Protein 9C49 (pdb70)

Foldseek 3Di:
DADPPPNDGFQKDCPDVQEIEGADQDDDPPCPPHHHLLRVLVVCCVVPPPQEAEEEADLPDDDDCVSNVNRYHYQNAYVVGAGFLVSLLVLLVVVVVSCVVDPRRHYYYYYHDDCAHVVLSVVLNVLLVVHDALQSVVVSVVSNCCCVPVNSDDFDWAFKFWFKKKKFQQCQPAPGQPQFKWKFKDDPNDGPDIDGRVVQDQWYWDADVVGRIGMIGRPPGDRDITKMKIFIAGDRPAPQDPPRGNFMHIDGPSPDPPQKDKDFLCNGTPSVDPVNCPRADRRTIMMIGIHHD/DADPPPNDGFQKDCPDLFEIEGADQDDDVPVPPHHPLLRVLVVCCVVPPPAEAEEEADLPDDDDCPSNPNRYHYFNAYPVGAGFLVSLLVLLVVVVVSCVVDVNHHYYYYYHDDCAHSVLSVVLNVLLVVHDALQSVVVSVVSNCCCPPVNSDDFPWAWWFWFKKKWAQQCQPAPRQPQFKKKFKADPNDRPDIDGRVVQDQWDWDQDVVGRIGIIGRPPGDRDTTKMKMFIAGDRPAPQDPPRGNFMHIDGPSPDDPQKDKAFLCRTTPSVDVVRCPRQDRGTIMMTGIDGD

Organism: Danio rerio (NCBI:txid7955)

Radius of gyration: 26.96 Å; Cα contacts (8 Å, |Δi|>4): 1285; chains: 2; bounding box: 56×49×93 Å

Nearest PDB structures (foldseek):
  9c49-assembly1_B  TM=1.002E+00  e=1.342E-65  Danio rerio
  3v0f-assembly2_B  TM=9.837E-01  e=1.812E-42  Ciona intestinalis
  3v0g-assembly2_B  TM=9.724E-01  e=2.139E-41  Ciona intestinalis
  3awf-assembly3_C  TM=9.595E-01  e=2.374E-40  Ciona intestinalis
  3v0i-assembly1_A  TM=8.852E-01  e=1.871E-34  Ciona intestinalis

InterPro domains:
  IPR000387 Tyrosine-specific protein phosphatases domain [PS50056] (277-337)
  IPR003595 Protein-tyrosine phosphatase, catalytic [SM00404] (259-365)
  IPR005821 Ion transport domain [PF00520] (58-181)
  IPR014020 Tensin phosphatase, C2 domain [PF10409] (373-510)
  IPR014020 Tensin phosphatase, C2 domain [PS51182] (375-511)
  IPR014020 Tensin phosphatase, C2 domain [SM01326] (373-510)
  IPR016130 Protein-tyrosine phosphatase, active site [PS00383] (300-310)
  IPR027359 Voltage-dependent channel domain superfamily [G3DSA:1.20.120.350] (47-178)
  IPR029021 Protein-tyrosine phosphatase-like [G3DSA:3.90.190.10] (179-371)
  IPR029021 Protein-tyrosine phosphatase-like [SSF52799] (198-364)
  IPR029023 Tensin-type phosphatase domain [PS51181] (192-368)
  IPR035892 C2 domain superfamily [SSF49562] (374-510)
  IPR045102 TPTE, protein tyrosine phosphatase-like catalytic domain [cd14510] (188-364)
  IPR051281 Dual-specificity lipid and protein phosphatase [PTHR12305] (172-510)

Structure (mmCIF, N/CA/C/O backbone):
data_9C49
#
_entry.id   9C49
#
_cell.length_a   1.00
_cell.length_b   1.00
_cell.length_c   1.00
_cell.angle_alpha   90.00
_cell.angle_beta   90.00
_cell.angle_gamma   90.00
#
_symmetry.space_group_name_H-M   'P 1'
#
loop_
_atom_site.group_PDB
_atom_site.id
_atom_site.type_symbol
_atom_site.label_atom_id
_atom_site.label_alt_id
_atom_site.label_comp_id
_atom_site.label_asym_id
_atom_site.label_entity_id
_atom_site.label_seq_id
_atom_site.pdbx_PDB_ins_code
_atom_site.Cartn_x
_atom_site.Cartn_y
_atom_site.Cartn_z
_atom_site.occupancy
_atom_site.B_iso_or_equiv
_atom_site.auth_seq_id
_atom_site.auth_comp_id
_atom_site.auth_asym_id
_atom_site.auth_atom_id
_atom_site.pdbx_PDB_model_num
ATOM 1 N N . ARG A 1 192 ? 162.60903 138.62384 135.61401 1.000 61.32111 192 ARG A N 1
ATOM 2 C CA . ARG A 1 192 ? 163.56148 138.27232 136.66145 1.000 62.52421 192 ARG A CA 1
ATOM 3 C C . ARG A 1 192 ? 162.85910 138.03732 137.99313 1.000 62.80678 192 ARG A C 1
ATOM 4 O O . ARG A 1 192 ? 162.70999 138.95962 138.79235 1.000 62.00022 192 ARG A O 1
ATOM 12 N N . ARG A 1 193 ? 162.43659 136.79769 138.22741 1.000 56.86159 193 ARG A N 1
ATOM 13 C CA . ARG A 1 193 ? 161.73073 136.46375 139.45526 1.000 56.82888 193 ARG A CA 1
ATOM 14 C C . ARG A 1 193 ? 162.65089 136.58790 140.66348 1.000 56.54843 193 ARG A C 1
ATOM 15 O O . ARG A 1 193 ? 163.85883 136.35249 140.58287 1.000 59.64777 193 ARG A O 1
ATOM 23 N N . TYR A 1 194 ? 162.06344 136.97054 141.79345 1.000 54.51203 194 TYR A N 1
ATOM 24 C CA . TYR A 1 194 ? 162.80062 137.09930 143.04758 1.000 52.29199 194 TYR A CA 1
ATOM 25 C C . TYR A 1 194 ? 162.83559 135.73339 143.71749 1.000 62.05603 194 TYR A C 1
ATOM 26 O O . TYR A 1 194 ? 161.88468 135.33321 144.39239 1.000 63.66967 194 TYR A O 1
ATOM 35 N N . GLN A 1 195 ? 163.93621 135.01010 143.52943 1.000 67.66638 195 GLN A N 1
ATOM 36 C CA . GLN A 1 195 ? 164.07749 133.65769 144.04659 1.000 61.33515 195 GLN A CA 1
ATOM 37 C C . GLN A 1 195 ? 164.85269 133.59681 145.35502 1.000 60.83471 195 GLN A C 1
ATOM 38 O O . GLN A 1 195 ? 165.11275 132.49824 145.85420 1.000 62.60060 195 GLN A O 1
ATOM 44 N N . LYS A 1 196 ? 165.22024 134.74043 145.92179 1.000 60.56127 196 LYS A N 1
ATOM 45 C CA . LYS A 1 196 ? 166.03557 134.76692 147.12542 1.000 59.65142 196 LYS A CA 1
ATOM 46 C C . LYS A 1 196 ? 165.20324 134.44983 148.36380 1.000 64.78380 196 LYS A C 1
ATOM 47 O O . LYS A 1 196 ? 164.00378 134.73417 148.42388 1.000 65.04065 196 LYS A O 1
ATOM 53 N N . ASP A 1 197 ? 165.86468 133.85335 149.35910 1.000 67.04069 197 ASP A N 1
ATOM 54 C CA . ASP A 1 197 ? 165.27662 133.59482 150.67691 1.000 66.90591 197 ASP A CA 1
ATOM 55 C C . ASP A 1 197 ? 163.98322 132.78752 150.58189 1.000 63.77304 197 ASP A C 1
ATOM 56 O O . ASP A 1 197 ? 163.00314 133.06692 151.27488 1.000 60.99975 197 ASP A O 1
ATOM 61 N N . GLY A 1 198 ? 163.98019 131.77398 149.72024 1.000 64.46485 198 GLY A N 1
ATOM 62 C CA . GLY A 1 198 ? 162.84661 130.87407 149.64460 1.000 65.87078 198 GLY A CA 1
ATOM 63 C C . GLY A 1 198 ? 161.58855 131.47027 149.06108 1.000 65.85575 198 GLY A C 1
ATOM 64 O O . GLY A 1 198 ? 160.49008 131.01059 149.38174 1.000 61.91603 198 GLY A O 1
ATOM 65 N N . PHE A 1 199 ? 161.71238 132.48199 148.21373 1.000 62.55292 199 PHE A N 1
ATOM 66 C CA . PHE A 1 199 ? 160.56277 133.12387 147.59967 1.000 60.13961 199 PHE A CA 1
ATOM 67 C C . PHE A 1 199 ? 160.49398 132.77266 146.11964 1.000 60.42048 199 PHE A C 1
ATOM 68 O O . PHE A 1 199 ? 161.51226 132.58310 145.45322 1.000 59.89706 199 PHE A O 1
ATOM 76 N N . ASP A 1 200 ? 159.26637 132.67482 145.61144 1.000 60.28219 200 ASP A N 1
ATOM 77 C CA . ASP A 1 200 ? 159.05253 132.39248 144.19816 1.000 62.43865 200 ASP A CA 1
ATOM 78 C C . ASP A 1 200 ? 158.05044 133.36579 143.59546 1.000 62.23942 200 ASP A C 1
ATOM 79 O O . ASP A 1 200 ? 157.22520 132.97973 142.76022 1.000 61.90845 200 ASP A O 1
ATOM 84 N N . LEU A 1 201 ? 158.10219 134.62404 144.01706 1.000 59.80879 201 LEU A N 1
ATOM 85 C CA . LEU A 1 201 ? 157.20382 135.64260 143.50616 1.000 55.95453 201 LEU A CA 1
ATOM 86 C C . LEU A 1 201 ? 157.74491 136.22403 142.20439 1.000 56.72451 201 LEU A C 1
ATOM 87 O O . LEU A 1 201 ? 158.93307 136.12054 141.89141 1.000 56.18774 201 LEU A O 1
ATOM 92 N N . ASP A 1 202 ? 156.85003 136.84658 141.44194 1.000 55.89308 202 ASP A N 1
ATOM 93 C CA . ASP A 1 202 ? 157.22189 137.49815 140.18612 1.000 51.85387 202 ASP A CA 1
ATOM 94 C C . ASP A 1 202 ? 157.56528 138.97141 140.44934 1.000 51.87671 202 ASP A C 1
ATOM 95 O O . ASP A 1 202 ? 157.03945 139.90956 139.85995 1.000 53.50473 202 ASP A O 1
ATOM 100 N N . LEU A 1 203 ? 158.46942 139.18415 141.38129 1.000 43.63118 203 LEU A N 1
ATOM 101 C CA . LEU A 1 203 ? 158.89840 140.52581 141.74260 1.000 33.18454 203 LEU A CA 1
ATOM 102 C C . LEU A 1 203 ? 159.96581 141.02590 140.77924 1.000 39.95755 203 LEU A C 1
ATOM 103 O O . LEU A 1 203 ? 160.57208 140.25931 140.02941 1.000 51.41142 203 LEU A O 1
ATOM 108 N N . THR A 1 204 ? 160.18551 142.33943 140.80635 1.000 40.75445 204 THR A N 1
ATOM 109 C CA . THR A 1 204 ? 161.24450 142.98815 140.02859 1.000 42.89617 204 THR A CA 1
ATOM 110 C C . THR A 1 204 ? 161.72864 144.16712 140.86876 1.000 41.20055 204 THR A C 1
ATOM 111 O O . THR A 1 204 ? 161.13767 145.24832 140.84291 1.000 50.07985 204 THR A O 1
ATOM 115 N N . TYR A 1 205 ? 162.80963 143.95112 141.61386 1.000 29.63314 205 TYR A N 1
ATOM 116 C CA . TYR A 1 205 ? 163.35723 144.97499 142.50039 1.000 29.48842 205 TYR A CA 1
ATOM 117 C C . TYR A 1 205 ? 164.08024 146.01903 141.64681 1.000 30.64577 205 TYR A C 1
ATOM 118 O O . TYR A 1 205 ? 165.30717 146.04872 141.53622 1.000 33.12933 205 TYR A O 1
ATOM 127 N N . VAL A 1 206 ? 163.27500 146.88821 141.02700 1.000 37.64290 206 VAL A N 1
ATOM 128 C CA . VAL A 1 206 ? 163.79079 147.83981 140.04105 1.000 39.81451 206 VAL A CA 1
ATOM 129 C C . VAL A 1 206 ? 164.85835 148.73329 140.65971 1.000 40.51722 206 VAL A C 1
ATOM 130 O O . VAL A 1 206 ? 165.95381 148.89843 140.11089 1.000 39.73061 206 VAL A O 1
ATOM 134 N N . THR A 1 207 ? 164.55406 149.32091 141.80780 1.000 32.54114 207 THR A N 1
ATOM 135 C CA . THR A 1 207 ? 165.47579 150.17323 142.53500 1.000 27.49114 207 THR A CA 1
ATOM 136 C C . THR A 1 207 ? 165.42759 149.77442 144.00179 1.000 30.88366 207 THR A C 1
ATOM 137 O O . THR A 1 207 ? 164.45524 149.17584 144.46188 1.000 41.18647 207 THR A O 1
ATOM 141 N N . GLU A 1 208 ? 166.48366 150.11629 144.74266 1.000 43.26389 208 GLU A N 1
ATOM 142 C CA . GLU A 1 208 ? 166.56291 149.71674 146.14297 1.000 44.31489 208 GLU A CA 1
ATOM 143 C C . GLU A 1 208 ? 165.38147 150.22945 146.95360 1.000 42.90358 208 GLU A C 1
ATOM 144 O O . GLU A 1 208 ? 165.06951 149.66244 148.00549 1.000 45.28000 208 GLU A O 1
ATOM 150 N N . ARG A 1 209 ? 164.70846 151.27276 146.47735 1.000 38.74526 209 ARG A N 1
ATOM 151 C CA . ARG A 1 209 ? 163.56309 151.83691 147.16431 1.000 36.36733 209 ARG A CA 1
ATOM 152 C C . ARG A 1 209 ? 162.28404 151.76656 146.33762 1.000 42.82759 209 ARG A C 1
ATOM 153 O O . ARG A 1 209 ? 161.25643 152.29650 146.77176 1.000 44.27320 209 ARG A O 1
ATOM 161 N N . VAL A 1 210 ? 162.31934 151.14088 145.16178 1.000 38.60907 210 VAL A N 1
ATOM 162 C CA . VAL A 1 210 ? 161.15456 150.97308 144.30019 1.000 29.87475 210 VAL A CA 1
ATOM 163 C C . VAL A 1 210 ? 161.08900 149.51976 143.85879 1.000 29.78614 210 VAL A C 1
ATOM 164 O O . VAL A 1 210 ? 162.03486 149.01073 143.24961 1.000 35.25995 210 VAL A O 1
ATOM 168 N N . ILE A 1 211 ? 159.96619 148.86436 144.13300 1.000 29.74796 211 ILE A N 1
ATOM 169 C CA . ILE A 1 211 ? 159.77174 147.45578 143.81340 1.000 29.64518 211 ILE A CA 1
ATOM 170 C C . ILE A 1 211 ? 158.66644 147.34631 142.77439 1.000 34.16155 211 ILE A C 1
ATOM 171 O O . ILE A 1 211 ? 157.66037 148.05906 142.85220 1.000 41.60215 211 ILE A O 1
ATOM 176 N N . ALA A 1 212 ? 158.86611 146.47555 141.79420 1.000 34.51201 212 ALA A N 1
ATOM 177 C CA . ALA A 1 212 ? 157.85047 146.14728 140.81071 1.000 28.76914 212 ALA A CA 1
ATOM 178 C C . ALA A 1 212 ? 157.49921 144.67431 140.94052 1.000 33.29978 212 ALA A C 1
ATOM 179 O O . ALA A 1 212 ? 158.34901 143.84840 141.28191 1.000 43.44229 212 ALA A O 1
ATOM 181 N N . MET A 1 213 ? 156.24051 144.34856 140.67493 1.000 26.85622 213 MET A N 1
ATOM 182 C CA . MET A 1 213 ? 155.78636 142.96718 140.74631 1.000 31.98823 213 MET A CA 1
ATOM 183 C C . MET A 1 213 ? 154.51965 142.83811 139.91275 1.000 20.66212 213 MET A C 1
ATOM 184 O O . MET A 1 213 ? 154.10724 143.77530 139.22554 1.000 17.32901 213 MET A O 1
ATOM 189 N N . SER A 1 214 ? 153.92072 141.65480 139.95422 1.000 30.46365 214 SER A N 1
ATOM 190 C CA . SER A 1 214 ? 152.67255 141.39320 139.26274 1.000 31.69699 214 SER A CA 1
ATOM 191 C C . SER A 1 214 ? 151.51911 141.44370 140.25869 1.000 30.91733 214 SER A C 1
ATOM 192 O O . SER A 1 214 ? 151.70073 141.69433 141.45183 1.000 33.14044 214 SER A O 1
ATOM 195 N N . PHE A 1 215 ? 150.31948 141.20205 139.76097 1.000 29.53175 215 PHE A N 1
ATOM 196 C CA . PHE A 1 215 ? 149.14362 141.29772 140.60917 1.000 35.65629 215 PHE A CA 1
ATOM 197 C C . PHE A 1 215 ? 149.14813 140.17205 141.63477 1.000 40.34845 215 PHE A C 1
ATOM 198 O O . PHE A 1 215 ? 149.24858 138.99863 141.25906 1.000 47.49192 215 PHE A O 1
ATOM 206 N N . PRO A 1 216 ? 149.04331 140.47852 142.92432 1.000 40.07754 216 PRO A N 1
ATOM 207 C CA . PRO A 1 216 ? 148.93932 139.42555 143.94038 1.000 43.48314 216 PRO A CA 1
ATOM 208 C C . PRO A 1 216 ? 147.50923 138.91112 144.01725 1.000 50.12434 216 PRO A C 1
ATOM 209 O O . PRO A 1 216 ? 146.61083 139.59999 144.50462 1.000 49.10566 216 PRO A O 1
ATOM 213 N N . SER A 1 217 ? 147.30226 137.69208 143.53529 1.000 58.19434 217 SER A N 1
ATOM 214 C CA . SER A 1 217 ? 145.96640 137.13471 143.39931 1.000 57.64092 217 SER A CA 1
ATOM 215 C C . SER A 1 217 ? 145.63030 136.23422 144.58169 1.000 59.56513 217 SER A C 1
ATOM 216 O O . SER A 1 217 ? 146.49597 135.82413 145.35742 1.000 58.88510 217 SER A O 1
ATOM 219 N N . SER A 1 218 ? 144.34139 135.93153 144.70876 1.000 74.10338 218 SER A N 1
ATOM 220 C CA . SER A 1 218 ? 143.83122 135.07829 145.76872 1.000 76.00418 218 SER A CA 1
ATOM 221 C C . SER A 1 218 ? 142.88081 134.04836 145.17552 1.000 77.76664 218 SER A C 1
ATOM 222 O O . SER A 1 218 ? 142.31956 134.23863 144.09337 1.000 75.77391 218 SER A O 1
ATOM 225 N N . GLY A 1 219 ? 142.70651 132.94785 145.90240 1.000 92.47106 219 GLY A N 1
ATOM 226 C CA . GLY A 1 219 ? 141.83783 131.87704 145.45553 1.000 92.96903 219 GLY A CA 1
ATOM 227 C C . GLY A 1 219 ? 142.55138 130.86873 144.58076 1.000 92.17745 219 GLY A C 1
ATOM 228 O O . GLY A 1 219 ? 143.74251 130.60722 144.77313 1.000 90.40002 219 GLY A O 1
ATOM 229 N N . LYS A 1 220 ? 141.83979 130.29890 143.61251 1.000 95.13870 220 LYS A N 1
ATOM 230 C CA . LYS A 1 220 ? 142.42575 129.31426 142.70270 1.000 95.74872 220 LYS A CA 1
ATOM 231 C C . LYS A 1 220 ? 143.18659 129.99016 141.56625 1.000 95.77445 220 LYS A C 1
ATOM 232 O O . LYS A 1 220 ? 142.98122 129.70036 140.38839 1.000 94.19554 220 LYS A O 1
ATOM 238 N N . GLN A 1 221 ? 144.08279 130.90865 141.92769 1.000 90.56198 221 GLN A N 1
ATOM 239 C CA . GLN A 1 221 ? 144.90729 131.60205 140.95041 1.000 87.16474 221 GLN A CA 1
ATOM 240 C C . GLN A 1 221 ? 146.34316 131.80214 141.40970 1.000 87.25544 221 GLN A C 1
ATOM 241 O O . GLN A 1 221 ? 147.09464 132.50236 140.72641 1.000 85.58517 221 GLN A O 1
ATOM 247 N N . ALA A 1 222 ? 146.74703 131.22610 142.54026 1.000 93.58565 222 ALA A N 1
ATOM 248 C CA . ALA A 1 222 ? 148.12411 131.33877 142.99891 1.000 91.70964 222 ALA A CA 1
ATOM 249 C C . ALA A 1 222 ? 149.04120 130.29605 142.37570 1.000 91.85171 222 ALA A C 1
ATOM 250 O O . ALA A 1 222 ? 150.24203 130.29879 142.66794 1.000 92.28250 222 ALA A O 1
ATOM 252 N N . LEU A 1 223 ? 148.50751 129.40749 141.53393 1.000 93.14375 223 LEU A N 1
ATOM 253 C CA . LEU A 1 223 ? 149.33150 128.35742 140.94460 1.000 95.20201 223 LEU A CA 1
ATOM 254 C C . LEU A 1 223 ? 150.39430 128.93721 140.01964 1.000 94.23676 223 LEU A C 1
ATOM 255 O O . LEU A 1 223 ? 151.58067 128.61221 140.14517 1.000 93.38341 223 LEU A O 1
ATOM 260 N N . TYR A 1 224 ? 149.99206 129.80241 139.08795 1.000 93.98853 224 TYR A N 1
ATOM 261 C CA . TYR A 1 224 ? 150.92083 130.39993 138.14145 1.000 94.52226 224 TYR A CA 1
ATOM 262 C C . TYR A 1 224 ? 151.12526 131.89187 138.34880 1.000 93.21879 224 TYR A C 1
ATOM 263 O O . TYR A 1 224 ? 151.99652 132.47450 137.69312 1.000 93.26244 224 TYR A O 1
ATOM 272 N N . ARG A 1 225 ? 150.36019 132.52283 139.22856 1.000 83.77635 225 ARG A N 1
ATOM 273 C CA . ARG A 1 225 ? 150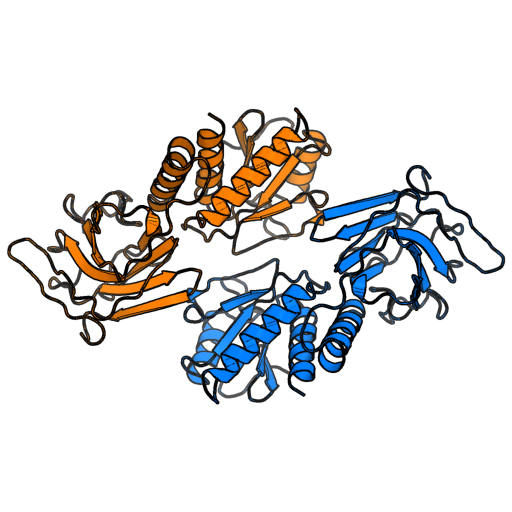.49955 133.93542 139.53861 1.000 82.44158 225 ARG A CA 1
ATOM 274 C C . ARG A 1 225 ? 150.88905 134.09795 141.00441 1.000 80.93182 225 ARG A C 1
ATOM 275 O O . ARG A 1 225 ? 150.95817 133.13067 141.76774 1.000 82.03397 225 ARG A O 1
ATOM 283 N N . ASN A 1 226 ? 151.15143 135.33786 141.39032 1.000 60.07332 226 ASN A N 1
ATOM 284 C CA . ASN A 1 226 ? 151.57220 135.62306 142.75566 1.000 57.11170 226 ASN A CA 1
ATOM 285 C C . ASN A 1 226 ? 150.43937 135.32490 143.73159 1.000 64.30918 226 ASN A C 1
ATOM 286 O O . ASN A 1 226 ? 149.28858 135.69485 143.47006 1.000 63.35980 226 ASN A O 1
ATOM 291 N N . PRO A 1 227 ? 150.71294 134.65447 144.84843 1.000 69.88251 227 PRO A N 1
ATOM 292 C CA . PRO A 1 227 ? 149.72424 134.59182 145.92858 1.000 64.91401 227 PRO A CA 1
ATOM 293 C C . PRO A 1 227 ? 149.76050 135.86682 146.75413 1.000 60.79325 227 PRO A C 1
ATOM 294 O O . PRO A 1 227 ? 150.82924 136.39907 147.06396 1.000 60.38664 227 PRO A O 1
ATOM 298 N N . ILE A 1 228 ? 148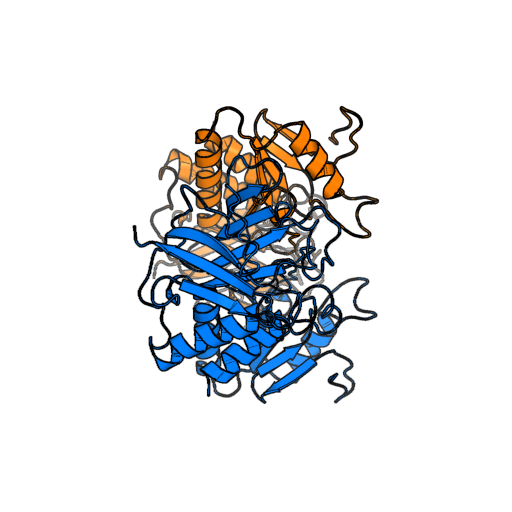.57175 136.36186 147.10340 1.000 51.64739 228 ILE A N 1
ATOM 299 C CA . ILE A 1 228 ? 148.48072 137.63011 147.82260 1.000 53.51571 228 ILE A CA 1
ATOM 300 C C . ILE A 1 228 ? 149.15436 137.52074 149.18620 1.000 56.28255 228 ILE A C 1
ATOM 301 O O . ILE A 1 228 ? 149.94819 138.38521 149.57492 1.000 55.70240 228 ILE A O 1
ATOM 306 N N . ARG A 1 229 ? 148.86815 136.44544 149.92447 1.000 57.17214 229 ARG A N 1
ATOM 307 C CA . ARG A 1 229 ? 149.44047 136.29484 151.25706 1.000 55.73276 229 ARG A CA 1
ATOM 308 C C . ARG A 1 229 ? 150.94872 136.09601 151.22187 1.000 53.26942 229 ARG A C 1
ATOM 309 O O . ARG A 1 229 ? 151.65190 136.63547 152.08305 1.000 53.34162 229 ARG A O 1
ATOM 317 N N . GLU A 1 230 ? 151.46251 135.34750 150.24743 1.000 53.11817 230 GLU A N 1
ATOM 318 C CA . GLU A 1 230 ? 152.89781 135.11177 150.15855 1.000 55.67839 230 GLU A CA 1
ATOM 319 C C . GLU A 1 230 ? 153.67252 136.39367 149.87748 1.000 52.39617 230 GLU A C 1
ATOM 320 O O . GLU A 1 230 ? 154.68617 136.66383 150.52822 1.000 50.78671 230 GLU A O 1
ATOM 326 N N . VAL A 1 231 ? 153.20502 137.20098 148.92346 1.000 54.67492 231 VAL A N 1
ATOM 327 C CA . VAL A 1 231 ? 153.88626 138.46185 148.65379 1.000 50.85011 231 VAL A CA 1
ATOM 328 C C . VAL A 1 231 ? 153.70893 139.42695 149.81936 1.000 51.57951 231 VAL A C 1
ATOM 329 O O . VAL A 1 231 ? 154.62970 140.19120 150.14099 1.000 50.08242 231 VAL A O 1
ATOM 333 N N . VAL A 1 232 ? 152.54034 139.41177 150.47313 1.000 49.42468 232 VAL A N 1
ATOM 334 C CA . VAL A 1 232 ? 152.34758 140.23239 151.66658 1.000 44.09032 232 VAL A CA 1
ATOM 335 C C . VAL A 1 232 ? 153.40880 139.89691 152.70219 1.000 54.76333 232 VAL A C 1
ATOM 336 O O . VAL A 1 232 ? 154.05290 140.78512 153.27087 1.000 51.59257 232 VAL A O 1
ATOM 340 N N . ARG A 1 233 ? 153.61912 138.60112 152.94447 1.000 57.60562 233 ARG A N 1
ATOM 341 C CA . ARG A 1 233 ? 154.64847 138.17819 153.88723 1.000 50.23283 233 ARG A CA 1
ATOM 342 C C . ARG A 1 233 ? 156.03452 138.59467 153.41488 1.000 50.28543 233 ARG A C 1
ATOM 343 O O . ARG A 1 233 ? 156.87193 139.01457 154.22292 1.000 55.56007 233 ARG A O 1
ATOM 351 N N . PHE A 1 234 ? 156.29303 138.48894 152.10837 1.000 41.72950 234 PHE A N 1
ATOM 352 C CA . PHE A 1 234 ? 157.60196 138.86118 151.57927 1.000 48.02428 234 PHE A CA 1
ATOM 353 C C . PHE A 1 234 ? 157.93188 140.31078 151.89457 1.000 50.74815 234 PHE A C 1
ATOM 354 O O . PHE A 1 234 ? 158.99120 140.61623 152.45340 1.000 52.98464 234 PHE A O 1
ATOM 362 N N . LEU A 1 235 ? 157.03533 141.21953 151.54054 1.000 49.47194 235 LEU A N 1
ATOM 363 C CA . LEU A 1 235 ? 157.28897 142.63573 151.76597 1.000 45.44075 235 LEU A CA 1
ATOM 364 C C . LEU A 1 235 ? 156.95805 143.08459 153.18371 1.000 47.32332 235 LEU A C 1
ATOM 365 O O . LEU A 1 235 ? 157.15826 144.25987 153.50410 1.000 49.63016 235 LEU A O 1
ATOM 370 N N . ASP A 1 236 ? 156.46434 142.18831 154.03914 1.000 50.92633 236 ASP A N 1
ATOM 371 C CA . ASP A 1 236 ? 156.39476 142.49416 155.46133 1.000 51.83384 236 ASP A CA 1
ATOM 372 C C . ASP A 1 236 ? 157.64500 142.07474 156.22043 1.000 51.69281 236 ASP A C 1
ATOM 373 O O . ASP A 1 236 ? 158.00271 142.72669 157.20808 1.000 50.46896 236 ASP A O 1
ATOM 378 N N . THR A 1 237 ? 158.32536 141.00981 155.79358 1.000 49.61636 237 THR A N 1
ATOM 379 C CA . THR A 1 237 ? 159.56156 140.64050 156.47216 1.000 51.70896 237 THR A CA 1
ATOM 380 C C . THR A 1 237 ? 160.76004 141.44832 155.99703 1.000 53.20333 237 THR A C 1
ATOM 381 O O . THR A 1 237 ? 161.81545 141.38969 156.63599 1.000 56.18454 237 THR A O 1
ATOM 385 N N . LYS A 1 238 ? 160.62605 142.19549 154.90238 1.000 57.64749 238 LYS A N 1
ATOM 386 C CA . LYS A 1 238 ? 161.71534 142.99399 154.35376 1.000 58.27821 238 LYS A CA 1
ATOM 387 C C . LYS A 1 238 ? 161.62364 144.45841 154.76197 1.000 54.79897 238 LYS A C 1
ATOM 388 O O . LYS A 1 238 ? 162.62917 145.05976 155.14914 1.000 55.71827 238 LYS A O 1
ATOM 394 N N . HIS A 1 239 ? 160.43028 145.04299 154.68063 1.000 53.27056 239 HIS A N 1
ATOM 395 C CA . HIS A 1 239 ? 160.18547 146.42492 155.08214 1.000 54.06099 239 HIS A CA 1
ATOM 396 C C . HIS A 1 239 ? 158.89490 146.45764 155.88791 1.000 52.74680 239 HIS A C 1
ATOM 397 O O . HIS A 1 239 ? 157.80252 146.34819 155.32232 1.000 49.27801 239 HIS A O 1
ATOM 404 N N . MET A 1 240 ? 159.02087 146.61040 157.20186 1.000 54.01689 240 MET A N 1
ATOM 405 C CA . MET A 1 240 ? 157.89176 146.48414 158.11257 1.000 57.00234 240 MET A CA 1
ATOM 406 C C . MET A 1 240 ? 157.31122 147.86929 158.38191 1.000 57.04330 240 MET A C 1
ATOM 407 O O . MET A 1 240 ? 157.99493 148.73709 158.93543 1.000 55.77328 240 MET A O 1
ATOM 412 N N . ASP A 1 241 ? 156.05135 148.06818 157.98159 1.000 49.14986 241 ASP A N 1
ATOM 413 C CA . ASP A 1 241 ? 155.36718 149.36627 158.02675 1.000 48.12883 241 ASP A CA 1
ATOM 414 C C . ASP A 1 241 ? 156.11220 150.43766 157.23883 1.000 53.54833 241 ASP A C 1
ATOM 415 O O . ASP A 1 241 ? 156.08040 151.61672 157.59795 1.000 54.20730 241 ASP A O 1
ATOM 420 N N . HIS A 1 242 ? 156.80145 150.05003 156.17032 1.000 51.48669 242 HIS A N 1
ATOM 421 C CA . HIS A 1 242 ? 157.51052 151.01664 155.34092 1.000 39.94872 242 HIS A CA 1
ATOM 422 C C . HIS A 1 242 ? 157.36704 150.67386 153.86834 1.000 35.04346 242 HIS A C 1
ATOM 423 O O . HIS A 1 242 ? 158.34020 150.70066 153.10960 1.000 46.67158 242 HIS A O 1
ATOM 430 N N . TYR A 1 243 ? 156.15277 150.33562 153.44396 1.000 27.79440 243 TYR A N 1
ATOM 431 C CA . TYR A 1 243 ? 155.86418 150.13333 152.03408 1.000 21.17366 243 TYR A CA 1
ATOM 432 C C . TYR A 1 243 ? 154.46202 150.62987 151.72458 1.000 29.36074 243 TYR A C 1
ATOM 433 O O . TYR A 1 243 ? 153.58461 150.64401 152.58975 1.000 39.46220 243 TYR A O 1
ATOM 442 N N . LYS A 1 244 ? 154.26633 151.03795 150.47469 1.000 30.49742 244 LYS A N 1
ATOM 443 C CA . LYS A 1 244 ? 152.95068 151.34790 149.93128 1.000 28.24343 244 LYS A CA 1
ATOM 444 C C . LYS A 1 244 ? 152.79441 150.55342 148.65010 1.000 19.79642 244 LYS A C 1
ATOM 445 O O . LYS A 1 244 ? 153.70811 150.53053 147.82129 1.000 41.41461 244 LYS A O 1
ATOM 451 N N . VAL A 1 245 ? 151.65331 149.90403 148.48384 1.000 9.91094 245 VAL A N 1
ATOM 452 C CA . VAL A 1 245 ? 151.41340 149.06024 147.32352 1.000 19.80387 245 VAL A CA 1
ATOM 453 C C . VAL A 1 245 ? 150.52032 149.81498 146.35451 1.000 18.37295 245 VAL A C 1
ATOM 454 O O . VAL A 1 245 ? 149.34436 150.06572 146.64164 1.000 34.06451 245 VAL A O 1
ATOM 458 N N . PHE A 1 246 ? 151.07495 150.16952 145.20414 1.000 6.13713 246 PHE A N 1
ATOM 459 C CA . PHE A 1 246 ? 150.34109 150.87927 144.17055 1.000 12.18665 246 PHE A CA 1
ATOM 460 C C . PHE A 1 246 ? 149.71647 149.85680 143.23589 1.000 11.91157 246 PHE A C 1
ATOM 461 O O . PHE A 1 246 ? 150.43038 149.12069 142.54895 1.000 15.52987 246 PHE A O 1
ATOM 469 N N . ASN A 1 247 ? 148.39089 149.80644 143.22579 1.000 10.14094 247 ASN A N 1
ATOM 470 C CA . ASN A 1 247 ? 147.63529 148.86915 142.40203 1.000 17.03293 247 ASN A CA 1
ATOM 471 C C . ASN A 1 247 ? 147.14313 149.62630 141.17660 1.000 11.86591 247 ASN A C 1
ATOM 472 O O . ASN A 1 247 ? 146.04855 150.19353 141.18279 1.000 15.35368 247 ASN A O 1
ATOM 477 N N . LEU A 1 248 ? 147.95442 149.63397 140.12304 1.000 13.51731 248 LEU A N 1
ATOM 478 C CA . LEU A 1 248 ? 147.62237 150.36372 138.90039 1.000 12.08503 248 LEU A CA 1
ATOM 479 C C . LEU A 1 248 ? 146.68344 149.56287 138.01218 1.000 12.77107 248 LEU A C 1
ATOM 480 O O . LEU A 1 248 ? 146.93444 149.38920 136.82446 1.000 25.43216 248 LEU A O 1
ATOM 485 N N . CYS A 1 249 ? 145.58482 149.07576 138.57447 1.000 13.15968 249 CYS A N 1
ATOM 486 C CA . CYS A 1 249 ? 144.63282 148.26682 137.82862 1.000 17.42289 249 CYS A CA 1
ATOM 487 C C . CYS A 1 249 ? 143.27186 148.93563 137.88124 1.000 23.98130 249 CYS A C 1
ATOM 488 O O . CYS A 1 249 ? 142.73840 149.18231 138.96723 1.000 29.58728 249 CYS A O 1
ATOM 491 N N . SER A 1 250 ? 142.72025 149.23188 136.71277 1.000 24.20716 250 SER A N 1
ATOM 492 C CA . SER A 1 250 ? 141.35751 149.71852 136.59911 1.000 27.22932 250 SER A CA 1
ATOM 493 C C . SER A 1 250 ? 140.34607 148.58667 136.54726 1.000 30.39197 250 SER A C 1
ATOM 494 O O . SER A 1 250 ? 139.14310 148.85109 136.46634 1.000 39.82045 250 SER A O 1
ATOM 497 N N . GLU A 1 251 ? 140.80406 147.33566 136.59275 1.000 37.36402 251 GLU A N 1
ATOM 498 C CA . GLU A 1 251 ? 139.93594 146.18716 136.39931 1.000 37.28636 251 GLU A CA 1
ATOM 499 C C . GLU A 1 251 ? 140.00488 145.15063 137.50837 1.000 34.36691 251 GLU A C 1
ATOM 500 O O . GLU A 1 251 ? 139.17779 144.23348 137.51409 1.000 37.98052 251 GLU A O 1
ATOM 506 N N . LYS A 1 252 ? 140.94935 145.25889 138.43828 1.000 30.14429 252 LYS A N 1
ATOM 507 C CA . LYS A 1 252 ? 141.07111 144.28168 139.50777 1.000 29.76148 252 LYS A CA 1
ATOM 508 C C . LYS A 1 252 ? 141.61148 144.95012 140.76238 1.000 28.14102 252 LYS A C 1
ATOM 509 O O . LYS A 1 252 ? 142.51274 145.78869 140.70212 1.000 30.58367 252 LYS A O 1
ATOM 515 N N . GLY A 1 253 ? 141.03918 144.57288 141.89953 1.000 31.47849 253 GLY A N 1
ATOM 516 C CA . GLY A 1 253 ? 141.52699 145.01920 143.18979 1.000 31.64605 253 GLY A CA 1
ATOM 517 C C . GLY A 1 253 ? 141.17331 143.98843 144.23194 1.000 35.41524 253 GLY A C 1
ATOM 518 O O . GLY A 1 253 ? 140.21373 143.22954 144.06730 1.000 38.32192 253 GLY A O 1
ATOM 519 N N . TYR A 1 254 ? 141.95110 143.95117 145.31313 1.000 32.49435 254 TYR A N 1
ATOM 520 C CA . TYR A 1 254 ? 141.81729 142.86350 146.27151 1.000 37.15815 254 TYR A CA 1
ATOM 521 C C . TYR A 1 254 ? 141.23300 143.30639 147.60686 1.000 41.19745 254 TYR A C 1
ATOM 522 O O . TYR A 1 254 ? 140.10072 142.93806 147.93198 1.000 43.77945 254 TYR A O 1
ATOM 531 N N . ASP A 1 255 ? 141.95971 144.11435 148.37239 1.000 39.97440 255 ASP A N 1
ATOM 532 C CA . ASP A 1 255 ? 141.49257 144.72411 149.60974 1.000 41.24612 255 ASP A CA 1
ATOM 533 C C . ASP A 1 255 ? 142.59454 145.62316 150.15055 1.000 39.26385 255 ASP A C 1
ATOM 534 O O . ASP A 1 255 ? 143.77216 145.25003 150.09634 1.000 51.29939 255 ASP A O 1
ATOM 539 N N . PRO A 1 256 ? 142.26830 146.79654 150.68716 1.000 27.85707 256 PRO A N 1
ATOM 540 C CA . PRO A 1 256 ? 143.30095 147.57571 151.38306 1.000 28.17816 256 PRO A CA 1
ATOM 541 C C . PRO A 1 256 ? 143.88229 146.85915 152.58768 1.000 40.42164 256 PRO A C 1
ATOM 542 O O . PRO A 1 256 ? 145.04527 147.09724 152.93215 1.000 36.03512 256 PRO A O 1
ATOM 546 N N . LYS A 1 257 ? 143.11059 145.97795 153.23287 1.000 44.77867 257 LYS A N 1
ATOM 547 C CA . LYS A 1 257 ? 143.52888 145.40487 154.51050 1.000 37.76118 257 LYS A CA 1
ATOM 548 C C . LYS A 1 257 ? 144.75965 144.52224 154.37629 1.000 44.86713 257 LYS A C 1
ATOM 549 O O . LYS A 1 257 ? 145.56070 144.44330 155.31419 1.000 47.05706 257 LYS A O 1
ATOM 555 N N . PHE A 1 258 ? 144.92029 143.84639 153.23604 1.000 43.52048 258 PHE A N 1
ATOM 556 C CA . PHE A 1 258 ? 146.03077 142.91366 153.07254 1.000 41.03116 258 PHE A CA 1
ATOM 557 C C . PHE A 1 258 ? 147.36474 143.59786 153.33330 1.000 41.44998 258 PHE A C 1
ATOM 558 O O . PHE A 1 258 ? 148.19225 143.10141 154.10543 1.000 34.77905 258 PHE A O 1
ATOM 566 N N . PHE A 1 259 ? 147.58957 144.74005 152.69830 1.000 46.03830 259 PHE A N 1
ATOM 567 C CA . PHE A 1 259 ? 148.83129 145.49279 152.86708 1.000 45.95286 259 PHE A CA 1
ATOM 568 C C . PHE A 1 259 ? 148.68915 146.56650 153.93753 1.000 42.96200 259 PHE A C 1
ATOM 569 O O . PHE A 1 259 ? 149.07160 147.71865 153.74356 1.000 37.57734 259 PHE A O 1
ATOM 577 N N . HIS A 1 260 ? 148.15319 146.16687 155.09239 1.000 45.04332 260 HIS A N 1
ATOM 578 C CA . HIS A 1 260 ? 148.02905 147.02588 156.27341 1.000 44.98282 260 HIS A CA 1
ATOM 579 C C . HIS A 1 260 ? 147.42239 148.38556 155.93218 1.000 44.28565 260 HIS A C 1
ATOM 580 O O . HIS A 1 260 ? 147.81803 149.42038 156.47372 1.000 43.76039 260 HIS A O 1
ATOM 587 N N . TYR A 1 261 ? 146.44107 148.37555 155.03004 1.000 33.46660 261 TYR A N 1
ATOM 588 C CA . TYR A 1 261 ? 145.70636 149.57958 154.63912 1.000 35.43522 261 TYR A CA 1
ATOM 589 C C . TYR A 1 261 ? 146.64020 150.65652 154.09179 1.000 39.96644 261 TYR A C 1
ATOM 590 O O . TYR A 1 261 ? 146.46607 151.84808 154.35415 1.000 38.42538 261 TYR A O 1
ATOM 599 N N . ARG A 1 262 ? 147.64478 150.23117 153.31891 1.000 39.65837 262 ARG A N 1
ATOM 600 C CA . ARG A 1 262 ? 148.52242 151.13778 152.57564 1.000 24.36800 262 ARG A CA 1
ATOM 601 C C . ARG A 1 262 ? 148.49224 150.68071 151.12268 1.000 12.51514 262 ARG A C 1
ATOM 602 O O . ARG A 1 262 ? 149.40009 149.99055 150.65926 1.000 19.64750 262 ARG A O 1
ATOM 610 N N . VAL A 1 263 ? 147.45758 151.10043 150.39865 1.000 11.82344 263 VAL A N 1
ATOM 611 C CA . VAL A 1 263 ? 147.24147 150.69272 149.01520 1.000 10.29540 263 VAL A CA 1
ATOM 612 C C . VAL A 1 263 ? 146.56071 151.83627 148.27749 1.000 23.71089 263 VAL A C 1
ATOM 613 O O . VAL A 1 263 ? 145.48406 152.28943 148.68198 1.000 38.41019 263 VAL A O 1
ATOM 617 N N . GLU A 1 264 ? 147.17079 152.31499 147.19641 1.000 12.44351 264 GLU A N 1
ATOM 618 C CA . GLU A 1 264 ? 146.54791 153.31627 146.34277 1.000 24.68065 264 GLU A CA 1
ATOM 619 C C . GLU A 1 264 ? 146.31829 152.75561 144.95026 1.000 27.69434 264 GLU A C 1
ATOM 620 O O . GLU A 1 264 ? 147.22673 152.18728 144.33809 1.000 35.65136 264 GLU A O 1
ATOM 626 N N . ARG A 1 265 ? 145.10018 152.93557 144.45483 1.000 18.71451 265 ARG A N 1
ATOM 627 C CA . ARG A 1 265 ? 144.67969 152.42911 143.15770 1.000 17.42498 265 ARG A CA 1
ATOM 628 C C . ARG A 1 265 ? 144.74618 153.56132 142.14446 1.000 26.29627 265 ARG A C 1
ATOM 629 O O . ARG A 1 265 ? 144.13595 154.61585 142.34725 1.000 33.59929 265 ARG A O 1
ATOM 637 N N . VAL A 1 266 ? 145.48338 153.34232 141.06269 1.000 24.53642 266 VAL A N 1
ATOM 638 C CA . VAL A 1 266 ? 145.52111 154.26051 139.93308 1.000 13.85434 266 VAL A CA 1
ATOM 639 C C . VAL A 1 266 ? 144.75184 153.61343 138.79106 1.000 20.90861 266 VAL A C 1
ATOM 640 O O . VAL A 1 266 ? 145.09891 152.51569 138.34174 1.000 27.54648 266 VAL A O 1
ATOM 644 N N . MET A 1 267 ? 143.70379 154.28552 138.32264 1.000 26.95324 267 MET A N 1
ATOM 645 C CA . MET A 1 267 ? 142.79924 153.71353 137.32686 1.000 22.78235 267 MET A CA 1
ATOM 646 C C . MET A 1 267 ? 143.48628 153.77083 135.97157 1.000 28.65712 267 MET A C 1
ATOM 647 O O . MET A 1 267 ? 143.30074 154.71031 135.19828 1.000 40.22307 267 MET A O 1
ATOM 652 N N . ILE A 1 268 ? 144.28418 152.75260 135.66943 1.000 19.78708 268 ILE A N 1
ATOM 653 C CA . ILE A 1 268 ? 144.95534 152.64522 134.38110 1.000 15.82669 268 ILE A CA 1
ATOM 654 C C . ILE A 1 268 ? 144.41758 151.41822 133.66344 1.000 24.94341 268 ILE A C 1
ATOM 655 O O . ILE A 1 268 ? 144.48853 150.30314 134.19266 1.000 23.22016 268 ILE A O 1
ATOM 660 N N . ASP A 1 269 ? 143.87608 151.62639 132.46702 1.000 30.07259 269 ASP A N 1
ATOM 661 C CA . ASP A 1 269 ? 143.39638 150.52489 131.64991 1.000 21.94502 269 ASP A CA 1
ATOM 662 C C . ASP A 1 269 ? 144.56926 149.78019 131.02772 1.000 28.29635 269 ASP A C 1
ATOM 663 O O . ASP A 1 269 ? 145.62578 150.35675 130.75719 1.000 26.11134 269 ASP A O 1
ATOM 668 N N . ASP A 1 270 ? 144.37301 148.48373 130.80554 1.000 36.43210 270 ASP A N 1
ATOM 669 C CA . ASP A 1 270 ? 145.43618 147.64926 130.26536 1.000 29.99394 270 ASP A CA 1
ATOM 670 C C . ASP A 1 270 ? 145.82608 148.11822 128.86979 1.000 35.23974 270 ASP A C 1
ATOM 671 O O . ASP A 1 270 ? 144.96827 148.34782 128.01247 1.000 43.50034 270 ASP A O 1
ATOM 676 N N . HIS A 1 271 ? 147.13683 148.25239 128.64870 1.000 29.53649 271 HIS A N 1
ATOM 677 C CA . HIS A 1 271 ? 147.69185 148.73942 127.38362 1.000 26.00528 271 HIS A CA 1
ATOM 678 C C . HIS A 1 271 ? 147.23215 150.16439 127.08898 1.000 35.87195 271 HIS A C 1
ATOM 679 O O . HIS A 1 271 ? 147.18137 150.59419 125.93597 1.000 45.54367 271 HIS A O 1
ATOM 686 N N . ASN A 1 272 ? 146.91270 150.90765 128.14511 1.000 34.10631 272 ASN A N 1
ATOM 687 C CA . ASN A 1 272 ? 146.43015 152.27381 128.02483 1.000 23.77174 272 ASN A CA 1
ATOM 688 C C . ASN A 1 272 ? 147.15753 153.12193 129.05404 1.000 22.99073 272 ASN A C 1
ATOM 689 O O . ASN A 1 272 ? 147.68469 152.61167 130.04428 1.000 29.54416 272 ASN A O 1
ATOM 694 N N . VAL A 1 273 ? 147.17924 154.42722 128.81091 1.000 27.08559 273 VAL A N 1
ATOM 695 C CA . VAL A 1 273 ? 147.95973 155.35591 129.62467 1.000 23.89187 273 VAL A CA 1
ATOM 696 C C . VAL A 1 273 ? 147.10038 155.95792 130.72895 1.000 24.99347 273 VAL A C 1
ATOM 697 O O . VAL A 1 273 ? 145.86604 155.94705 130.63046 1.000 29.91271 273 VAL A O 1
ATOM 701 N N . PRO A 1 274 ? 147.69853 156.48599 131.79060 1.000 23.09950 274 PRO A N 1
ATOM 702 C CA . PRO A 1 274 ? 146.93668 157.27036 132.76040 1.000 28.52971 274 PRO A CA 1
ATOM 703 C C . PRO A 1 274 ? 146.85578 158.73596 132.35884 1.000 29.18424 274 PRO A C 1
ATOM 704 O O . PRO A 1 274 ? 147.65170 159.24424 131.56737 1.000 29.99695 274 PRO A O 1
ATOM 708 N N . SER A 1 275 ? 145.86735 159.41218 132.93181 1.000 42.62813 275 SER A N 1
ATOM 709 C CA . SER A 1 275 ? 145.77163 160.85256 132.77323 1.000 43.32803 275 SER A CA 1
ATOM 710 C C . SER A 1 275 ? 146.96491 161.52680 133.43772 1.000 44.14947 275 SER A C 1
ATOM 711 O O . SER A 1 275 ? 147.52628 161.02276 134.41342 1.000 39.07172 275 SER A O 1
ATOM 714 N N . LEU A 1 276 ? 147.36679 162.67322 132.88544 1.000 43.54168 276 LEU A N 1
ATOM 715 C CA . LEU A 1 276 ? 148.49718 163.39593 133.45764 1.000 45.11544 276 LEU A CA 1
ATOM 716 C C . LEU A 1 276 ? 148.19847 163.86837 134.87151 1.000 49.10923 276 LEU A C 1
ATOM 717 O O . LEU A 1 276 ? 149.11821 164.01484 135.68397 1.000 50.99577 276 LEU A O 1
ATOM 722 N N . ASP A 1 277 ? 146.92501 164.11669 135.18213 1.000 47.36928 277 ASP A N 1
ATOM 723 C CA . ASP A 1 277 ? 146.54137 164.35798 136.56728 1.000 46.69924 277 ASP A CA 1
ATOM 724 C C . ASP A 1 277 ? 146.80253 163.12469 137.42122 1.000 54.78907 277 ASP A C 1
ATOM 725 O O . ASP A 1 277 ? 147.26828 163.23465 138.56173 1.000 55.69931 277 ASP A O 1
ATOM 730 N N . ASP A 1 278 ? 146.50693 161.93840 136.88287 1.000 55.26770 278 ASP A N 1
ATOM 731 C CA . ASP A 1 278 ? 146.80018 160.70271 137.60069 1.000 50.47341 278 ASP A CA 1
ATOM 732 C C . ASP A 1 278 ? 148.29887 160.52103 137.79886 1.000 50.18510 278 ASP A C 1
ATOM 733 O O . ASP A 1 278 ? 148.73781 160.08808 138.86864 1.000 53.12106 278 ASP A O 1
ATOM 738 N N . MET A 1 279 ? 149.09874 160.83339 136.77565 1.000 44.66702 279 MET A N 1
ATOM 739 C CA . MET A 1 279 ? 150.54885 160.73017 136.91147 1.000 43.71882 279 MET A CA 1
ATOM 740 C C . MET A 1 279 ? 151.07928 161.72211 137.93860 1.000 43.99443 279 MET A C 1
ATOM 741 O O . MET A 1 279 ? 151.94646 161.38350 138.75420 1.000 41.34761 279 MET A O 1
ATOM 746 N N . LEU A 1 280 ? 150.57462 162.95692 137.90860 1.000 48.63778 280 LEU A N 1
ATOM 747 C CA . LEU A 1 280 ? 151.03233 163.96493 138.85741 1.000 47.48733 280 LEU A CA 1
ATOM 748 C C . LEU A 1 280 ? 150.64395 163.60152 140.28447 1.000 49.89001 280 LEU A C 1
ATOM 749 O O . LEU A 1 280 ? 151.45832 163.73499 141.20345 1.000 51.26646 280 LEU A O 1
ATOM 754 N N . ARG A 1 281 ? 149.41113 163.12968 140.49048 1.000 45.85597 281 ARG A N 1
ATOM 755 C CA . ARG A 1 281 ? 149.00670 162.68228 141.82071 1.000 45.82872 281 ARG A CA 1
ATOM 756 C C . ARG A 1 281 ? 149.82945 161.48244 142.27006 1.000 48.37475 281 ARG A C 1
ATOM 757 O O . ARG A 1 281 ? 150.19187 161.37017 143.44771 1.000 46.62432 281 ARG A O 1
ATOM 765 N N . TYR A 1 282 ? 150.11492 160.56768 141.34218 1.000 42.24689 282 TYR A N 1
ATOM 766 C CA . TYR A 1 282 ? 150.95079 159.40986 141.63574 1.000 36.57550 282 TYR A CA 1
ATOM 767 C C . TYR A 1 282 ? 152.30827 159.84730 142.16378 1.000 44.03608 282 TYR A C 1
ATOM 768 O O . TYR A 1 282 ? 152.74518 159.41248 143.23770 1.000 41.28651 282 TYR A O 1
ATOM 777 N N . THR A 1 283 ? 152.99356 160.70381 141.41100 1.000 42.30858 283 THR A N 1
ATOM 778 C CA . THR A 1 283 ? 154.32359 161.13072 141.82369 1.000 38.41984 283 THR A CA 1
ATOM 779 C C . THR A 1 283 ? 154.26124 161.96749 143.09226 1.000 38.31099 283 THR A C 1
ATOM 780 O O . THR A 1 283 ? 155.18172 161.92288 143.91265 1.000 39.32273 283 THR A O 1
ATOM 784 N N . ALA A 1 284 ? 153.17381 162.71741 143.28497 1.000 46.06980 284 ALA A N 1
ATOM 785 C CA . ALA A 1 284 ? 153.02326 163.49527 144.50795 1.000 48.24522 284 ALA A CA 1
ATOM 786 C C . ALA A 1 284 ? 152.92671 162.59279 145.72931 1.000 46.91923 284 ALA A C 1
ATOM 787 O O . ALA A 1 284 ? 153.62999 162.80966 146.72468 1.000 47.21419 284 ALA A O 1
ATOM 789 N N . CYS A 1 285 ? 152.06921 161.57016 145.67379 1.000 44.11323 285 CYS A N 1
ATOM 790 C CA . CYS A 1 285 ? 151.93882 160.68607 146.82678 1.000 45.52896 285 CYS A CA 1
ATOM 791 C C . CYS A 1 285 ? 153.20117 159.85892 147.02453 1.000 46.93240 285 CYS A C 1
ATOM 792 O O . CYS A 1 285 ? 153.57021 159.55205 148.16188 1.000 48.56011 285 CYS A O 1
ATOM 795 N N . VAL A 1 286 ? 153.89774 159.51686 145.93742 1.000 49.44398 286 VAL A N 1
ATOM 796 C CA . VAL A 1 286 ? 155.17034 158.81087 146.07441 1.000 48.44985 286 VAL A CA 1
ATOM 797 C C . VAL A 1 286 ? 156.19647 159.68935 146.77513 1.000 47.46644 286 VAL A C 1
ATOM 798 O O . VAL A 1 286 ? 156.91478 159.23758 147.67198 1.000 41.70252 286 VAL A O 1
ATOM 802 N N . ARG A 1 287 ? 156.29224 160.95507 146.36579 1.000 46.83253 287 ARG A N 1
ATOM 803 C CA . ARG A 1 287 ? 157.26754 161.85235 146.97151 1.000 46.18894 287 ARG A CA 1
ATOM 804 C C . ARG A 1 287 ? 156.94414 162.09926 148.43748 1.000 50.66920 287 ARG A C 1
ATOM 805 O O . ARG A 1 287 ? 157.84971 162.17609 149.27596 1.000 54.54819 287 ARG A O 1
ATOM 813 N N . ASP A 1 288 ? 155.65614 162.23017 148.76598 1.000 50.84353 288 ASP A N 1
ATOM 814 C CA . ASP A 1 288 ? 155.26658 162.35734 150.16695 1.000 51.20144 288 ASP A CA 1
ATOM 815 C C . ASP A 1 288 ? 155.60819 161.09498 150.94943 1.000 54.49461 288 ASP A C 1
ATOM 816 O O . ASP A 1 288 ? 156.06535 161.17083 152.09607 1.000 51.36122 288 ASP A O 1
ATOM 821 N N . TRP A 1 289 ? 155.38945 159.92333 150.34600 1.000 46.51691 289 TRP A N 1
ATOM 822 C CA . TRP A 1 289 ? 155.73428 158.66759 151.00173 1.000 41.41529 289 TRP A CA 1
ATOM 823 C C . TRP A 1 289 ? 157.22798 158.57882 151.27300 1.000 48.81854 289 TRP A C 1
ATOM 824 O O . TRP A 1 289 ? 157.64595 158.23037 152.38213 1.000 52.41013 289 TRP A O 1
ATOM 835 N N . MET A 1 290 ? 158.04935 158.90702 150.27668 1.000 52.69339 290 MET A N 1
ATOM 836 C CA . MET A 1 290 ? 159.49141 158.86073 150.46186 1.000 50.80554 290 MET A CA 1
ATOM 837 C C . MET A 1 290 ? 159.98125 159.93757 151.41809 1.000 49.37544 290 MET A C 1
ATOM 838 O O . MET A 1 290 ? 161.09596 159.82611 151.93814 1.000 52.97475 290 MET A O 1
ATOM 843 N N . ALA A 1 291 ? 159.17573 160.96997 151.66452 1.000 48.93126 291 ALA A N 1
ATOM 844 C CA . ALA A 1 291 ? 159.53605 162.00344 152.62363 1.000 54.79278 291 ALA A CA 1
ATOM 845 C C . ALA A 1 291 ? 159.16146 161.64615 154.05602 1.000 56.22853 291 ALA A C 1
ATOM 846 O O . ALA A 1 291 ? 159.57552 162.35779 154.97778 1.000 56.12642 291 ALA A O 1
ATOM 848 N N . ALA A 1 292 ? 158.38757 160.57691 154.26807 1.000 59.42305 292 ALA A N 1
ATOM 849 C CA . ALA A 1 292 ? 158.04105 160.18154 155.63038 1.000 61.12732 292 ALA A CA 1
ATOM 850 C C . ALA A 1 292 ? 159.27676 159.74094 156.40644 1.000 62.47166 292 ALA A C 1
ATOM 851 O O . ALA A 1 292 ? 159.51794 160.21746 157.52181 1.000 64.55104 292 ALA A O 1
ATOM 853 N N . ASP A 1 293 ? 160.06813 158.83523 155.83629 1.000 56.78659 293 ASP A N 1
ATOM 854 C CA . ASP A 1 293 ? 161.40382 158.55623 156.34565 1.000 56.44922 293 ASP A CA 1
ATOM 855 C C . ASP A 1 293 ? 162.22253 157.93745 155.22315 1.000 54.00830 293 ASP A C 1
ATOM 856 O O . ASP A 1 293 ? 161.70818 157.65376 154.13872 1.000 55.71965 293 ASP A O 1
ATOM 861 N N . SER A 1 294 ? 163.50592 157.72617 155.50342 1.000 51.62818 294 SER A N 1
ATOM 862 C CA . SER A 1 294 ? 164.45898 157.33264 154.47513 1.000 52.97302 294 SER A CA 1
ATOM 863 C C . SER A 1 294 ? 164.24344 155.92189 153.94243 1.000 53.06788 294 SER A C 1
ATOM 864 O O . SER A 1 294 ? 164.76015 155.60607 152.86567 1.000 47.80782 294 SER A O 1
ATOM 867 N N . ARG A 1 295 ? 163.50289 155.06918 154.64971 1.000 49.76205 295 ARG A N 1
ATOM 868 C CA . ARG A 1 295 ? 163.42581 153.65412 154.30430 1.000 50.22884 295 ARG A CA 1
ATOM 869 C C . ARG A 1 295 ? 162.03271 153.23862 153.83924 1.000 48.99481 295 ARG A C 1
ATOM 870 O O . ARG A 1 295 ? 161.67098 152.06323 153.91822 1.000 44.18423 295 ARG A O 1
ATOM 878 N N . ASN A 1 296 ? 161.24633 154.18203 153.32895 1.000 45.74494 296 ASN A N 1
ATOM 879 C CA . ASN A 1 296 ? 159.99131 153.83504 152.67498 1.000 41.73227 296 ASN A CA 1
ATOM 880 C C . ASN A 1 296 ? 160.28636 153.28801 151.28660 1.000 34.44498 296 ASN A C 1
ATOM 881 O O . ASN A 1 296 ? 160.95263 153.94779 150.48331 1.000 38.90083 296 ASN A O 1
ATOM 886 N N . VAL A 1 297 ? 159.79031 152.09070 151.00281 1.000 29.89060 297 VAL A N 1
ATOM 887 C CA . VAL A 1 297 ? 159.84670 151.52382 149.66774 1.000 36.74396 297 VAL A CA 1
ATOM 888 C C . VAL A 1 297 ? 158.44685 151.58141 149.06851 1.000 36.66930 297 VAL A C 1
ATOM 889 O O . VAL A 1 297 ? 157.47434 151.93760 149.73232 1.000 40.15623 297 VAL A O 1
ATOM 893 N N . ILE A 1 298 ? 158.35415 151.24827 147.78830 1.000 25.22553 298 ILE A N 1
ATOM 894 C CA . ILE A 1 298 ? 157.08470 151.27710 147.08114 1.000 18.15696 298 ILE A CA 1
ATOM 895 C C . ILE A 1 298 ? 156.98630 150.05306 146.18732 1.000 25.50042 298 ILE A C 1
ATOM 896 O O . ILE A 1 298 ? 157.93788 149.69149 145.48944 1.000 45.08029 298 ILE A O 1
ATOM 901 N N . ALA A 1 299 ? 155.82687 149.40328 146.22641 1.000 15.58388 299 ALA A N 1
ATOM 902 C CA . ALA A 1 299 ? 155.54362 148.23536 145.40660 1.000 12.59150 299 ALA A CA 1
ATOM 903 C C . ALA A 1 299 ? 154.51802 148.61554 144.35293 1.000 19.99862 299 ALA A C 1
ATOM 904 O O . ALA A 1 299 ? 153.46215 149.16434 144.67997 1.000 31.88144 299 ALA A O 1
ATOM 906 N N . ILE A 1 300 ? 154.83261 148.32548 143.09499 1.000 23.16852 300 ILE A N 1
ATOM 907 C CA . ILE A 1 300 ? 154.01260 148.71213 141.95482 1.000 14.87430 300 ILE A CA 1
ATOM 908 C C . ILE A 1 300 ? 153.67619 147.45519 141.17147 1.000 12.42868 300 ILE A C 1
ATOM 909 O O . ILE A 1 300 ? 154.55706 146.62689 140.92052 1.000 30.40775 300 ILE A O 1
ATOM 914 N N . HIS A 1 301 ? 152.41200 147.30639 140.78502 1.000 0.00000 301 HIS A N 1
ATOM 915 C CA . HIS A 1 301 ? 152.03194 146.13141 140.01743 1.000 18.50191 301 HIS A CA 1
ATOM 916 C C . HIS A 1 301 ? 150.84745 146.44066 139.11469 1.000 27.60873 301 HIS A C 1
ATOM 917 O O . HIS A 1 301 ? 150.17765 147.46586 139.25174 1.000 36.12514 301 HIS A O 1
ATOM 924 N N . SER A 1 302 ? 150.62157 145.53657 138.16664 1.000 27.27253 302 SER A N 1
ATOM 925 C CA . SER A 1 302 ? 149.43791 145.54039 137.32522 1.000 15.60563 302 SER A CA 1
ATOM 926 C C . SER A 1 302 ? 149.12319 144.09728 136.96705 1.000 28.40703 302 SER A C 1
ATOM 927 O O . SER A 1 302 ? 149.99019 143.22370 137.04673 1.000 28.90054 302 SER A O 1
ATOM 930 N N . LYS A 1 303 ? 147.87208 143.85243 136.57629 1.000 41.30444 303 LYS A N 1
ATOM 931 C CA . LYS A 1 303 ? 147.43493 142.48090 136.33613 1.000 42.57225 303 LYS A CA 1
ATOM 932 C C . LYS A 1 303 ? 148.17244 141.85167 135.15975 1.000 41.11584 303 LYS A C 1
ATOM 933 O O . LYS A 1 303 ? 148.62997 140.70683 135.24748 1.000 46.77687 303 LYS A O 1
ATOM 939 N N . GLY A 1 304 ? 148.30820 142.58143 134.05719 1.000 36.96373 304 GLY A N 1
ATOM 940 C CA . GLY A 1 304 ? 148.91901 142.02410 132.86508 1.000 40.96838 304 GLY A CA 1
ATOM 941 C C . GLY A 1 304 ? 150.43335 142.06581 132.86825 1.000 45.31112 304 GLY A C 1
ATOM 942 O O . GLY A 1 304 ? 151.06791 141.76170 133.88270 1.000 41.65750 304 GLY A O 1
ATOM 943 N N . GLY A 1 305 ? 151.02402 142.43342 131.73441 1.000 45.61235 305 GLY A N 1
ATOM 944 C CA . GLY A 1 305 ? 152.46042 142.55666 131.62436 1.000 43.27780 305 GLY A CA 1
ATOM 945 C C . GLY A 1 305 ? 152.96579 143.85989 132.21377 1.000 41.33520 305 GLY A C 1
ATOM 946 O O . GLY A 1 305 ? 152.20655 144.70771 132.68566 1.000 34.90204 305 GLY A O 1
ATOM 947 N N . LYS A 1 306 ? 154.28752 144.02428 132.16467 1.000 39.82063 306 LYS A N 1
ATOM 948 C CA . LYS A 1 306 ? 154.93095 145.21435 132.72187 1.000 40.02988 306 LYS A CA 1
ATOM 949 C C . LYS A 1 306 ? 154.78367 146.39767 131.76312 1.000 41.88135 306 LYS A C 1
ATOM 950 O O . LYS A 1 306 ? 155.74476 147.05075 131.35981 1.000 45.44058 306 LYS A O 1
ATOM 956 N N . GLY A 1 307 ? 153.53472 146.66389 131.39652 1.000 31.08509 307 GLY A N 1
ATOM 957 C CA . GLY A 1 307 ? 153.22392 147.84188 130.61867 1.000 26.98398 307 GLY A CA 1
ATOM 958 C C . GLY A 1 307 ? 152.77314 148.98592 131.49524 1.000 30.62903 307 GLY A C 1
ATOM 959 O O . GLY A 1 307 ? 153.33870 150.07705 131.43518 1.000 28.74034 307 GLY A O 1
ATOM 960 N N . ARG A 1 308 ? 151.76438 148.74316 132.33110 1.000 34.97891 308 ARG A N 1
ATOM 961 C CA . ARG A 1 308 ? 151.30758 149.77568 133.25136 1.000 19.17414 308 ARG A CA 1
ATOM 962 C C . ARG A 1 308 ? 152.30541 149.98341 134.38194 1.000 27.41957 308 ARG A C 1
ATOM 963 O O . ARG A 1 308 ? 152.66833 151.12233 134.69921 1.000 41.74989 308 ARG A O 1
ATOM 971 N N . THR A 1 309 ? 152.77360 148.89114 134.99121 1.000 30.79714 309 THR A N 1
ATOM 972 C CA . THR A 1 309 ? 153.79245 149.01890 136.02564 1.000 23.93285 309 THR A CA 1
ATOM 973 C C . THR A 1 309 ? 155.10544 149.50886 135.43651 1.000 25.92269 309 THR A C 1
ATOM 974 O O . THR A 1 309 ? 155.82119 150.28543 136.07186 1.000 28.56428 309 THR A O 1
ATOM 978 N N . GLY A 1 310 ? 155.42936 149.08931 134.21314 1.000 28.66653 310 GLY A N 1
ATOM 979 C CA . GLY A 1 310 ? 156.61015 149.62605 133.55699 1.000 32.27447 310 GLY A CA 1
ATOM 980 C C . GLY A 1 310 ? 156.50266 151.11651 133.30240 1.000 28.76161 310 GLY A C 1
ATOM 981 O O . GLY A 1 310 ? 157.43636 151.87329 133.57696 1.000 31.64494 310 GLY A O 1
ATOM 982 N N . THR A 1 311 ? 155.35338 151.55682 132.79028 1.000 31.98190 311 THR A N 1
ATOM 983 C CA . THR A 1 311 ? 155.12239 152.97353 132.53763 1.000 34.33723 311 THR A CA 1
ATOM 984 C C . THR A 1 311 ? 155.25412 153.78321 133.81583 1.000 25.26607 311 THR A C 1
ATOM 985 O O . THR A 1 311 ? 155.95947 154.79561 133.85578 1.000 26.78262 311 THR A O 1
ATOM 989 N N . MET A 1 312 ? 154.59605 153.33776 134.88018 1.000 19.46958 312 MET A N 1
ATOM 990 C CA . MET A 1 312 ? 154.56079 154.11802 136.10384 1.000 20.26037 312 MET A CA 1
ATOM 991 C C . MET A 1 312 ? 155.75562 153.86131 137.01106 1.000 30.25523 312 MET A C 1
ATOM 992 O O . MET A 1 312 ? 155.87265 154.51322 138.05206 1.000 24.98917 312 MET A O 1
ATOM 997 N N . VAL A 1 313 ? 156.64392 152.93949 136.65077 1.000 38.10639 313 VAL A N 1
ATOM 998 C CA . VAL A 1 313 ? 157.93653 152.87941 137.31558 1.000 32.05412 313 VAL A CA 1
ATOM 999 C C . VAL A 1 313 ? 158.96379 153.72259 136.56909 1.000 31.64475 313 VAL A C 1
ATOM 1000 O O . VAL A 1 313 ? 159.78859 154.38243 137.20253 1.000 31.82159 313 VAL A O 1
ATOM 1004 N N . CYS A 1 314 ? 158.89293 153.76939 135.23401 1.000 38.87034 314 CYS A N 1
ATOM 1005 C CA . CYS A 1 314 ? 159.76973 154.65393 134.47600 1.000 25.33400 314 CYS A CA 1
ATOM 1006 C C . CYS A 1 314 ? 159.41164 156.11401 134.71058 1.000 23.71625 314 CYS A C 1
ATOM 1007 O O . CYS A 1 314 ? 160.29802 156.97249 134.76141 1.000 26.37741 314 CYS A O 1
ATOM 1010 N N . THR A 1 315 ? 158.11822 156.41219 134.86004 1.000 30.39901 315 THR A N 1
ATOM 1011 C CA . THR A 1 315 ? 157.69351 157.77182 135.17335 1.000 29.87146 315 THR A CA 1
ATOM 1012 C C . THR A 1 315 ? 158.29640 158.23773 136.49091 1.000 35.21057 315 THR A C 1
ATOM 1013 O O . THR A 1 315 ? 158.84817 159.33989 136.57928 1.000 42.85194 315 THR A O 1
ATOM 1017 N N . TRP A 1 316 ? 158.22133 157.39751 137.52458 1.000 33.45931 316 TRP A N 1
ATOM 1018 C CA . TRP A 1 316 ? 158.85243 157.74725 138.79046 1.000 26.41906 316 TRP A CA 1
ATOM 1019 C C . TRP A 1 316 ? 160.36470 157.82234 138.64657 1.000 35.64182 316 TRP A C 1
ATOM 1020 O O . TRP A 1 316 ? 161.00929 158.68059 139.25920 1.000 43.65626 316 TRP A O 1
ATOM 1031 N N . LEU A 1 317 ? 160.94799 156.92801 137.84551 1.000 33.09100 317 LEU A N 1
ATOM 1032 C CA . LEU A 1 317 ? 162.39498 156.91524 137.67712 1.000 33.36078 317 LEU A CA 1
ATOM 1033 C C . LEU A 1 317 ? 162.89269 158.23042 137.10017 1.000 39.57301 317 LEU A C 1
ATOM 1034 O O . LEU A 1 317 ? 163.89302 158.78316 137.56913 1.000 44.53890 317 LEU A O 1
ATOM 1039 N N . ILE A 1 318 ? 162.20353 158.75650 136.08865 1.000 39.72029 318 ILE A N 1
ATOM 1040 C CA . ILE A 1 318 ? 162.68804 159.98498 135.47097 1.000 42.18632 318 ILE A CA 1
ATOM 1041 C C . ILE A 1 318 ? 162.23078 161.21145 136.25263 1.000 43.79372 318 ILE A C 1
ATOM 1042 O O . ILE A 1 318 ? 162.91617 162.24208 136.23396 1.000 45.45770 318 ILE A O 1
ATOM 1047 N N . ASP A 1 319 ? 161.11365 161.11936 136.97998 1.000 45.33557 319 ASP A N 1
ATOM 1048 C CA . ASP A 1 319 ? 160.73990 162.19034 137.89529 1.000 40.79816 319 ASP A CA 1
ATOM 1049 C C . ASP A 1 319 ? 161.76469 162.35957 139.00841 1.000 44.17821 319 ASP A C 1
ATOM 1050 O O . ASP A 1 319 ? 162.09128 163.49131 139.38025 1.000 47.83426 319 ASP A O 1
ATOM 1055 N N . SER A 1 320 ? 162.27352 161.25547 139.55679 1.000 38.21769 320 SER A N 1
ATOM 1056 C CA . SER A 1 320 ? 163.25860 161.34144 140.62742 1.000 41.88844 320 SER A CA 1
ATOM 1057 C C . SER A 1 320 ? 164.63578 161.73848 140.11280 1.000 47.15532 320 SER A C 1
ATOM 1058 O O . SER A 1 320 ? 165.36904 162.44831 140.80996 1.000 45.08751 320 SER A O 1
ATOM 1061 N N . ASP A 1 321 ? 165.00545 161.29609 138.91440 1.000 48.92975 321 ASP A N 1
ATOM 1062 C CA . ASP A 1 321 ? 166.30717 161.62964 138.34702 1.000 43.85110 321 ASP A CA 1
ATOM 1063 C C . ASP A 1 321 ? 166.32415 163.06659 137.84072 1.000 45.23964 321 ASP A C 1
ATOM 1064 O O . ASP A 1 321 ? 165.28288 163.62727 137.50241 1.000 50.95169 321 ASP A O 1
ATOM 1069 N N . VAL A 1 349 ? 158.24175 149.82900 129.06307 1.000 26.15644 349 VAL A N 1
ATOM 1070 C CA . VAL A 1 349 ? 156.84784 149.99132 128.67566 1.000 27.96154 349 VAL A CA 1
ATOM 1071 C C . VAL A 1 349 ? 156.55071 149.11382 127.46688 1.000 28.92822 349 VAL A C 1
ATOM 1072 O O . VAL A 1 349 ? 157.46658 148.67301 126.77418 1.000 34.05799 349 VAL A O 1
ATOM 1076 N N . GLU A 1 350 ? 155.26744 148.85329 127.21583 1.000 33.15440 350 GLU A N 1
ATOM 1077 C CA . GLU A 1 350 ? 154.89336 148.03615 126.06711 1.000 35.83930 350 GLU A CA 1
ATOM 1078 C C . GLU A 1 350 ? 154.56424 148.89371 124.85295 1.000 39.59874 350 GLU A C 1
ATOM 1079 O O . GLU A 1 350 ? 155.22357 148.79991 123.81247 1.000 45.24415 350 GLU A O 1
ATOM 1085 N N . THR A 1 351 ? 153.56391 149.72833 124.97290 1.000 24.29582 351 THR A N 1
ATOM 1086 C CA . THR A 1 351 ? 153.01417 150.42070 123.82400 1.000 25.54226 351 THR A CA 1
ATOM 1087 C C . THR A 1 351 ? 153.60936 151.81615 123.69536 1.000 30.76379 351 THR A C 1
ATOM 1088 O O . THR A 1 351 ? 154.03831 152.40997 124.68802 1.000 34.65089 351 THR A O 1
ATOM 1092 N N . PRO A 1 352 ? 153.66638 152.35855 122.47645 1.000 26.58724 352 PRO A N 1
ATOM 1093 C CA . PRO A 1 352 ? 154.25243 153.69356 122.30124 1.000 23.95403 352 PRO A CA 1
ATOM 1094 C C . PRO A 1 352 ? 153.41270 154.81009 122.88014 1.000 22.56241 352 PRO A C 1
ATOM 1095 O O . PRO A 1 352 ? 153.93294 155.91614 123.05727 1.000 27.84874 352 PRO A O 1
ATOM 1099 N N . SER A 1 353 ? 152.13234 154.57222 123.16282 1.000 25.65439 353 SER A N 1
ATOM 1100 C CA . SER A 1 353 ? 151.35491 155.56486 123.89258 1.000 19.62940 353 SER A CA 1
ATOM 1101 C C . SER A 1 353 ? 151.94114 155.78877 125.27631 1.000 19.90662 353 SER A C 1
ATOM 1102 O O . SER A 1 353 ? 152.04319 156.92801 125.74271 1.000 27.46569 353 SER A O 1
ATOM 1105 N N . GLN A 1 354 ? 152.34965 154.70750 125.93985 1.000 19.57371 354 GLN A N 1
ATOM 1106 C CA . GLN A 1 354 ? 152.98977 154.82704 127.24338 1.000 11.20269 354 GLN A CA 1
ATOM 1107 C C . GLN A 1 354 ? 154.33333 155.53614 127.13461 1.000 25.42411 354 GLN A C 1
ATOM 1108 O O . GLN A 1 354 ? 154.69779 156.33164 128.00951 1.000 32.29413 354 GLN A O 1
ATOM 1114 N N . SER A 1 355 ? 155.08300 155.26587 126.06274 1.000 26.96557 355 SER A N 1
ATOM 1115 C CA . SER A 1 355 ? 156.34007 155.97401 125.84303 1.000 19.34608 355 SER A CA 1
ATOM 1116 C C . SER A 1 355 ? 156.10584 157.46627 125.65510 1.000 27.90069 355 SER A C 1
ATOM 1117 O O . SER A 1 355 ? 156.81228 158.29470 126.24233 1.000 28.58345 355 SER A O 1
ATOM 1120 N N . ARG A 1 356 ? 155.10779 157.83253 124.84802 1.000 40.03570 356 ARG A N 1
ATOM 1121 C CA . ARG A 1 356 ? 154.85410 159.24719 124.61214 1.000 31.01986 356 ARG A CA 1
ATOM 1122 C C . ARG A 1 356 ? 154.27160 159.91485 125.84514 1.000 19.49983 356 ARG A C 1
ATOM 1123 O O . ARG A 1 356 ? 154.42429 161.12344 126.01769 1.000 32.82896 356 ARG A O 1
ATOM 1131 N N . TYR A 1 357 ? 153.61863 159.15216 126.72213 1.000 17.18584 357 TYR A N 1
ATOM 1132 C CA . TYR A 1 357 ? 153.13781 159.73996 127.96625 1.000 25.68557 357 TYR A CA 1
ATOM 1133 C C . TYR A 1 357 ? 154.26308 159.92761 128.97304 1.000 25.72455 357 TYR A C 1
ATOM 1134 O O . TYR A 1 357 ? 154.24672 160.89139 129.74621 1.000 30.20061 357 TYR A O 1
ATOM 1143 N N . VAL A 1 358 ? 155.25657 159.04045 128.96971 1.000 18.46993 358 VAL A N 1
ATOM 1144 C CA . VAL A 1 358 ? 156.47049 159.31716 129.73118 1.000 19.57357 358 VAL A CA 1
ATOM 1145 C C . VAL A 1 358 ? 157.16710 160.55031 129.16479 1.000 33.20139 358 VAL A C 1
ATOM 1146 O O . VAL A 1 358 ? 157.73759 161.35989 129.90596 1.000 36.56515 358 VAL A O 1
ATOM 1150 N N . GLY A 1 359 ? 157.11459 160.72018 127.84126 1.000 34.01742 359 GLY A N 1
ATOM 1151 C CA . GLY A 1 359 ? 157.63874 161.93729 127.23488 1.000 25.27667 359 GLY A CA 1
ATOM 1152 C C . GLY A 1 359 ? 156.87371 163.18227 127.64996 1.000 30.66471 359 GLY A C 1
ATOM 1153 O O . GLY A 1 359 ? 157.46390 164.23461 127.90983 1.000 35.81467 359 GLY A O 1
ATOM 1154 N N . TYR A 1 360 ? 155.54747 163.08268 127.70896 1.000 39.63356 360 TYR A N 1
ATOM 1155 C CA . TYR A 1 360 ? 154.74350 164.18992 128.20993 1.000 29.95513 360 TYR A CA 1
ATOM 1156 C C . TYR A 1 360 ? 155.12008 164.52347 129.64279 1.000 26.60886 360 TYR A C 1
ATOM 1157 O O . TYR A 1 360 ? 155.25264 165.69891 130.00487 1.000 35.66541 360 TYR A O 1
ATOM 1166 N N . TYR A 1 361 ? 155.30446 163.49856 130.47344 1.000 23.58239 361 TYR A N 1
ATOM 1167 C CA . TYR A 1 361 ? 155.64222 163.75652 131.86448 1.000 30.51837 361 TYR A CA 1
ATOM 1168 C C . TYR A 1 361 ? 157.03581 164.35369 132.00128 1.000 35.05123 361 TYR A C 1
ATOM 1169 O O . TYR A 1 361 ? 157.27086 165.16285 132.89930 1.000 38.81042 361 TYR A O 1
ATOM 1178 N N . GLU A 1 362 ? 157.98177 163.97089 131.13851 1.000 37.73745 362 GLU A N 1
ATOM 1179 C CA . GLU A 1 362 ? 159.30466 164.58511 131.24038 1.000 38.32257 362 GLU A CA 1
ATOM 1180 C C . GLU A 1 362 ? 159.27339 166.03146 130.77068 1.000 47.64009 362 GLU A C 1
ATOM 1181 O O . GLU A 1 362 ? 159.95779 166.88882 131.34375 1.000 52.99370 362 GLU A O 1
ATOM 1187 N N . ILE A 1 363 ? 158.48367 166.32531 129.73470 1.000 44.93354 363 ILE A N 1
ATOM 1188 C CA . ILE A 1 363 ? 158.31750 167.71531 129.32314 1.000 41.18465 363 ILE A CA 1
ATOM 1189 C C . ILE A 1 363 ? 157.72228 168.52817 130.46304 1.000 46.07514 363 ILE A C 1
ATOM 1190 O O . ILE A 1 363 ? 158.16872 169.64451 130.75043 1.000 52.35835 363 ILE A O 1
ATOM 1195 N N . MET A 1 364 ? 156.71444 167.97491 131.13965 1.000 50.68705 364 MET A N 1
ATOM 1196 C CA . MET A 1 364 ? 156.13827 168.65537 132.29472 1.000 47.18938 364 MET A CA 1
ATOM 1197 C C . MET A 1 364 ? 157.16226 168.81700 133.41243 1.000 50.09758 364 MET A C 1
ATOM 1198 O O . MET A 1 364 ? 157.24349 169.87541 134.04198 1.000 52.86625 364 MET A O 1
ATOM 1203 N N . LYS A 1 365 ? 157.96141 167.78284 133.66501 1.000 51.48996 365 LYS A N 1
ATOM 1204 C CA . LYS A 1 365 ? 158.90017 167.81926 134.77866 1.000 52.44996 365 LYS A CA 1
ATOM 1205 C C . LYS A 1 365 ? 159.99316 168.85712 134.55888 1.000 54.78119 365 LYS A C 1
ATOM 1206 O O . LYS A 1 365 ? 160.39750 169.54541 135.50321 1.000 54.98807 365 LYS A O 1
ATOM 1212 N N . ASN A 1 366 ? 160.49057 168.98516 133.32780 1.000 59.33422 366 ASN A N 1
ATOM 1213 C CA . ASN A 1 366 ? 161.62321 169.87289 133.09487 1.000 61.71532 366 ASN A CA 1
ATOM 1214 C C . ASN A 1 366 ? 161.22670 171.25319 132.58295 1.000 64.31512 366 ASN A C 1
ATOM 1215 O O . ASN A 1 366 ? 162.05344 172.17094 132.63260 1.000 66.85089 366 ASN A O 1
ATOM 1220 N N . GLN A 1 367 ? 159.99566 171.43227 132.09924 1.000 58.46623 367 GLN A N 1
ATOM 1221 C CA . GLN A 1 367 ? 159.55958 172.72838 131.58978 1.000 58.28269 367 GLN A CA 1
ATOM 1222 C C . GLN A 1 367 ? 158.44751 173.33884 132.43102 1.000 60.80168 367 GLN A C 1
ATOM 1223 O O . GLN A 1 367 ? 158.63258 174.42160 132.99528 1.000 61.70162 367 GLN A O 1
ATOM 1229 N N . TYR A 1 368 ? 157.30222 172.66746 132.54894 1.000 61.18900 368 TYR A N 1
ATOM 1230 C CA . TYR A 1 368 ? 156.15881 173.17934 133.30329 1.000 56.26973 368 TYR A CA 1
ATOM 1231 C C . TYR A 1 368 ? 156.18920 172.50978 134.67244 1.000 58.63468 368 TYR A C 1
ATOM 1232 O O . TYR A 1 368 ? 155.39098 171.62461 134.97697 1.000 65.35486 368 TYR A O 1
ATOM 1241 N N . ASN A 1 369 ? 157.10853 172.98037 135.51849 1.000 55.88148 369 ASN A N 1
ATOM 1242 C CA . ASN A 1 369 ? 157.65228 172.18934 136.61982 1.000 59.39504 369 ASN A CA 1
ATOM 1243 C C . ASN A 1 369 ? 156.59451 171.44929 137.42897 1.000 57.32110 369 ASN A C 1
ATOM 1244 O O . ASN A 1 369 ? 155.78844 172.07039 138.12906 1.000 53.11564 369 ASN A O 1
ATOM 1249 N N . ARG A 1 370 ? 156.62222 170.11531 137.33875 1.000 57.36107 370 ARG A N 1
ATOM 1250 C CA . ARG A 1 370 ? 155.75036 169.19610 138.06598 1.000 54.23383 370 ARG A CA 1
ATOM 1251 C C . ARG A 1 370 ? 154.31913 169.70459 138.18283 1.000 54.64252 370 ARG A C 1
ATOM 1252 O O . ARG A 1 370 ? 153.70212 169.59370 139.24656 1.000 58.54996 370 ARG A O 1
ATOM 1260 N N . GLN A 1 371 ? 153.78422 170.26051 137.09932 1.000 54.28820 371 GLN A N 1
ATOM 1261 C CA . GLN A 1 371 ? 152.44335 170.82448 137.10611 1.000 59.59918 371 GLN A CA 1
ATOM 1262 C C . GLN A 1 371 ? 151.84478 170.67423 135.71461 1.000 58.53824 371 GLN A C 1
ATOM 1263 O O . GLN A 1 371 ? 152.54454 170.37074 134.74472 1.000 53.47381 371 GLN A O 1
ATOM 1269 N N . LEU A 1 372 ? 150.53604 170.89681 135.62486 1.000 64.77463 372 LEU A N 1
ATOM 1270 C CA . LEU A 1 372 ? 149.83797 170.75710 134.35986 1.000 61.90444 372 LEU A CA 1
ATOM 1271 C C . LEU A 1 372 ? 150.37551 171.75960 133.34130 1.000 64.13573 372 LEU A C 1
ATOM 1272 O O . LEU A 1 372 ? 150.81939 172.85152 133.70586 1.000 66.02850 372 LEU A O 1
ATOM 1277 N N . PRO A 1 373 ? 150.35163 171.41148 132.05986 1.000 61.82414 373 PRO A N 1
ATOM 1278 C CA . PRO A 1 373 ? 150.73615 172.36840 131.02635 1.000 60.54609 373 PRO A CA 1
ATOM 1279 C C . PRO A 1 373 ? 149.69840 173.47249 130.92356 1.000 57.49623 373 PRO A C 1
ATOM 1280 O O . PRO A 1 373 ? 148.59325 173.34343 131.45847 1.000 54.99404 373 PRO A O 1
ATOM 1284 N N . PRO A 1 374 ? 150.03047 174.58597 130.27422 1.000 62.68596 374 PRO A N 1
ATOM 1285 C CA . PRO A 1 374 ? 149.00992 175.58471 129.93617 1.000 64.08427 374 PRO A CA 1
ATOM 1286 C C . PRO A 1 374 ? 147.83991 174.90883 129.24883 1.000 61.32378 374 PRO A C 1
ATOM 1287 O O . PRO A 1 374 ? 147.97866 174.32846 128.17051 1.000 57.63000 374 PRO A O 1
ATOM 1291 N N . ARG A 1 375 ? 146.68100 174.96834 129.89808 1.000 59.40652 375 ARG A N 1
ATOM 1292 C CA . ARG A 1 375 ? 145.51177 174.25073 129.41134 1.000 58.38703 375 ARG A CA 1
ATOM 1293 C C . ARG A 1 375 ? 145.12595 174.74000 128.02349 1.000 62.60318 375 ARG A C 1
ATOM 1294 O O . ARG A 1 375 ? 144.73654 175.89758 127.84556 1.000 64.42688 375 ARG A O 1
ATOM 1302 N N . LYS A 1 376 ? 145.23850 173.85378 127.03858 1.000 51.80740 376 LYS A N 1
ATOM 1303 C CA . LYS A 1 376 ? 144.84763 174.15061 125.66802 1.000 46.95086 376 LYS A CA 1
ATOM 1304 C C . LYS A 1 376 ? 143.62830 173.31345 125.32936 1.000 42.43121 376 LYS A C 1
ATOM 1305 O O . LYS A 1 376 ? 143.65691 172.08763 125.46978 1.000 46.61538 376 LYS A O 1
ATOM 1311 N N . SER A 1 377 ? 142.56206 173.97237 124.89935 1.000 52.23612 377 SER A N 1
ATOM 1312 C CA . SER A 1 377 ? 141.38710 173.29967 124.36998 1.000 52.62562 377 SER A CA 1
ATOM 1313 C C . SER A 1 377 ? 141.45626 173.38090 122.85366 1.000 53.41327 377 SER A C 1
ATOM 1314 O O . SER A 1 377 ? 141.33841 174.47005 122.28259 1.000 57.62391 377 SER A O 1
ATOM 1317 N N . LEU A 1 378 ? 141.65888 172.23965 122.20749 1.000 46.63126 378 LEU A N 1
ATOM 1318 C CA . LEU A 1 378 ? 141.82759 172.18871 120.76647 1.000 49.13913 378 LEU A CA 1
ATOM 1319 C C . LEU A 1 378 ? 140.66243 171.44689 120.13209 1.000 50.90425 378 LEU A C 1
ATOM 1320 O O . LEU A 1 378 ? 140.06153 170.55806 120.74160 1.000 55.75888 378 LEU A O 1
ATOM 1325 N N . LYS A 1 379 ? 140.34666 171.83094 118.90089 1.000 48.61401 379 LYS A N 1
ATOM 1326 C CA . LYS A 1 379 ? 139.30057 171.19906 118.11313 1.000 49.73399 379 LYS A CA 1
ATOM 1327 C C . LYS A 1 379 ? 139.94344 170.48052 116.93954 1.000 55.22771 379 LYS A C 1
ATOM 1328 O O . LYS A 1 379 ? 140.68449 171.09384 116.16566 1.000 59.13365 379 LYS A O 1
ATOM 1334 N N . ILE A 1 380 ? 139.66575 169.18972 116.80786 1.000 56.58797 380 ILE A N 1
ATOM 1335 C CA . ILE A 1 380 ? 140.22123 168.41472 115.70599 1.000 56.15413 380 ILE A CA 1
ATOM 1336 C C . ILE A 1 380 ? 139.32966 168.59405 114.48347 1.000 59.32660 380 ILE A C 1
ATOM 1337 O O . ILE A 1 380 ? 138.09655 168.57476 114.58476 1.000 62.43644 380 ILE A O 1
ATOM 1342 N N . LYS A 1 381 ? 139.95265 168.83173 113.32958 1.000 64.47786 381 LYS A N 1
ATOM 1343 C CA . LYS A 1 381 ? 139.22474 169.15900 112.11091 1.000 66.04395 381 LYS A CA 1
ATOM 1344 C C . LYS A 1 381 ? 139.34232 168.10920 111.02013 1.000 65.13522 381 LYS A C 1
ATOM 1345 O O . LYS A 1 381 ? 138.40491 167.94915 110.23736 1.000 65.80392 381 LYS A O 1
ATOM 1351 N N . SER A 1 382 ? 140.46336 167.39924 110.93888 1.000 61.12695 382 SER A N 1
ATOM 1352 C CA . SER A 1 382 ? 140.62204 166.36519 109.92783 1.000 62.16215 382 SER A CA 1
ATOM 1353 C C . SER A 1 382 ? 141.70135 165.39678 110.38172 1.000 59.86853 382 SER A C 1
ATOM 1354 O O . SER A 1 382 ? 142.52696 165.71308 111.24281 1.000 53.90666 382 SER A O 1
ATOM 1357 N N . ILE A 1 383 ? 141.67913 164.20820 109.78597 1.000 58.06164 383 ILE A N 1
ATOM 1358 C CA . ILE A 1 383 ? 142.63272 163.14979 110.08830 1.000 55.93115 383 ILE A CA 1
ATOM 1359 C C . ILE A 1 383 ? 143.24330 162.68282 108.77600 1.000 55.19004 383 ILE A C 1
ATOM 1360 O O . ILE A 1 383 ? 142.51973 162.26361 107.86529 1.000 57.77447 383 ILE A O 1
ATOM 1365 N N . ARG A 1 384 ? 144.56552 162.76051 108.67648 1.000 41.25044 384 ARG A N 1
ATOM 1366 C CA . ARG A 1 384 ? 145.28648 162.39643 107.46571 1.000 38.72937 384 ARG A CA 1
ATOM 1367 C C . ARG A 1 384 ? 146.00051 161.07234 107.68194 1.000 40.28656 384 ARG A C 1
ATOM 1368 O O . ARG A 1 384 ? 146.73370 160.91440 108.66152 1.000 53.02158 384 ARG A O 1
ATOM 1376 N N . ILE A 1 385 ? 145.79458 160.13123 106.76594 1.000 32.13287 385 ILE A N 1
ATOM 1377 C CA . ILE A 1 385 ? 146.39562 158.80525 106.84551 1.000 41.53300 385 ILE A CA 1
ATOM 1378 C C . ILE A 1 385 ? 147.45531 158.70140 105.75770 1.000 48.70700 385 ILE A C 1
ATOM 1379 O O . ILE A 1 385 ? 147.14418 158.81625 104.56679 1.000 53.25433 385 ILE A O 1
ATOM 1384 N N . HIS A 1 386 ? 148.70159 158.47019 106.16369 1.000 39.06418 386 HIS A N 1
ATOM 1385 C CA . HIS A 1 386 ? 149.83143 158.41484 105.24706 1.000 36.32809 386 HIS A CA 1
ATOM 1386 C C . HIS A 1 386 ? 150.13867 156.97184 104.87561 1.000 40.09335 386 HIS A C 1
ATOM 1387 O O . HIS A 1 386 ? 150.17378 156.09363 105.74077 1.000 41.12175 386 HIS A O 1
ATOM 1394 N N . SER A 1 387 ? 150.37034 156.73813 103.58387 1.000 56.07369 387 SER A N 1
ATOM 1395 C CA . SER A 1 387 ? 150.71933 155.41778 103.06099 1.000 59.98937 387 SER A CA 1
ATOM 1396 C C . SER A 1 387 ? 149.63167 154.38974 103.37753 1.000 63.35540 387 SER A C 1
ATOM 1397 O O . SER A 1 387 ? 149.83392 153.43502 104.13000 1.000 52.51217 387 SER A O 1
ATOM 1400 N N . ILE A 1 388 ? 148.45591 154.61122 102.78295 1.000 69.52331 388 ILE A N 1
ATOM 1401 C CA . ILE A 1 388 ? 147.33077 153.69720 102.95566 1.000 63.78871 388 ILE A CA 1
ATOM 1402 C C . ILE A 1 388 ? 147.31437 152.57276 101.92803 1.000 63.78576 388 ILE A C 1
ATOM 1403 O O . ILE A 1 388 ? 146.48129 151.65899 102.03742 1.000 65.11426 388 ILE A O 1
ATOM 1408 N N . ALA A 1 389 ? 148.21493 152.59248 100.94615 1.000 63.47809 389 ALA A N 1
ATOM 1409 C CA . ALA A 1 389 ? 148.22833 151.55673 99.92099 1.000 66.27408 389 ALA A CA 1
ATOM 1410 C C . ALA A 1 389 ? 148.67667 150.22597 100.50615 1.000 66.73130 389 ALA A C 1
ATOM 1411 O O . ALA A 1 389 ? 149.87294 150.00194 100.71488 1.000 65.85573 389 ALA A O 1
ATOM 1413 N N . GLY A 1 390 ? 147.72291 149.34015 100.77338 1.000 66.24360 390 GLY A N 1
ATOM 1414 C CA . GLY A 1 390 ? 148.03099 148.04266 101.33699 1.000 64.79594 390 GLY A CA 1
ATOM 1415 C C . GLY A 1 390 ? 147.14247 147.71136 102.51496 1.000 65.98584 390 GLY A C 1
ATOM 1416 O O . GLY A 1 390 ? 146.80328 146.54662 102.74283 1.000 66.95727 390 GLY A O 1
ATOM 1417 N N . VAL A 1 391 ? 146.75255 148.73583 103.26681 1.000 65.13021 391 VAL A N 1
ATOM 1418 C CA . VAL A 1 391 ? 145.87758 148.58757 104.42204 1.000 66.12093 391 VAL A CA 1
ATOM 1419 C C . VAL A 1 391 ? 144.46775 148.99188 104.01376 1.000 64.79357 391 VAL A C 1
ATOM 1420 O O . VAL A 1 391 ? 144.27517 149.96702 103.27695 1.000 59.93320 391 VAL A O 1
ATOM 1424 N N . GLY A 1 392 ? 143.48583 148.22470 104.47100 1.000 75.76570 392 GLY A N 1
ATOM 1425 C CA . GLY A 1 392 ? 142.11177 148.47850 104.11078 1.000 75.94497 392 GLY A CA 1
ATOM 1426 C C . GLY A 1 392 ? 141.73757 147.84687 102.78405 1.000 77.41374 392 GLY A C 1
ATOM 1427 O O . GLY A 1 392 ? 142.49290 147.08396 102.17553 1.000 77.15423 392 GLY A O 1
ATOM 1428 N N . LYS A 1 393 ? 140.52707 148.18319 102.33390 1.000 82.19575 393 LYS A N 1
ATOM 1429 C CA . LYS A 1 393 ? 140.01047 147.61555 101.09328 1.000 82.12688 393 LYS A CA 1
ATOM 1430 C C . LYS A 1 393 ? 140.79222 148.09907 99.87896 1.000 83.48993 393 LYS A C 1
ATOM 1431 O O . LYS A 1 393 ? 140.85158 147.39752 98.86271 1.000 83.09241 393 LYS A O 1
ATOM 1437 N N . GLY A 1 394 ? 141.39456 149.28166 99.96257 1.000 85.42233 394 GLY A N 1
ATOM 1438 C CA . GLY A 1 394 ? 142.14168 149.83539 98.85123 1.000 84.60319 394 GLY A CA 1
ATOM 1439 C C . GLY A 1 394 ? 141.79052 151.28459 98.59363 1.000 86.28083 394 GLY A C 1
ATOM 1440 O O . GLY A 1 394 ? 142.46778 151.97448 97.82583 1.000 86.87393 394 GLY A O 1
ATOM 1441 N N . ASN A 1 395 ? 140.72455 151.75566 99.23869 1.000 85.31936 395 ASN A N 1
ATOM 1442 C CA . ASN A 1 395 ? 140.28544 153.13512 99.11667 1.000 85.93241 395 ASN A CA 1
ATOM 1443 C C . ASN A 1 395 ? 140.35130 153.91172 100.42189 1.000 86.20580 395 ASN A C 1
ATOM 1444 O O . ASN A 1 395 ? 140.21899 155.14023 100.39531 1.000 87.51547 395 ASN A O 1
ATOM 1449 N N . GLY A 1 396 ? 140.54407 153.24083 101.55535 1.000 80.81380 396 GLY A N 1
ATOM 1450 C CA . GLY A 1 396 ? 140.59290 153.89673 102.84063 1.000 79.50091 396 GLY A CA 1
ATOM 1451 C C . GLY A 1 396 ? 139.24835 154.12568 103.49319 1.000 80.02309 396 GLY A C 1
ATOM 1452 O O . GLY A 1 396 ? 139.20759 154.57017 104.64782 1.000 77.59158 396 GLY A O 1
ATOM 1453 N N . SER A 1 397 ? 138.15061 153.83155 102.80168 1.000 83.31495 397 SER A N 1
ATOM 1454 C CA . SER A 1 397 ? 136.80905 154.04575 103.34358 1.000 83.33113 397 SER A CA 1
ATOM 1455 C C . SER A 1 397 ? 136.32649 152.83870 104.14137 1.000 83.03592 397 SER A C 1
ATOM 1456 O O . SER A 1 397 ? 135.23050 152.32069 103.93192 1.000 82.90580 397 SER A O 1
ATOM 1459 N N . ASP A 1 398 ? 137.16077 152.38528 105.07719 1.000 77.71278 398 ASP A N 1
ATOM 1460 C CA . ASP A 1 398 ? 136.76441 151.33538 106.00617 1.000 77.72577 398 ASP A CA 1
ATOM 1461 C C . ASP A 1 398 ? 137.12120 151.62416 107.45548 1.000 77.04866 398 ASP A C 1
ATOM 1462 O O . ASP A 1 398 ? 136.62334 150.92025 108.33827 1.000 76.86898 398 ASP A O 1
ATOM 1467 N N . LEU A 1 399 ? 137.96311 152.61628 107.73261 1.000 74.10172 399 LEU A N 1
ATOM 1468 C CA . LEU A 1 399 ? 138.33189 152.93427 109.10356 1.000 75.19769 399 LEU A CA 1
ATOM 1469 C C . LEU A 1 399 ? 137.12099 153.44135 109.87515 1.000 73.89530 399 LEU A C 1
ATOM 1470 O O . LEU A 1 399 ? 136.25436 154.12572 109.32436 1.000 72.41396 399 LEU A O 1
ATOM 1475 N N . LYS A 1 400 ? 137.06160 153.10123 111.15806 1.000 60.07264 400 LYS A N 1
ATOM 1476 C CA . LYS A 1 400 ? 136.03399 153.60985 112.05367 1.000 60.80804 400 LYS A CA 1
ATOM 1477 C C . LYS A 1 400 ? 136.70355 154.38772 113.17453 1.000 61.62650 400 LYS A C 1
ATOM 1478 O O . LYS A 1 400 ? 137.60558 153.87173 113.84112 1.000 59.75777 400 LYS A O 1
ATOM 1484 N N . LEU A 1 401 ? 136.25980 155.62233 113.37745 1.000 57.62619 401 LEU A N 1
ATOM 1485 C CA . LEU A 1 401 ? 136.86734 156.53260 114.33524 1.000 53.96157 401 LEU A CA 1
ATOM 1486 C C . LEU A 1 401 ? 136.12687 156.47736 115.66113 1.000 52.33831 401 LEU A C 1
ATOM 1487 O O . LEU A 1 401 ? 134.89678 156.39633 115.69180 1.000 57.95746 401 LEU A O 1
ATOM 1492 N N . LYS A 1 402 ? 136.88143 156.52316 116.75562 1.000 30.29562 402 LYS A N 1
ATOM 1493 C CA . LYS A 1 402 ? 136.30330 156.64146 118.08796 1.000 37.31163 402 LYS A CA 1
ATOM 1494 C C . LYS A 1 402 ? 137.20059 157.54053 118.91869 1.000 30.96394 402 LYS A C 1
ATOM 1495 O O . LYS A 1 402 ? 138.36991 157.21590 119.13832 1.000 38.42420 402 LYS A O 1
ATOM 1501 N N . ILE A 1 403 ? 136.65748 158.66455 119.37534 1.000 27.09932 403 ILE A N 1
ATOM 1502 C CA . ILE A 1 403 ? 137.38576 159.62208 120.19947 1.000 29.44575 403 ILE A CA 1
ATOM 1503 C C . ILE A 1 403 ? 136.86011 159.49757 121.62221 1.000 35.55944 403 ILE A C 1
ATOM 1504 O O . ILE A 1 403 ? 135.66713 159.71044 121.86853 1.000 38.37323 403 ILE A O 1
ATOM 1509 N N . ILE A 1 404 ? 137.74407 159.16172 122.55796 1.000 26.51252 404 ILE A N 1
ATOM 1510 C CA . ILE A 1 404 ? 137.37290 158.92726 123.94901 1.000 18.65460 404 ILE A CA 1
ATOM 1511 C C . ILE A 1 404 ? 138.11694 159.92620 124.81892 1.000 26.08629 404 ILE A C 1
ATOM 1512 O O . ILE A 1 404 ? 139.35069 159.99996 124.77139 1.000 30.73750 404 ILE A O 1
ATOM 1517 N N . VAL A 1 405 ? 137.37149 160.68808 125.61524 1.000 33.68971 405 VAL A N 1
ATOM 1518 C CA . VAL A 1 405 ? 137.94265 161.58506 126.61228 1.000 37.17648 405 VAL A CA 1
ATOM 1519 C C . VAL A 1 405 ? 137.29548 161.25952 127.95010 1.000 37.83420 405 VAL A C 1
ATOM 1520 O O . VAL A 1 405 ? 136.07265 161.37438 128.09268 1.000 36.24669 405 VAL A O 1
ATOM 1524 N N . LYS A 1 406 ? 138.11218 160.85153 128.92178 1.000 41.41524 406 LYS A N 1
ATOM 1525 C CA . LYS A 1 406 ? 137.64960 160.49944 130.26527 1.000 45.85039 406 LYS A CA 1
ATOM 1526 C C . LYS A 1 406 ? 136.54362 159.44575 130.21682 1.000 46.32009 406 LYS A C 1
ATOM 1527 O O . LYS A 1 406 ? 135.44618 159.63263 130.74625 1.000 46.13726 406 LYS A O 1
ATOM 1533 N N . HIS A 1 407 ? 136.84892 158.32387 129.56178 1.000 46.05067 407 HIS A N 1
ATOM 1534 C CA . HIS A 1 407 ? 135.93453 157.18449 129.45529 1.000 44.91957 407 HIS A CA 1
ATOM 1535 C C . HIS A 1 407 ? 134.59767 157.58829 128.84058 1.000 49.88462 407 HIS A C 1
ATOM 1536 O O . HIS A 1 407 ? 133.54896 157.03940 129.18244 1.000 56.70102 407 HIS A O 1
ATOM 1543 N N . GLU A 1 408 ? 134.62784 158.55033 127.92267 1.000 32.28681 408 GLU A N 1
ATOM 1544 C CA . GLU A 1 408 ? 133.41246 159.01896 127.26784 1.000 32.72673 408 GLU A CA 1
ATOM 1545 C C . GLU A 1 408 ? 133.66370 159.11146 125.77414 1.000 34.58966 408 GLU A C 1
ATOM 1546 O O . GLU A 1 408 ? 134.59388 159.79743 125.34419 1.000 45.00573 408 GLU A O 1
ATOM 1552 N N . LEU A 1 409 ? 132.83290 158.43240 124.98981 1.000 38.20067 409 LEU A N 1
ATOM 1553 C CA . LEU A 1 409 ? 132.93644 158.46465 123.53346 1.000 35.58477 409 LEU A CA 1
ATOM 1554 C C . LEU A 1 409 ? 132.40515 159.80679 123.04948 1.000 38.58781 409 LEU A C 1
ATOM 1555 O O . LEU A 1 409 ? 131.19356 160.01338 122.95785 1.000 38.98390 409 LEU A O 1
ATOM 1560 N N . VAL A 1 410 ? 133.31755 160.73049 122.73282 1.000 38.34828 410 VAL A N 1
ATOM 1561 C CA . VAL A 1 410 ? 132.92013 162.07880 122.33840 1.000 34.74210 410 VAL A CA 1
ATOM 1562 C C . VAL A 1 410 ? 132.69019 162.22201 120.84142 1.000 36.63161 410 VAL A C 1
ATOM 1563 O O . VAL A 1 410 ? 132.07773 163.21296 120.41439 1.000 37.77083 410 VAL A O 1
ATOM 1567 N N . PHE A 1 411 ? 133.15281 161.27213 120.03013 1.000 48.20795 411 PHE A N 1
ATOM 1568 C CA . PHE A 1 411 ? 132.95799 161.34478 118.58743 1.000 52.27943 411 PHE A CA 1
ATOM 1569 C C . PHE A 1 411 ? 133.21021 159.97453 117.97905 1.000 52.35335 411 PHE A C 1
ATOM 1570 O O . PHE A 1 411 ? 134.18923 159.31119 118.32943 1.000 52.02230 411 PHE A O 1
ATOM 1578 N N . GLN A 1 412 ? 132.32745 159.55545 117.07667 1.000 54.76606 412 GLN A N 1
ATOM 1579 C CA . GLN A 1 412 ? 132.54961 158.36696 116.26960 1.000 54.68641 412 GLN A CA 1
ATOM 1580 C C . GLN A 1 412 ? 132.08661 158.65209 114.85090 1.000 60.53913 412 GLN A C 1
ATOM 1581 O O . GLN A 1 412 ? 131.23109 159.51120 114.62473 1.000 64.04497 412 GLN A O 1
ATOM 1587 N N . CYS A 1 413 ? 132.66407 157.92923 113.89540 1.000 65.37447 413 CYS A N 1
ATOM 1588 C CA . CYS A 1 413 ? 132.24031 158.05276 112.50881 1.000 66.20704 413 CYS A CA 1
ATOM 1589 C C . CYS A 1 413 ? 132.63294 156.79353 111.75393 1.000 66.41468 413 CYS A C 1
ATOM 1590 O O . CYS A 1 413 ? 133.57372 156.08841 112.12762 1.000 62.16721 413 CYS A O 1
ATOM 1593 N N . VAL A 1 414 ? 131.89281 156.52419 110.68169 1.000 78.48898 414 VAL A N 1
ATOM 1594 C CA . VAL A 1 414 ? 132.14663 155.39018 109.80315 1.000 77.83484 414 VAL A CA 1
ATOM 1595 C C . VAL A 1 414 ? 132.37068 155.92144 108.39359 1.000 77.54571 414 VAL A C 1
ATOM 1596 O O . VAL A 1 414 ? 131.58917 156.74224 107.89937 1.000 79.26072 414 VAL A O 1
ATOM 1600 N N . CYS A 1 415 ? 133.46396 155.48675 107.76631 1.000 77.01476 415 CYS A N 1
ATOM 1601 C CA . CYS A 1 415 ? 133.83449 156.01268 106.45900 1.000 77.84265 415 CYS A CA 1
ATOM 1602 C C . CYS A 1 415 ? 133.02604 155.39117 105.32708 1.000 78.91232 415 CYS A C 1
ATOM 1603 O O . CYS A 1 415 ? 132.74346 156.07049 104.33392 1.000 78.66508 415 CYS A O 1
ATOM 1606 N N . ALA A 1 416 ? 132.65390 154.11382 105.44937 1.000 83.53817 416 ALA A N 1
ATOM 1607 C CA . ALA A 1 416 ? 131.93572 153.44538 104.36715 1.000 85.61121 416 ALA A CA 1
ATOM 1608 C C . ALA A 1 416 ? 130.57810 154.08999 104.11548 1.000 84.87434 416 ALA A C 1
ATOM 1609 O O . ALA A 1 416 ? 130.20378 154.33845 102.96353 1.000 83.44401 416 ALA A O 1
ATOM 1611 N N . LYS A 1 417 ? 129.82594 154.36716 105.18085 1.000 87.33776 417 LYS A N 1
ATOM 1612 C CA . LYS A 1 417 ? 128.54311 155.04388 105.03623 1.000 86.71837 417 LYS A CA 1
ATOM 1613 C C . LYS A 1 417 ? 128.72058 156.51967 104.70642 1.000 88.01373 417 LYS A C 1
ATOM 1614 O O . LYS A 1 417 ? 127.90159 157.09058 103.97654 1.000 90.13202 417 LYS A O 1
ATOM 1620 N N . GLN A 1 418 ? 129.78317 157.13945 105.22225 1.000 90.40041 418 GLN A N 1
ATOM 1621 C CA . GLN A 1 418 ? 130.11096 158.53931 104.95646 1.000 90.67510 418 GLN A CA 1
ATOM 1622 C C . GLN A 1 418 ? 128.96602 159.45845 105.38940 1.000 90.27058 418 GLN A C 1
ATOM 1623 O O . GLN A 1 418 ? 128.37471 160.19045 104.59290 1.000 90.40845 418 GLN A O 1
ATOM 1629 N N . HIS A 1 419 ? 128.65965 159.39905 106.68521 1.000 92.90359 419 HIS A N 1
ATOM 1630 C CA . HIS A 1 419 ? 127.59968 160.20106 107.28132 1.000 93.12612 419 HIS A CA 1
ATOM 1631 C C . HIS A 1 419 ? 128.14747 161.22656 108.26508 1.000 92.72787 419 HIS A C 1
ATOM 1632 O O . HIS A 1 419 ? 127.88339 162.42387 108.12291 1.000 92.66188 419 HIS A O 1
ATOM 1639 N N . ASN A 1 420 ? 128.90871 160.78594 109.26878 1.000 79.31588 420 ASN A N 1
ATOM 1640 C CA . ASN A 1 420 ? 129.49736 161.71183 110.22758 1.000 77.72317 420 ASN A CA 1
ATOM 1641 C C . ASN A 1 420 ? 130.85321 162.23757 109.77746 1.000 77.79926 420 ASN A C 1
ATOM 1642 O O . ASN A 1 420 ? 131.37889 163.16935 110.39529 1.000 75.32542 420 ASN A O 1
ATOM 1647 N N . CYS A 1 421 ? 131.42830 161.66462 108.72341 1.000 85.74821 421 CYS A N 1
ATOM 1648 C CA . CYS A 1 421 ? 132.69456 162.12835 108.17934 1.000 85.11431 421 CYS A CA 1
ATOM 1649 C C . CYS A 1 421 ? 132.69578 161.91745 106.67349 1.000 84.76840 421 CYS A C 1
ATOM 1650 O O . CYS A 1 421 ? 131.97112 161.07204 106.14361 1.000 84.55590 421 CYS A O 1
ATOM 1653 N N . THR A 1 422 ? 133.52694 162.69644 105.98752 1.000 83.76268 422 THR A N 1
ATOM 1654 C CA . THR A 1 422 ? 133.67269 162.60854 104.54354 1.000 85.16802 422 THR A CA 1
ATOM 1655 C C . THR A 1 422 ? 135.09266 162.18499 104.19657 1.000 82.64086 422 THR A C 1
ATOM 1656 O O . THR A 1 422 ? 136.04834 162.51888 104.90244 1.000 79.58239 422 THR A O 1
ATOM 1660 N N . VAL A 1 423 ? 135.21961 161.44388 103.09989 1.000 78.48683 423 VAL A N 1
ATOM 1661 C CA . VAL A 1 423 ? 136.48548 160.86423 102.66824 1.000 78.86515 423 VAL A CA 1
ATOM 1662 C C . VAL A 1 423 ? 136.93687 161.58257 101.40449 1.000 80.01741 423 VAL A C 1
ATOM 1663 O O . VAL A 1 423 ? 136.17022 161.69579 100.44042 1.000 80.21078 423 VAL A O 1
ATOM 1667 N N . PHE A 1 424 ? 138.17765 162.06947 101.40896 1.000 77.32061 424 PHE A N 1
ATOM 1668 C CA . PHE A 1 424 ? 138.76291 162.77550 100.26835 1.000 74.78673 424 PHE A CA 1
ATOM 1669 C C . PHE A 1 424 ? 140.09144 162.12095 99.91717 1.000 75.66621 424 PHE A C 1
ATOM 1670 O O . PHE A 1 424 ? 141.16345 162.64213 100.25362 1.000 75.79088 424 PHE A O 1
ATOM 1678 N N . PRO A 1 425 ? 140.05962 160.97341 99.23815 1.000 78.06311 425 PRO A N 1
ATOM 1679 C CA . PRO A 1 425 ? 141.30686 160.26496 98.91020 1.000 76.15650 425 PRO A CA 1
ATOM 1680 C C . PRO A 1 425 ? 142.09392 161.00781 97.84148 1.000 77.20968 425 PRO A C 1
ATOM 1681 O O . PRO A 1 425 ? 141.55973 161.33914 96.78021 1.000 79.38988 425 PRO A O 1
ATOM 1685 N N . ASP A 1 426 ? 143.37127 161.26823 98.12523 1.000 78.86446 426 ASP A N 1
ATOM 1686 C CA . ASP A 1 426 ? 144.30086 161.78367 97.11688 1.000 79.64656 426 ASP A CA 1
ATOM 1687 C C . ASP A 1 426 ? 145.34666 160.70748 96.80440 1.000 79.97497 426 ASP A C 1
ATOM 1688 O O . ASP A 1 426 ? 146.30368 160.47382 97.54009 1.000 78.95666 426 ASP A O 1
ATOM 1693 N N . THR A 1 427 ? 145.12518 160.00796 95.69242 1.000 83.91571 427 THR A N 1
ATOM 1694 C CA . THR A 1 427 ? 145.97580 158.87819 95.34343 1.000 84.51860 427 THR A CA 1
ATOM 1695 C C . THR A 1 427 ? 147.39292 159.30422 94.97954 1.000 83.64179 427 THR A C 1
ATOM 1696 O O . THR A 1 427 ? 148.28556 158.45216 94.92640 1.000 80.58237 427 THR A O 1
ATOM 1700 N N . GLY A 1 428 ? 147.62071 160.59547 94.73103 1.000 86.85670 428 GLY A N 1
ATOM 1701 C CA . GLY A 1 428 ? 148.96330 161.04905 94.40649 1.000 85.52614 428 GLY A CA 1
ATOM 1702 C C . GLY A 1 428 ? 149.93820 160.89927 95.55948 1.000 87.59135 428 GLY A C 1
ATOM 1703 O O . GLY A 1 428 ? 151.06607 160.43517 95.37251 1.000 89.96286 428 GLY A O 1
ATOM 1704 N N . SER A 1 429 ? 149.52303 161.28618 96.76386 1.000 81.97364 429 SER A N 1
ATOM 1705 C CA . SER A 1 429 ? 150.38250 161.22527 97.93756 1.000 80.70310 429 SER A CA 1
ATOM 1706 C C . SER A 1 429 ? 149.98674 160.11380 98.90020 1.000 79.68444 429 SER A C 1
ATOM 1707 O O . SER A 1 429 ? 150.50241 160.06884 100.02153 1.000 80.58715 429 SER A O 1
ATOM 1710 N N . ASN A 1 430 ? 149.08967 159.21831 98.48325 1.000 74.42769 430 ASN A N 1
ATOM 1711 C CA . ASN A 1 430 ? 148.64665 158.08507 99.29934 1.000 75.95859 430 ASN A CA 1
ATOM 1712 C C . ASN A 1 430 ? 148.07475 158.54017 100.64164 1.000 72.39487 430 ASN A C 1
ATOM 1713 O O . ASN A 1 430 ? 148.32364 157.92988 101.68258 1.000 67.91061 430 ASN A O 1
ATOM 1718 N N . ALA A 1 431 ? 147.29719 159.61789 100.61868 1.000 68.28489 431 ALA A N 1
ATOM 1719 C CA . ALA A 1 431 ? 146.60352 160.11756 101.79767 1.000 69.66478 431 ALA A CA 1
ATOM 1720 C C . ALA A 1 431 ? 145.10036 160.02947 101.57137 1.000 72.95722 431 ALA A C 1
ATOM 1721 O O . ALA A 1 431 ? 144.60959 160.38182 100.49601 1.000 75.80484 431 ALA A O 1
ATOM 1723 N N . VAL A 1 432 ? 144.37238 159.57146 102.58446 1.000 60.33151 432 VAL A N 1
ATOM 1724 C CA . VAL A 1 432 ? 142.92834 159.38755 102.48198 1.000 59.12321 432 VAL A CA 1
ATOM 1725 C C . VAL A 1 432 ? 142.31387 160.32218 103.52458 1.000 58.74686 432 VAL A C 1
ATOM 1726 O O . VAL A 1 432 ? 141.43842 159.93798 104.30676 1.000 61.99767 432 VAL A O 1
ATOM 1730 N N . VAL A 1 433 ? 142.85454 161.53972 103.59929 1.000 53.32261 433 VAL A N 1
ATOM 1731 C CA . VAL A 1 433 ? 142.44440 162.54702 104.57386 1.000 56.21245 433 VAL A CA 1
ATOM 1732 C C . VAL A 1 433 ? 140.92811 162.61895 104.67278 1.000 58.71194 433 VAL A C 1
ATOM 1733 O O . VAL A 1 433 ? 140.23185 162.76488 103.66232 1.000 63.20729 433 VAL A O 1
ATOM 1737 N N . ILE A 1 434 ? 140.41114 162.51343 105.89193 1.000 70.62903 434 ILE A N 1
ATOM 1738 C CA . ILE A 1 434 ? 138.97774 162.49326 106.14772 1.000 72.76386 434 ILE A CA 1
ATOM 1739 C C . ILE A 1 434 ? 138.60244 163.80270 106.82561 1.000 71.30573 434 ILE A C 1
ATOM 1740 O O . ILE A 1 434 ? 139.09437 164.11184 107.91895 1.000 67.21191 434 ILE A O 1
ATOM 1745 N N . SER A 1 435 ? 137.74397 164.57902 106.16962 1.000 80.28554 435 SER A N 1
ATOM 1746 C CA . SER A 1 435 ? 137.29720 165.84956 106.72573 1.000 79.84780 435 SER A CA 1
ATOM 1747 C C . SER A 1 435 ? 136.39430 165.56808 107.91633 1.000 80.97735 435 SER A C 1
ATOM 1748 O O . SER A 1 435 ? 135.28861 165.04025 107.76076 1.000 80.98008 435 SER A O 1
ATOM 1751 N N . LEU A 1 436 ? 136.87396 165.90250 109.10881 1.000 78.74309 436 LEU A N 1
ATOM 1752 C CA . LEU A 1 436 ? 136.16538 165.59458 110.34633 1.000 77.68040 436 LEU A CA 1
ATOM 1753 C C . LEU A 1 436 ? 135.37704 166.83104 110.75520 1.000 78.10115 436 LEU A C 1
ATOM 1754 O O . LEU A 1 436 ? 135.85776 167.69096 111.49448 1.000 76.17124 436 LEU A O 1
ATOM 1759 N N . GLN A 1 437 ? 134.14595 166.91753 110.26031 1.000 81.67547 437 GLN A N 1
ATOM 1760 C CA . GLN A 1 437 ? 133.28877 168.05399 110.54969 1.000 81.70533 437 GLN A CA 1
ATOM 1761 C C . GLN A 1 437 ? 132.91749 168.08416 112.02935 1.000 81.19667 437 GLN A C 1
ATOM 1762 O O . GLN A 1 437 ? 132.98494 167.07270 112.73342 1.000 80.16140 437 GLN A O 1
ATOM 1768 N N . ASP A 1 438 ? 132.56718 169.28734 112.49774 1.000 80.77434 438 ASP A N 1
ATOM 1769 C CA . ASP A 1 438 ? 132.13483 169.59549 113.86237 1.000 82.05588 438 ASP A CA 1
ATOM 1770 C C . ASP A 1 438 ? 132.85109 168.74776 114.91224 1.000 79.78967 438 ASP A C 1
ATOM 1771 O O . ASP A 1 438 ? 132.22860 168.21444 115.83588 1.000 77.04571 438 ASP A O 1
ATOM 1776 N N . GLY A 1 439 ? 134.17318 168.65784 114.79703 1.000 65.35461 439 GLY A N 1
ATOM 1777 C CA . GLY A 1 439 ? 134.96946 167.86715 115.70226 1.000 60.15177 439 GLY A CA 1
ATOM 1778 C C . GLY A 1 439 ? 134.89982 168.36617 117.12912 1.000 62.15538 439 GLY A C 1
ATOM 1779 O O . GLY A 1 439 ? 134.68503 169.55334 117.39012 1.000 65.80469 439 GLY A O 1
ATOM 1780 N N . PRO A 1 440 ? 135.07734 167.45867 118.08348 1.000 58.68686 440 PRO A N 1
ATOM 1781 C CA . PRO A 1 440 ? 134.95995 167.83908 119.49331 1.000 59.78694 440 PRO A CA 1
ATOM 1782 C C . PRO A 1 440 ? 136.06243 168.79334 119.91808 1.000 58.59454 440 PRO A C 1
ATOM 1783 O O . PRO A 1 440 ? 137.16776 168.78996 119.37206 1.000 56.86462 440 PRO A O 1
ATOM 1787 N N . ILE A 1 441 ? 135.74511 169.61796 120.91460 1.000 61.70074 441 ILE A N 1
ATOM 1788 C CA . ILE A 1 441 ? 136.73115 170.50635 121.51688 1.000 63.27394 441 ILE A CA 1
ATOM 1789 C C . ILE A 1 441 ? 137.44660 169.71680 122.60179 1.000 59.99002 441 ILE A C 1
ATOM 1790 O O . ILE A 1 441 ? 137.10025 169.81145 123.78437 1.000 61.18900 441 ILE A O 1
ATOM 1795 N N . VAL A 1 442 ? 138.45204 168.93506 122.20945 1.000 48.47021 442 VAL A N 1
ATOM 1796 C CA . VAL A 1 442 ? 139.08313 168.01855 123.14768 1.000 48.46159 442 VAL A CA 1
ATOM 1797 C C . VAL A 1 442 ? 139.99043 168.79124 124.09301 1.000 48.03223 442 VAL A C 1
ATOM 1798 O O . VAL A 1 442 ? 140.68747 169.73264 123.69267 1.000 49.61832 442 VAL A O 1
ATOM 1802 N N . THR A 1 443 ? 139.96128 168.41248 125.36613 1.000 51.49341 443 THR A N 1
ATOM 1803 C CA . THR A 1 443 ? 140.80244 169.02779 126.38094 1.000 55.14596 443 THR A CA 1
ATOM 1804 C C . THR A 1 443 ? 141.37964 167.92875 127.25556 1.000 54.10779 443 THR A C 1
ATOM 1805 O O . THR A 1 443 ? 140.63553 167.09216 127.77416 1.000 57.35479 443 THR A O 1
ATOM 1809 N N . GLY A 1 444 ? 142.69773 167.93069 127.41572 1.000 42.06692 444 GLY A N 1
ATOM 1810 C CA . GLY A 1 444 ? 143.34664 166.92576 128.22941 1.000 43.59716 444 GLY A CA 1
ATOM 1811 C C . GLY A 1 444 ? 143.77377 165.70901 127.43851 1.000 44.03801 444 GLY A C 1
ATOM 1812 O O . GLY A 1 444 ? 144.28321 165.83251 126.32160 1.000 38.25312 444 GLY A O 1
ATOM 1813 N N . ASP A 1 445 ? 143.56823 164.52642 128.00909 1.000 44.49338 445 ASP A N 1
ATOM 1814 C CA . ASP A 1 445 ? 144.03600 163.28410 127.41370 1.000 37.80443 445 ASP A CA 1
ATOM 1815 C C . ASP A 1 445 ? 142.95549 162.68624 126.52362 1.000 34.92300 445 ASP A C 1
ATOM 1816 O O . ASP A 1 445 ? 141.79950 162.55942 126.93708 1.000 37.16715 445 ASP A O 1
ATOM 1821 N N . VAL A 1 446 ? 143.34079 162.31531 125.30552 1.000 34.76028 446 VAL A N 1
ATOM 1822 C CA . VAL A 1 446 ? 142.41552 161.87738 124.26820 1.000 34.14375 446 VAL A CA 1
ATOM 1823 C C . VAL A 1 446 ? 142.85747 160.51016 123.76638 1.000 36.87751 446 VAL A C 1
ATOM 1824 O O . VAL A 1 446 ? 144.05910 160.25254 123.63535 1.000 43.71338 446 VAL A O 1
ATOM 1828 N N . LYS A 1 447 ? 141.89066 159.63595 123.49704 1.000 23.21605 447 LYS A N 1
ATOM 1829 C CA . LYS A 1 447 ? 142.13597 158.35928 122.83929 1.000 20.00080 447 LYS A CA 1
ATOM 1830 C C . LYS A 1 447 ? 141.41396 158.33164 121.50269 1.000 24.79747 447 LYS A C 1
ATOM 1831 O O . LYS A 1 447 ? 140.20962 158.59459 121.43922 1.000 29.66842 447 LYS A O 1
ATOM 1837 N N . VAL A 1 448 ? 142.14516 158.00314 120.44288 1.000 26.79942 448 VAL A N 1
ATOM 1838 C CA . VAL A 1 448 ? 141.58794 157.88796 119.10101 1.000 23.38532 448 VAL A CA 1
ATOM 1839 C C . VAL A 1 448 ? 141.94808 156.50784 118.57533 1.000 28.47108 448 VAL A C 1
ATOM 1840 O O . VAL A 1 448 ? 143.09898 156.27079 118.19242 1.000 44.37963 448 VAL A O 1
ATOM 1844 N N . MET A 1 449 ? 140.97891 155.60005 118.54748 1.000 27.04428 449 MET A N 1
ATOM 1845 C CA . MET A 1 449 ? 141.19926 154.27271 117.99833 1.000 29.18467 449 MET A CA 1
ATOM 1846 C C . MET A 1 449 ? 140.55077 154.17156 116.62743 1.000 42.71612 449 MET A C 1
ATOM 1847 O O . MET A 1 449 ? 139.52061 154.80061 116.36801 1.000 42.17085 449 MET A O 1
ATOM 1852 N N . PHE A 1 450 ? 141.16503 153.38158 115.75369 1.000 42.16691 450 PHE A N 1
ATOM 1853 C CA . PHE A 1 450 ? 140.67512 153.16198 114.39908 1.000 43.91043 450 PHE A CA 1
ATOM 1854 C C . PHE A 1 450 ? 140.20141 151.72023 114.27875 1.000 44.62888 450 PHE A C 1
ATOM 1855 O O . PHE A 1 450 ? 141.01835 150.80100 114.17970 1.000 44.65033 450 PHE A O 1
ATOM 1863 N N . GLU A 1 451 ? 138.88912 151.52626 114.27641 1.000 60.38461 451 GLU A N 1
ATOM 1864 C CA . GLU A 1 451 ? 138.29158 150.22327 114.03441 1.000 65.35886 451 GLU A CA 1
ATOM 1865 C C . GLU A 1 451 ? 138.16985 150.00188 112.53273 1.000 67.65696 451 GLU A C 1
ATOM 1866 O O . GLU A 1 451 ? 138.03207 150.95304 111.76009 1.000 68.85140 451 GLU A O 1
ATOM 1872 N N . SER A 1 452 ? 138.22385 148.73880 112.11935 1.000 63.62558 452 SER A N 1
ATOM 1873 C CA . SER A 1 452 ? 138.12833 148.41311 110.70539 1.000 63.94038 452 SER A CA 1
ATOM 1874 C C . SER A 1 452 ? 137.25296 147.18478 110.51540 1.000 67.09571 452 SER A C 1
ATOM 1875 O O . SER A 1 452 ? 137.10114 146.35630 111.41587 1.000 69.03322 452 SER A O 1
ATOM 1878 N N . SER A 1 453 ? 136.67733 147.07968 109.31735 1.000 66.79546 453 SER A N 1
ATOM 1879 C CA . SER A 1 453 ? 135.79618 145.97821 108.95014 1.000 67.56147 453 SER A CA 1
ATOM 1880 C C . SER A 1 453 ? 136.34189 145.19993 107.75759 1.000 62.77195 453 SER A C 1
ATOM 1881 O O . SER A 1 453 ? 135.59716 144.49644 107.07255 1.000 62.58728 453 SER A O 1
ATOM 1884 N N . ALA A 1 454 ? 137.64405 145.32171 107.49557 1.000 60.71387 454 ALA A N 1
ATOM 1885 C CA . ALA A 1 454 ? 138.28802 144.61126 106.39709 1.000 61.92819 454 ALA A CA 1
ATOM 1886 C C . ALA A 1 454 ? 139.37413 143.66188 106.88810 1.000 65.96956 454 ALA A C 1
ATOM 1887 O O . ALA A 1 454 ? 140.34813 143.41519 106.17049 1.000 66.21333 454 ALA A O 1
ATOM 1889 N N . GLY A 1 455 ? 139.22908 143.12922 108.09612 1.000 67.03755 455 GLY A N 1
ATOM 1890 C CA . GLY A 1 455 ? 140.17492 142.15492 108.61134 1.000 64.15324 455 GLY A CA 1
ATOM 1891 C C . GLY A 1 455 ? 141.56738 142.68698 108.87049 1.000 62.80228 455 GLY A C 1
ATOM 1892 O O . GLY A 1 455 ? 142.55324 142.00296 108.56767 1.000 64.71139 455 GLY A O 1
ATOM 1893 N N . LEU A 1 456 ? 141.67551 143.89211 109.41978 1.000 60.27921 456 LEU A N 1
ATOM 1894 C CA . LEU A 1 456 ? 142.97489 144.41490 109.80062 1.000 60.74817 456 LEU A CA 1
ATOM 1895 C C . LEU A 1 456 ? 143.51614 143.64355 111.00387 1.000 62.39412 456 LEU A C 1
ATOM 1896 O O . LEU A 1 456 ? 142.74637 143.14145 111.82650 1.000 62.75018 456 LEU A O 1
ATOM 1901 N N . PRO A 1 457 ? 144.83838 143.53894 111.13349 1.000 60.11487 457 PRO A N 1
ATOM 1902 C CA . PRO A 1 457 ? 145.40564 142.72667 112.21744 1.000 57.98795 457 PRO A CA 1
ATOM 1903 C C . PRO A 1 457 ? 145.21232 143.36026 113.58386 1.000 54.71801 457 PRO A C 1
ATOM 1904 O O . PRO A 1 457 ? 146.11763 144.01541 114.10948 1.000 58.70343 457 PRO A O 1
ATOM 1908 N N . LYS A 1 458 ? 144.02542 143.17299 114.15746 1.000 50.67732 458 LYS A N 1
ATOM 1909 C CA . LYS A 1 458 ? 143.73085 143.71533 115.47582 1.000 51.33196 458 LYS A CA 1
ATOM 1910 C C . LYS A 1 458 ? 144.69834 143.15931 116.51156 1.000 51.32172 458 LYS A C 1
ATOM 1911 O O . LYS A 1 458 ? 144.94755 141.95305 116.57108 1.000 56.79014 458 LYS A O 1
ATOM 1917 N N . GLY A 1 459 ? 145.24612 144.05095 117.32936 1.000 42.91745 459 GLY A N 1
ATOM 1918 C CA . GLY A 1 459 ? 146.19982 143.66078 118.34641 1.000 40.65538 459 GLY A CA 1
ATOM 1919 C C . GLY A 1 459 ? 145.72197 143.97408 119.74675 1.000 42.00304 459 GLY A C 1
ATOM 1920 O O . GLY A 1 459 ? 144.75088 143.38196 120.22510 1.000 43.93179 459 GLY A O 1
ATOM 1921 N N . TYR A 1 460 ? 146.39797 144.90686 120.41227 1.000 42.19503 460 TYR A N 1
ATOM 1922 C CA . TYR A 1 460 ? 146.00995 145.28937 121.76145 1.000 43.60557 460 TYR A CA 1
ATOM 1923 C C . TYR A 1 460 ? 144.61488 145.90039 121.76879 1.000 47.09211 460 TYR A C 1
ATOM 1924 O O . TYR A 1 460 ? 144.22170 146.60511 120.83586 1.000 42.06615 460 TYR A O 1
ATOM 1933 N N . GLU A 1 461 ? 143.86350 145.59877 122.82882 1.000 47.35587 461 GLU A N 1
ATOM 1934 C CA . GLU A 1 461 ? 142.49804 146.06934 123.06837 1.000 42.88122 461 GLU A CA 1
ATOM 1935 C C . GLU A 1 461 ? 141.58073 145.87838 121.85908 1.000 44.10447 461 GLU A C 1
ATOM 1936 O O . GLU A 1 461 ? 140.56719 146.57333 121.72748 1.000 45.61765 461 GLU A O 1
ATOM 1942 N N . ASP A 1 462 ? 141.90595 144.91805 120.99326 1.000 45.90740 462 ASP A N 1
ATOM 1943 C CA . ASP A 1 462 ? 141.05865 144.53164 119.86520 1.000 49.75982 462 ASP A CA 1
ATOM 1944 C C . ASP A 1 462 ? 140.76295 145.72517 118.96005 1.000 46.03789 462 ASP A C 1
ATOM 1945 O O . ASP A 1 462 ? 139.61322 146.11752 118.75364 1.000 43.73977 462 ASP A O 1
ATOM 1950 N N . CYS A 1 463 ? 141.82745 146.31159 118.41695 1.000 44.20701 463 CYS A N 1
ATOM 1951 C CA . CYS A 1 463 ? 141.71135 147.43751 117.51215 1.000 38.60765 463 CYS A CA 1
ATOM 1952 C C . CYS A 1 463 ? 142.92603 147.46239 116.59586 1.000 38.10318 463 CYS A C 1
ATOM 1953 O O . CYS A 1 463 ? 144.04628 147.17985 117.04597 1.000 36.66501 463 CYS A O 1
ATOM 1956 N N . PRO A 1 464 ? 142.73264 147.76615 115.30821 1.000 43.65634 464 PRO A N 1
ATOM 1957 C CA . PRO A 1 464 ? 143.87517 147.91958 114.39820 1.000 42.29213 464 PRO A CA 1
ATOM 1958 C C . PRO A 1 464 ? 144.95752 148.84329 114.93558 1.000 43.78697 464 PRO A C 1
ATOM 1959 O O . PRO A 1 464 ? 146.11861 148.43485 115.01622 1.000 43.97962 464 PRO A O 1
ATOM 1963 N N . PHE A 1 465 ? 144.60612 150.07669 115.30206 1.000 41.06608 465 PHE A N 1
ATOM 1964 C CA . PHE A 1 465 ? 145.55259 150.95734 115.97883 1.000 35.18049 465 PHE A CA 1
ATOM 1965 C C . PHE A 1 465 ? 144.80339 152.06448 116.70346 1.000 43.26113 465 PHE A C 1
ATOM 1966 O O . PHE A 1 465 ? 143.76052 152.52437 116.22863 1.000 40.29475 465 PHE A O 1
ATOM 1974 N N . TYR A 1 466 ? 145.33421 152.48127 117.85349 1.000 41.89898 466 TYR A N 1
ATOM 1975 C CA . TYR A 1 466 ? 144.74505 153.54369 118.65303 1.000 38.53876 466 TYR A CA 1
ATOM 1976 C C . TYR A 1 466 ? 145.81280 154.53622 119.09369 1.000 29.39334 466 TYR A C 1
ATOM 1977 O O . TYR A 1 466 ? 147.00929 154.25182 119.05394 1.000 35.75411 466 TYR A O 1
ATOM 1986 N N . PHE A 1 467 ? 145.36567 155.72677 119.48660 1.000 40.80595 467 PHE A N 1
ATOM 1987 C CA . PHE A 1 467 ? 146.25618 156.79433 119.91724 1.000 39.53691 467 PHE A CA 1
ATOM 1988 C C . PHE A 1 467 ? 146.05151 157.04741 121.40158 1.000 31.29803 467 PHE A C 1
ATOM 1989 O O . PHE A 1 467 ? 145.11709 156.53310 122.01719 1.000 38.51453 467 PHE A O 1
ATOM 1997 N N . TRP A 1 468 ? 146.93533 157.86288 121.96588 1.000 23.78305 468 TRP A N 1
ATOM 1998 C CA . TRP A 1 468 ? 146.74853 158.36771 123.32144 1.000 20.71344 468 TRP A CA 1
ATOM 1999 C C . TRP A 1 468 ? 147.64545 159.58670 123.46575 1.000 34.65967 468 TRP A C 1
ATOM 2000 O O . TRP A 1 468 ? 148.86896 159.44264 123.46271 1.000 39.85174 468 TRP A O 1
ATOM 2011 N N . PHE A 1 469 ? 147.05546 160.77230 123.59716 1.000 39.96818 469 PHE A N 1
ATOM 2012 C CA . PHE A 1 469 ? 147.86021 161.98376 123.65794 1.000 29.87077 469 PHE A CA 1
ATOM 2013 C C . PHE A 1 469 ? 147.16398 163.04125 124.49807 1.000 37.09761 469 PHE A C 1
ATOM 2014 O O . PHE A 1 469 ? 145.94676 163.01307 124.69207 1.000 44.21252 469 PHE A O 1
ATOM 2022 N N . ASN A 1 470 ? 147.96463 163.98320 124.98765 1.000 47.12614 470 ASN A N 1
ATOM 2023 C CA . ASN A 1 470 ? 147.48313 165.15020 125.71211 1.000 40.27689 470 ASN A CA 1
ATOM 2024 C C . ASN A 1 470 ? 147.44695 166.34061 124.76616 1.000 38.46785 470 ASN A C 1
ATOM 2025 O O . ASN A 1 470 ? 148.47356 166.70621 124.18480 1.000 45.37681 470 ASN A O 1
ATOM 2030 N N . THR A 1 471 ? 146.26756 166.94717 124.62067 1.000 45.03448 471 THR A N 1
ATOM 2031 C CA . THR A 1 471 ? 146.10801 168.03513 123.66424 1.000 45.11120 471 THR A CA 1
ATOM 2032 C C . THR A 1 471 ? 146.81295 169.30924 124.10951 1.000 38.79252 471 THR A C 1
ATOM 2033 O O . THR A 1 471 ? 146.99803 170.21605 123.29194 1.000 36.33192 471 THR A O 1
ATOM 2037 N N . SER A 1 472 ? 147.21295 169.39706 125.37845 1.000 38.94423 472 SER A N 1
ATOM 2038 C CA . SER A 1 472 ? 147.98950 170.53018 125.86320 1.000 42.28155 472 SER A CA 1
ATOM 2039 C C . SER A 1 472 ? 149.43345 170.50173 125.38655 1.000 45.74210 472 SER A C 1
ATOM 2040 O O . SER A 1 472 ? 150.16150 171.47364 125.61166 1.000 45.58834 472 SER A O 1
ATOM 2043 N N . PHE A 1 473 ? 149.86537 169.41190 124.75669 1.000 45.61982 473 PHE A N 1
ATOM 2044 C CA . PHE A 1 473 ? 151.22079 169.27393 124.24614 1.000 41.35312 473 PHE A CA 1
ATOM 2045 C C . PHE A 1 473 ? 151.30627 169.45981 122.73976 1.000 43.26929 473 PHE A C 1
ATOM 2046 O O . PHE A 1 473 ? 152.41328 169.48516 122.19512 1.000 41.18954 473 PHE A O 1
ATOM 2054 N N . VAL A 1 474 ? 150.17087 169.58505 122.05538 1.000 43.64911 474 VAL A N 1
ATOM 2055 C CA . VAL A 1 474 ? 150.18189 169.71704 120.60539 1.000 44.57951 474 VAL A CA 1
ATOM 2056 C C . VAL A 1 474 ? 150.74103 171.07996 120.22513 1.000 48.62389 474 VAL A C 1
ATOM 2057 O O . VAL A 1 474 ? 150.32245 172.11452 120.76041 1.000 49.07028 474 VAL A O 1
ATOM 2061 N N . GLU A 1 475 ? 151.69256 171.08612 119.29758 1.000 61.17877 475 GLU A N 1
ATOM 2062 C CA . GLU A 1 475 ? 152.36754 172.29903 118.86057 1.000 60.16358 475 GLU A CA 1
ATOM 2063 C C . GLU A 1 475 ? 151.94584 172.63044 117.43682 1.000 60.97711 475 GLU A C 1
ATOM 2064 O O . GLU A 1 475 ? 151.88491 171.74156 116.58086 1.000 63.72473 475 GLU A O 1
ATOM 2070 N N . ASN A 1 476 ? 151.64003 173.90544 117.19673 1.000 62.77564 476 ASN A N 1
ATOM 2071 C CA . ASN A 1 476 ? 151.26092 174.41990 115.88217 1.000 62.37302 476 ASN A CA 1
ATOM 2072 C C . ASN A 1 476 ? 150.00573 173.75248 115.33165 1.000 57.83949 476 ASN A C 1
ATOM 2073 O O . ASN A 1 476 ? 149.79030 173.74547 114.11506 1.000 58.19787 476 ASN A O 1
ATOM 2078 N N . TYR A 1 477 ? 149.17329 173.19811 116.21440 1.000 59.78932 477 TYR A N 1
ATOM 2079 C CA . TYR A 1 477 ? 147.89038 172.60086 115.83732 1.000 65.77672 477 TYR A CA 1
ATOM 2080 C C . TYR A 1 477 ? 148.06361 171.51956 114.77232 1.000 66.48915 477 TYR A C 1
ATOM 2081 O O . TYR A 1 477 ? 147.33369 171.46882 113.78004 1.000 65.47047 477 TYR A O 1
ATOM 2090 N N . ARG A 1 478 ? 149.04736 170.64687 114.98028 1.000 58.06917 478 ARG A N 1
ATOM 2091 C CA . ARG A 1 478 ? 149.28889 169.52307 114.08480 1.000 54.79070 478 ARG A CA 1
ATOM 2092 C C . ARG A 1 478 ? 149.91597 168.39029 114.88135 1.000 54.95526 478 ARG A C 1
ATOM 2093 O O . ARG A 1 478 ? 150.80872 168.62935 115.69976 1.000 53.58178 478 ARG A O 1
ATOM 2101 N N . LEU A 1 479 ? 149.44655 167.16510 114.64495 1.000 45.16271 479 LEU A N 1
ATOM 2102 C CA . LEU A 1 479 ? 150.01692 165.97650 115.28088 1.000 40.55189 479 LEU A CA 1
ATOM 2103 C C . LEU A 1 479 ? 150.10482 164.87378 114.23105 1.000 40.00087 479 LEU A C 1
ATOM 2104 O O . LEU A 1 479 ? 149.08029 164.40240 113.73031 1.000 42.00389 479 LEU A O 1
ATOM 2109 N N . PHE A 1 480 ? 151.32713 164.46862 113.90334 1.000 32.58605 480 PHE A N 1
ATOM 2110 C CA . PHE A 1 480 ? 151.57730 163.33938 113.02023 1.000 34.86933 480 PHE A CA 1
ATOM 2111 C C . PHE A 1 480 ? 152.23136 162.22490 113.82214 1.000 36.92276 480 PHE A C 1
ATOM 2112 O O . PHE A 1 480 ? 153.22444 162.45865 114.51899 1.000 34.83082 480 PHE A O 1
ATOM 2120 N N . LEU A 1 481 ? 151.67351 161.02218 113.72985 1.000 30.76305 481 LEU A N 1
ATOM 2121 C CA . LEU A 1 481 ? 152.21262 159.85255 114.41059 1.000 28.71461 481 LEU A CA 1
ATOM 2122 C C . LEU A 1 481 ? 152.78267 158.89460 113.37592 1.000 29.29254 481 LEU A C 1
ATOM 2123 O O . LEU A 1 481 ? 152.04072 158.35643 112.54789 1.000 33.10026 481 LEU A O 1
ATOM 2128 N N . SER A 1 482 ? 154.09342 158.67652 113.43626 1.000 32.94822 482 SER A N 1
ATOM 2129 C CA . SER A 1 482 ? 154.76538 157.79134 112.50152 1.000 32.77887 482 SER A CA 1
ATOM 2130 C C . SER A 1 482 ? 154.27657 156.35898 112.68923 1.000 28.66062 482 SER A C 1
ATOM 2131 O O . SER A 1 482 ? 153.55477 156.04206 113.63493 1.000 39.12606 482 SER A O 1
ATOM 2134 N N . ARG A 1 483 ? 154.68759 155.48193 111.77057 1.000 32.51506 483 ARG A N 1
ATOM 2135 C CA . ARG A 1 483 ? 154.31846 154.07439 111.88087 1.000 33.47002 483 ARG A CA 1
ATOM 2136 C C . ARG A 1 483 ? 154.70147 153.50493 113.23685 1.000 41.18682 483 ARG A C 1
ATOM 2137 O O . ARG A 1 483 ? 153.97183 152.67655 113.79071 1.000 47.26647 483 ARG A O 1
ATOM 2145 N N . GLU A 1 484 ? 155.82496 153.94712 113.79401 1.000 50.27836 484 GLU A N 1
ATOM 2146 C CA . GLU A 1 484 ? 156.32789 153.37958 115.03372 1.000 43.98926 484 GLU A CA 1
ATOM 2147 C C . GLU A 1 484 ? 155.56021 153.83294 116.26618 1.000 41.07326 484 GLU A C 1
ATOM 2148 O O . GLU A 1 484 ? 155.70327 153.20145 117.31680 1.000 43.98287 484 GLU A O 1
ATOM 2154 N N . GLU A 1 485 ? 154.75690 154.89560 116.18776 1.000 33.05131 485 GLU A N 1
ATOM 2155 C CA . GLU A 1 485 ? 154.10443 155.40164 117.40160 1.000 29.46231 485 GLU A CA 1
ATOM 2156 C C . GLU A 1 485 ? 152.71447 154.79234 117.57091 1.000 39.87002 485 GLU A C 1
ATOM 2157 O O . GLU A 1 485 ? 152.49597 153.99834 118.48823 1.000 47.18003 485 GLU A O 1
ATOM 2163 N N . LEU A 1 486 ? 151.74885 155.20131 116.74636 1.000 34.37372 486 LEU A N 1
ATOM 2164 C CA . LEU A 1 486 ? 150.78011 154.28892 116.14290 1.000 28.52660 486 LEU A CA 1
ATOM 2165 C C . LEU A 1 486 ? 150.56772 153.00145 116.92852 1.000 40.38617 486 LEU A C 1
ATOM 2166 O O . LEU A 1 486 ? 150.98000 151.93843 116.46336 1.000 41.89334 486 LEU A O 1
ATOM 2171 N N . ASP A 1 487 ? 150.04483 153.08699 118.14533 1.000 32.69150 487 ASP A N 1
ATOM 2172 C CA . ASP A 1 487 ? 149.84953 151.91851 118.99722 1.000 29.43577 487 ASP A CA 1
ATOM 2173 C C . ASP A 1 487 ? 149.21177 150.75521 118.24558 1.000 36.72051 487 ASP A C 1
ATOM 2174 O O . ASP A 1 487 ? 148.08726 150.86857 117.75260 1.000 32.74598 487 ASP A O 1
ATOM 2179 N N . ASN A 1 488 ? 149.95552 149.63057 118.16456 1.000 42.36864 488 ASN A N 1
ATOM 2180 C CA . ASN A 1 488 ? 149.68580 148.29799 117.60457 1.000 35.45854 488 ASN A CA 1
ATOM 2181 C C . ASN A 1 488 ? 150.52157 148.03648 116.34798 1.000 41.41418 488 ASN A C 1
ATOM 2182 O O . ASN A 1 488 ? 151.13792 146.96808 116.25342 1.000 49.68899 488 ASN A O 1
ATOM 2187 N N . PRO A 1 489 ? 150.56862 148.93986 115.35827 1.000 34.34468 489 PRO A N 1
ATOM 2188 C CA . PRO A 1 489 ? 151.53387 148.75486 114.26151 1.000 38.30944 489 PRO A CA 1
ATOM 2189 C C . PRO A 1 489 ? 152.98187 148.74959 114.70734 1.000 41.49581 489 PRO A C 1
ATOM 2190 O O . PRO A 1 489 ? 153.83738 148.25880 113.96148 1.000 44.14830 489 PRO A O 1
ATOM 2194 N N . HIS A 1 490 ? 153.28814 149.29063 115.88751 1.000 33.77110 490 HIS A N 1
ATOM 2195 C CA . HIS A 1 490 ? 154.67194 149.35121 116.34250 1.000 34.10938 490 HIS A CA 1
ATOM 2196 C C . HIS A 1 490 ? 155.28799 147.96632 116.48663 1.000 44.78290 490 HIS A C 1
ATOM 2197 O O . HIS A 1 490 ? 156.50471 147.81153 116.33271 1.000 46.98326 490 HIS A O 1
ATOM 2204 N N . LYS A 1 491 ? 154.47744 146.95913 116.78194 1.000 46.81772 491 LYS A N 1
ATOM 2205 C CA . LYS A 1 491 ? 154.99433 145.60869 116.95819 1.000 43.02257 491 LYS A CA 1
ATOM 2206 C C . LYS A 1 491 ? 155.58546 145.10627 115.64615 1.000 49.90837 491 LYS A C 1
ATOM 2207 O O . LYS A 1 491 ? 154.95884 145.26024 114.59235 1.000 47.86203 491 LYS A O 1
ATOM 2213 N N . PRO A 1 492 ? 156.78328 144.51651 115.66322 1.000 53.00060 492 PRO A N 1
ATOM 2214 C CA . PRO A 1 492 ? 157.41217 144.09211 114.40172 1.000 46.23344 492 PRO A CA 1
ATOM 2215 C C . PRO A 1 492 ? 156.64134 143.01913 113.65726 1.000 44.26756 492 PRO A C 1
ATOM 2216 O O . PRO A 1 492 ? 156.84562 142.86225 112.44771 1.000 42.42469 492 PRO A O 1
ATOM 2220 N N . LYS A 1 493 ? 155.76186 142.27723 114.33280 1.000 43.59615 493 LYS A N 1
ATOM 2221 C CA . LYS A 1 493 ? 155.11549 141.13808 113.69110 1.000 45.00840 493 LYS A CA 1
ATOM 2222 C C . LYS A 1 493 ? 154.13696 141.56738 112.60590 1.000 46.95057 493 LYS A C 1
ATOM 2223 O O . LYS A 1 493 ? 153.74812 140.74565 111.76889 1.000 50.97176 493 LYS A O 1
ATOM 2229 N N . THR A 1 494 ? 153.72534 142.83403 112.59764 1.000 53.60245 494 THR A N 1
ATOM 2230 C CA . THR A 1 494 ? 152.76430 143.32616 111.62090 1.000 53.49955 494 THR A CA 1
ATOM 2231 C C . THR A 1 494 ? 153.38518 144.29359 110.61967 1.000 53.67727 494 THR A C 1
ATOM 2232 O O . THR A 1 494 ? 152.66099 145.07484 109.99410 1.000 58.61547 494 THR A O 1
ATOM 2236 N N . TRP A 1 495 ? 154.70471 144.24982 110.44053 1.000 49.59760 495 TRP A N 1
ATOM 2237 C CA . TRP A 1 495 ? 155.36611 145.19511 109.54930 1.000 50.99646 495 TRP A CA 1
ATOM 2238 C C . TRP A 1 495 ? 155.27352 144.73978 108.09960 1.000 51.55991 495 TRP A C 1
ATOM 2239 O O . TRP A 1 495 ? 156.28492 144.67057 107.39445 1.000 52.56757 495 TRP A O 1
ATOM 2250 N N . ASP A 1 496 ? 154.06066 144.42522 107.65112 1.000 56.76590 496 ASP A N 1
ATOM 2251 C CA . ASP A 1 496 ? 153.81214 144.08472 106.25423 1.000 55.96823 496 ASP A CA 1
ATOM 2252 C C . ASP A 1 496 ? 152.56472 144.73163 105.67743 1.000 56.25211 496 ASP A C 1
ATOM 2253 O O . ASP A 1 496 ? 152.44505 144.80344 104.44981 1.000 57.21186 496 ASP A O 1
ATOM 2258 N N . ILE A 1 497 ? 151.63154 145.19719 106.50419 1.000 54.46403 497 ILE A N 1
ATOM 2259 C CA . ILE A 1 497 ? 150.44581 145.90130 106.03628 1.000 57.19800 497 ILE A CA 1
ATOM 2260 C C . ILE A 1 497 ? 150.66729 147.39374 106.24454 1.000 56.53785 497 ILE A C 1
ATOM 2261 O O . ILE A 1 497 ? 150.13368 148.22468 105.50108 1.000 53.71132 497 ILE A O 1
ATOM 2266 N N . TYR A 1 498 ? 151.47202 147.74128 107.24568 1.000 51.86089 498 TYR A N 1
ATOM 2267 C CA . TYR A 1 498 ? 151.84536 149.12407 107.52889 1.000 45.18911 498 TYR A CA 1
ATOM 2268 C C . TYR A 1 498 ? 153.31633 149.29091 107.16293 1.000 49.88933 498 TYR A C 1
ATOM 2269 O O . TYR A 1 498 ? 154.20077 148.85652 107.90530 1.000 53.55869 498 TYR A O 1
ATOM 2278 N N . LYS A 1 499 ? 153.57760 149.92739 106.02697 1.000 57.16117 499 LYS A N 1
ATOM 2279 C CA . LYS A 1 499 ? 154.94252 150.13843 105.57361 1.000 54.80468 499 LYS A CA 1
ATOM 2280 C C . LYS A 1 499 ? 155.60925 151.20996 106.43614 1.000 54.72802 499 LYS A C 1
ATOM 2281 O O . LYS A 1 499 ? 154.97869 151.83002 107.29280 1.000 59.32040 499 LYS A O 1
ATOM 2287 N N . GLU A 1 500 ? 156.90969 151.41436 106.20995 1.000 53.04285 500 GLU A N 1
ATOM 2288 C CA . GLU A 1 500 ? 157.68721 152.29841 107.07111 1.000 54.57405 500 GLU A CA 1
ATOM 2289 C C . GLU A 1 500 ? 157.15958 153.72731 107.06962 1.000 57.70937 500 GLU A C 1
ATOM 2290 O O . GLU A 1 500 ? 157.25225 154.43393 108.08117 1.000 60.85439 500 GLU A O 1
ATOM 2296 N N . ASP A 1 501 ? 156.60279 154.17176 105.94961 1.000 52.20848 501 ASP A N 1
ATOM 2297 C CA . ASP A 1 501 ? 156.10200 155.53306 105.82605 1.000 51.86474 501 ASP A CA 1
ATOM 2298 C C . ASP A 1 501 ? 154.67239 155.68938 106.32788 1.000 46.63236 501 ASP A C 1
ATOM 2299 O O . ASP A 1 501 ? 154.12926 156.79681 106.26685 1.000 51.09514 501 ASP A O 1
ATOM 2304 N N . PHE A 1 502 ? 154.05344 154.61511 106.81447 1.000 33.76171 502 PHE A N 1
ATOM 2305 C CA . PHE A 1 502 ? 152.68419 154.70273 107.30288 1.000 39.83009 502 PHE A CA 1
ATOM 2306 C C . PHE A 1 502 ? 152.60417 155.65383 108.48748 1.000 41.11931 502 PHE A C 1
ATOM 2307 O O . PHE A 1 502 ? 153.53406 155.75320 109.29118 1.000 45.25094 502 PHE A O 1
ATOM 2315 N N . GLY A 1 503 ? 151.49585 156.37245 108.57743 1.000 36.77533 503 GLY A N 1
ATOM 2316 C CA . GLY A 1 503 ? 151.29366 157.28210 109.68217 1.000 29.41826 503 GLY A CA 1
ATOM 2317 C C . GLY A 1 503 ? 149.93385 157.93390 109.58526 1.000 24.64894 503 GLY A C 1
ATOM 2318 O O . GLY A 1 503 ? 149.27560 157.90250 108.54051 1.000 22.27891 503 GLY A O 1
ATOM 2319 N N . VAL A 1 504 ? 149.52673 158.52862 110.70191 1.000 34.49700 504 VAL A N 1
ATOM 2320 C CA . VAL A 1 504 ? 148.27488 159.26590 110.80037 1.000 35.02919 504 VAL A CA 1
ATOM 2321 C C . VAL A 1 504 ? 148.58638 160.67136 111.29210 1.000 33.45128 504 VAL A C 1
ATOM 2322 O O . VAL A 1 504 ? 149.28762 160.84125 112.29572 1.000 36.85555 504 VAL A O 1
ATOM 2326 N N . THR A 1 505 ? 148.07224 161.67325 110.58635 1.000 34.88877 505 THR A N 1
ATOM 2327 C CA . THR A 1 505 ? 148.23743 163.07074 110.96090 1.000 38.95956 505 THR A CA 1
ATOM 2328 C C . THR A 1 505 ? 146.91074 163.61394 111.47204 1.000 42.67923 505 THR A C 1
ATOM 2329 O O . THR A 1 505 ? 145.87161 163.42897 110.82976 1.000 47.90117 505 THR A O 1
ATOM 2333 N N . LEU A 1 506 ? 146.94796 164.27570 112.62536 1.000 43.41985 506 LEU A N 1
ATOM 2334 C CA . LEU A 1 506 ? 145.77267 164.91193 113.20563 1.000 44.42044 506 LEU A CA 1
ATOM 2335 C C . LEU A 1 506 ? 145.87858 166.42043 113.02218 1.000 48.10622 506 LEU A C 1
ATOM 2336 O O . LEU A 1 506 ? 146.87956 167.02976 113.41547 1.000 44.56399 506 LEU A O 1
ATOM 2341 N N . SER A 1 507 ? 144.84622 167.01673 112.43295 1.000 60.53001 507 SER A N 1
ATOM 2342 C CA . SER A 1 507 ? 144.80111 168.45532 112.21601 1.000 60.16824 507 SER A CA 1
ATOM 2343 C C . SER A 1 507 ? 143.89073 169.09989 113.25278 1.000 62.45689 507 SER A C 1
ATOM 2344 O O . SER A 1 507 ? 142.74466 168.67626 113.43270 1.000 59.28149 507 SER A O 1
ATOM 2347 N N . PHE A 1 508 ? 144.40288 170.12388 113.92753 1.000 63.47982 508 PHE A N 1
ATOM 2348 C CA . PHE A 1 508 ? 143.70808 170.76417 115.03128 1.000 60.36630 508 PHE A CA 1
ATOM 2349 C C . PHE A 1 508 ? 143.24006 172.15687 114.63093 1.000 59.97731 508 PHE A C 1
ATOM 2350 O O . PHE A 1 508 ? 143.67419 172.72019 113.62271 1.000 57.39388 508 PHE A O 1
ATOM 2358 N N . THR A 1 509 ? 142.33642 172.70322 115.44093 1.000 64.91692 509 THR A N 1
ATOM 2359 C CA . THR A 1 509 ? 141.82784 174.05365 115.26090 1.000 63.52045 509 THR A CA 1
ATOM 2360 C C . THR A 1 509 ? 141.70761 174.71584 116.62573 1.000 66.40041 509 THR A C 1
ATOM 2361 O O . THR A 1 509 ? 141.51578 174.04389 117.64198 1.000 69.50886 509 THR A O 1
ATOM 2365 N N . GLU A 1 510 ? 141.83320 176.04146 116.64350 1.000 68.69372 510 GLU A N 1
ATOM 2366 C CA . GLU A 1 510 ? 141.70457 176.79873 117.87825 1.000 67.21742 510 GLU A CA 1
ATOM 2367 C C . GLU A 1 510 ? 140.32254 177.42816 117.92794 1.000 66.29296 510 GLU A C 1
ATOM 2368 O O . GLU A 1 510 ? 140.02716 178.31127 117.10864 1.000 68.72842 510 GLU A O 1
ATOM 2374 N N . PRO A 1 511 ? 139.44294 177.01531 118.85190 1.000 64.17232 511 PRO A N 1
ATOM 2375 C CA . PRO A 1 511 ? 138.08415 177.55717 118.95819 1.000 68.20474 511 PRO A CA 1
ATOM 2376 C C . PRO A 1 511 ? 138.06915 179.02681 119.36984 1.000 67.67745 511 PRO A C 1
ATOM 2377 O O . PRO A 1 511 ? 137.93729 179.88979 118.50183 1.000 67.12788 511 PRO A O 1
ATOM 2381 N N . ARG B 1 192 ? 114.90000 137.13910 141.61704 1.000 76.23931 192 ARG B N 1
ATOM 2382 C CA . ARG B 1 192 ? 113.93141 137.09417 140.52860 1.000 76.67252 192 ARG B CA 1
ATOM 2383 C C . ARG B 1 192 ? 114.61648 137.29322 139.18155 1.000 77.58730 192 ARG B C 1
ATOM 2384 O O . ARG B 1 192 ? 114.64849 138.40094 138.64832 1.000 75.09050 192 ARG B O 1
ATOM 2392 N N . ARG B 1 193 ? 115.15821 136.20739 138.63739 1.000 77.05165 193 ARG B N 1
ATOM 2393 C CA . ARG B 1 193 ? 115.88021 136.27260 137.37620 1.000 74.04578 193 ARG B CA 1
ATOM 2394 C C . ARG B 1 193 ? 114.94232 136.62011 136.22500 1.000 75.29442 193 ARG B C 1
ATOM 2395 O O . ARG B 1 193 ? 113.74872 136.30832 136.24521 1.000 74.85597 193 ARG B O 1
ATOM 2403 N N . TYR B 1 194 ? 115.50113 137.27820 135.21311 1.000 74.32557 194 TYR B N 1
ATOM 2404 C CA . TYR B 1 194 ? 114.74161 137.71542 134.04427 1.000 73.36698 194 TYR B CA 1
ATOM 2405 C C . TYR B 1 194 ? 114.73156 136.58892 133.01991 1.000 74.63372 194 TYR B C 1
ATOM 2406 O O . TYR B 1 194 ? 115.69473 136.40085 132.27403 1.000 74.85652 194 TYR B O 1
ATOM 2415 N N . GLN B 1 195 ? 113.63646 135.83380 132.98021 1.000 81.03133 195 GLN B N 1
ATOM 2416 C CA . GLN B 1 195 ? 113.48609 134.72146 132.05337 1.000 80.21356 195 GLN B CA 1
ATOM 2417 C C . GLN B 1 195 ? 112.72889 135.09911 130.78783 1.000 79.27385 195 GLN B C 1
ATOM 2418 O O . GLN B 1 195 ? 112.48614 134.22967 129.94518 1.000 78.34083 195 GLN B O 1
ATOM 2424 N N . LYS B 1 196 ? 112.35475 136.36505 130.63313 1.000 80.47163 196 LYS B N 1
ATOM 2425 C CA . LYS B 1 196 ? 111.57193 136.79626 129.48574 1.000 80.84045 196 LYS B CA 1
ATOM 2426 C C . LYS B 1 196 ? 112.44786 136.94713 128.24694 1.000 80.86227 196 LYS B C 1
ATOM 2427 O O . LYS B 1 196 ? 113.65776 137.17719 128.33742 1.000 78.42024 196 LYS B O 1
ATOM 2433 N N . ASP B 1 197 ? 111.81299 136.81047 127.07937 1.000 79.86936 197 ASP B N 1
ATOM 2434 C CA . ASP B 1 197 ? 112.45624 137.04167 125.78315 1.000 80.01716 197 ASP B CA 1
ATOM 2435 C C . ASP B 1 197 ? 113.70050 136.16916 125.61129 1.000 78.98377 197 ASP B C 1
ATOM 2436 O O . ASP B 1 197 ? 114.73446 136.61290 125.10825 1.000 76.54281 197 ASP B O 1
ATOM 2441 N N . GLY B 1 198 ? 113.60440 134.91470 126.04425 1.000 80.58110 198 GLY B N 1
ATOM 2442 C CA . GLY B 1 198 ? 114.69822 133.98306 125.85519 1.000 79.61719 198 GLY B CA 1
ATOM 2443 C C . GLY B 1 198 ? 115.97279 134.33049 126.58748 1.000 81.02701 198 GLY B C 1
ATOM 2444 O O . GLY B 1 198 ? 117.04756 133.87730 126.18702 1.000 78.95690 198 GLY B O 1
ATOM 2445 N N . PHE B 1 199 ? 115.88933 135.12742 127.64555 1.000 77.66717 199 PHE B N 1
ATOM 2446 C CA . PHE B 1 199 ? 117.04744 135.48585 128.44788 1.000 75.80500 199 PHE B CA 1
ATOM 2447 C C . PHE B 1 199 ? 117.07565 134.66284 129.72998 1.000 77.54214 199 PHE B C 1
ATOM 2448 O O . PHE B 1 199 ? 116.04200 134.22998 130.24274 1.000 76.41125 199 PHE B O 1
ATOM 2456 N N . ASP B 1 200 ? 118.28731 134.44141 130.24077 1.000 73.76140 200 ASP B N 1
ATOM 2457 C CA . ASP B 1 200 ? 118.46610 133.77227 131.52342 1.000 74.39946 200 ASP B CA 1
ATOM 2458 C C . ASP B 1 200 ? 119.36800 134.59307 132.43459 1.000 73.35905 200 ASP B C 1
ATOM 2459 O O . ASP B 1 200 ? 120.24511 134.04515 133.11122 1.000 70.51997 200 ASP B O 1
ATOM 2464 N N . LEU B 1 201 ? 119.16589 135.90531 132.45264 1.000 68.19237 201 LEU B N 1
ATOM 2465 C CA . LEU B 1 201 ? 120.00485 136.82423 133.19904 1.000 66.57213 201 LEU B CA 1
ATOM 2466 C C . LEU B 1 201 ? 119.52681 136.95138 134.64088 1.000 67.73531 201 LEU B C 1
ATOM 2467 O O . LEU B 1 201 ? 118.37883 136.64915 134.97484 1.000 68.06777 201 LEU B O 1
ATOM 2472 N N . ASP B 1 202 ? 120.43207 137.41311 135.50002 1.000 59.81802 202 ASP B N 1
ATOM 2473 C CA . ASP B 1 202 ? 120.10627 137.69003 136.89824 1.000 56.86060 202 ASP B CA 1
ATOM 2474 C C . ASP B 1 202 ? 119.77628 139.17294 137.08571 1.000 54.62666 202 ASP B C 1
ATOM 2475 O O . ASP B 1 202 ? 120.39950 139.89049 137.86510 1.000 53.48054 202 ASP B O 1
ATOM 2480 N N . LEU B 1 203 ? 118.77397 139.62866 136.34170 1.000 52.51971 203 LEU B N 1
ATOM 2481 C CA . LEU B 1 203 ? 118.32493 141.00968 136.42387 1.000 50.75282 203 LEU B CA 1
ATOM 2482 C C . LEU B 1 203 ? 117.26308 141.16491 137.50437 1.000 56.87925 203 LEU B C 1
ATOM 2483 O O . LEU B 1 203 ? 116.74781 140.18828 138.05124 1.000 60.39043 203 LEU B O 1
ATOM 2488 N N . THR B 1 204 ? 116.94654 142.42273 137.81453 1.000 51.22620 204 THR B N 1
ATOM 2489 C CA . THR B 1 204 ? 115.85819 142.77260 138.73318 1.000 46.45238 204 THR B CA 1
ATOM 2490 C C . THR B 1 204 ? 115.34494 144.14121 138.28842 1.000 48.96040 204 THR B C 1
ATOM 2491 O O . THR B 1 204 ? 115.92936 145.17573 138.61828 1.000 52.36397 204 THR B O 1
ATOM 2495 N N . TYR B 1 205 ? 114.24800 144.13625 137.53285 1.000 43.39913 205 TYR B N 1
ATOM 2496 C CA . TYR B 1 205 ? 113.67157 145.35875 136.97509 1.000 42.85486 205 TYR B CA 1
ATOM 2497 C C . TYR B 1 205 ? 112.96190 146.11609 138.09871 1.000 40.26754 205 TYR B C 1
ATOM 2498 O O . TYR B 1 205 ? 111.74084 146.06920 138.25735 1.000 39.48580 205 TYR B O 1
ATOM 2507 N N . VAL B 1 206 ? 113.76986 146.82133 138.89741 1.000 36.98610 206 VAL B N 1
ATOM 2508 C CA . VAL B 1 206 ? 113.26811 147.44147 140.12481 1.000 40.71842 206 VAL B CA 1
ATOM 2509 C C . VAL B 1 206 ? 112.16665 148.44480 139.80812 1.000 40.96895 206 VAL B C 1
ATOM 2510 O O . VAL B 1 206 ? 111.09800 148.44251 140.43002 1.000 43.17744 206 VAL B O 1
ATOM 2514 N N . THR B 1 207 ? 112.41070 149.31307 138.83682 1.000 38.40387 207 THR B N 1
ATOM 2515 C CA . THR B 1 207 ? 111.44928 150.31044 138.40441 1.000 39.84027 207 THR B CA 1
ATOM 2516 C C . THR B 1 207 ? 111.44760 150.33462 136.88277 1.000 38.12273 207 THR B C 1
ATOM 2517 O O . THR B 1 207 ? 112.30747 149.73109 136.23851 1.000 50.22278 207 THR B O 1
ATOM 2521 N N . GLU B 1 208 ? 110.46566 151.02770 136.30408 1.000 37.25530 208 GLU B N 1
ATOM 2522 C CA . GLU B 1 208 ? 110.38167 151.10537 134.85116 1.000 45.22628 208 GLU B CA 1
ATOM 2523 C C . GLU B 1 208 ? 111.61147 151.76270 134.24281 1.000 44.32797 208 GLU B C 1
ATOM 2524 O O . GLU B 1 208 ? 111.85961 151.60403 133.04306 1.000 42.93029 208 GLU B O 1
ATOM 2530 N N . ARG B 1 209 ? 112.38812 152.49023 135.04233 1.000 40.02346 209 ARG B N 1
ATOM 2531 C CA . ARG B 1 209 ? 113.56097 153.18510 134.54687 1.000 42.63872 209 ARG B CA 1
ATOM 2532 C C . ARG B 1 209 ? 114.81324 152.91833 135.37287 1.000 46.50750 209 ARG B C 1
ATOM 2533 O O . ARG B 1 209 ? 115.83383 153.57376 135.14190 1.000 46.21725 209 ARG B O 1
ATOM 2541 N N . VAL B 1 210 ? 114.76732 151.98624 136.32449 1.000 41.50783 210 VAL B N 1
ATOM 2542 C CA . VAL B 1 210 ? 115.92294 151.59939 137.12705 1.000 26.47527 210 VAL B CA 1
ATOM 2543 C C . VAL B 1 210 ? 116.02480 150.08249 137.11453 1.000 29.63405 210 VAL B C 1
ATOM 2544 O O . VAL B 1 210 ? 115.02223 149.38968 137.31558 1.000 39.50917 210 VAL B O 1
ATOM 2548 N N . ILE B 1 211 ? 117.22979 149.56803 136.88259 1.000 34.17746 211 ILE B N 1
ATOM 2549 C CA . ILE B 1 211 ? 117.46770 148.13719 136.73587 1.000 29.65188 211 ILE B CA 1
ATOM 2550 C C . ILE B 1 211 ? 118.57717 147.71806 137.68684 1.000 30.06016 211 ILE B C 1
ATOM 2551 O O . ILE B 1 211 ? 119.62814 148.36545 137.74904 1.000 34.52487 211 ILE B O 1
ATOM 2556 N N . ALA B 1 212 ? 118.34383 146.63582 138.41946 1.000 31.69547 212 ALA B N 1
ATOM 2557 C CA . ALA B 1 212 ? 119.36103 146.01103 139.24614 1.000 32.66227 212 ALA B CA 1
ATOM 2558 C C . ALA B 1 212 ? 119.69596 144.64050 138.67805 1.000 35.74962 212 ALA B C 1
ATOM 2559 O O . ALA B 1 212 ? 118.82641 143.93282 138.16279 1.000 39.29235 212 ALA B O 1
ATOM 2561 N N . MET B 1 213 ? 120.96758 144.27551 138.76890 1.000 33.46683 213 MET B N 1
ATOM 2562 C CA . MET B 1 213 ? 121.43405 142.99651 138.25811 1.000 34.52603 213 MET B CA 1
ATOM 2563 C C . MET B 1 213 ? 122.74300 142.65933 138.95549 1.000 25.16294 213 MET B C 1
ATOM 2564 O O . MET B 1 213 ? 123.22820 143.41123 139.80410 1.000 16.93934 213 MET B O 1
ATOM 2569 N N . SER B 1 214 ? 123.30533 141.51052 138.60261 1.000 33.31679 214 SER B N 1
ATOM 2570 C CA . SER B 1 214 ? 124.56352 141.06276 139.16985 1.000 34.50301 214 SER B CA 1
ATOM 2571 C C . SER B 1 214 ? 125.70906 141.42462 138.23059 1.000 35.99067 214 SER B C 1
ATOM 2572 O O . SER B 1 214 ? 125.50517 141.88263 137.10446 1.000 40.19470 214 SER B O 1
ATOM 2575 N N . PHE B 1 215 ? 126.92711 141.21096 138.70346 1.000 30.51990 215 PHE B N 1
ATOM 2576 C CA . PHE B 1 215 ? 128.10061 141.62051 137.94717 1.000 35.66311 215 PHE B CA 1
ATOM 2577 C C . PHE B 1 215 ? 128.16337 140.87576 136.62007 1.000 42.68648 215 PHE B C 1
ATOM 2578 O O . PHE B 1 215 ? 128.05087 139.64502 136.60008 1.000 49.97134 215 PHE B O 1
ATOM 2586 N N . PRO B 1 216 ? 128.34351 141.57224 135.50116 1.000 37.86762 216 PRO B N 1
ATOM 2587 C CA . PRO B 1 216 ? 128.51650 140.89075 134.21331 1.000 46.60478 216 PRO B CA 1
ATOM 2588 C C . PRO B 1 216 ? 129.94940 140.40383 134.06459 1.000 50.15216 216 PRO B C 1
ATOM 2589 O O . PRO B 1 216 ? 130.87792 141.19672 133.88099 1.000 49.83542 216 PRO B O 1
ATOM 2593 N N . SER B 1 217 ? 130.13125 139.09188 134.14679 1.000 50.83458 217 SER B N 1
ATOM 2594 C CA . SER B 1 217 ? 131.45369 138.48942 134.15875 1.000 50.23593 217 SER B CA 1
ATOM 2595 C C . SER B 1 217 ? 131.83925 138.00349 132.76672 1.000 53.52739 217 SER B C 1
ATOM 2596 O O . SER B 1 217 ? 130.99934 137.81711 131.88392 1.000 56.69107 217 SER B O 1
ATOM 2599 N N . SER B 1 218 ? 133.14025 137.79837 132.58324 1.000 61.01953 218 SER B N 1
ATOM 2600 C CA . SER B 1 218 ? 133.69849 137.34324 131.32135 1.000 63.69308 218 SER B CA 1
ATOM 2601 C C . SER B 1 218 ? 134.71239 136.24142 131.58914 1.000 66.83446 218 SER B C 1
ATOM 2602 O O . SER B 1 218 ? 135.20467 136.07954 132.70852 1.000 67.85167 218 SER B O 1
ATOM 2605 N N . GLY B 1 219 ? 135.02011 135.48149 130.54219 1.000 78.47728 219 GLY B N 1
ATOM 2606 C CA . GLY B 1 219 ? 135.94592 134.37404 130.66538 1.000 78.72653 219 GLY B CA 1
ATOM 2607 C C . GLY B 1 219 ? 135.27057 133.10066 131.12772 1.000 78.72589 219 GLY B C 1
ATOM 2608 O O . GLY B 1 219 ? 134.14546 132.80430 130.71416 1.000 80.07898 219 GLY B O 1
ATOM 2609 N N . LYS B 1 220 ? 135.94199 132.34004 131.98739 1.000 76.17212 220 LYS B N 1
ATOM 2610 C CA . LYS B 1 220 ? 135.39389 131.08342 132.49847 1.000 77.28582 220 LYS B CA 1
ATOM 2611 C C . LYS B 1 220 ? 134.51605 131.31569 133.72474 1.000 78.06012 220 LYS B C 1
ATOM 2612 O O . LYS B 1 220 ? 134.67156 130.66902 134.75927 1.000 76.14003 220 LYS B O 1
ATOM 2618 N N . GLN B 1 221 ? 133.56998 132.24878 133.60756 1.000 79.17758 221 GLN B N 1
ATOM 2619 C CA . GLN B 1 221 ? 132.67701 132.56587 134.71213 1.000 77.20490 221 GLN B CA 1
ATOM 2620 C C . GLN B 1 221 ? 131.21854 132.69678 134.29743 1.000 74.51334 221 GLN B C 1
ATOM 2621 O O . GLN B 1 221 ? 130.35709 132.81260 135.17440 1.000 73.01046 221 GLN B O 1
ATOM 2627 N N . ALA B 1 222 ? 130.90982 132.66827 133.00228 1.000 78.83075 222 ALA B N 1
ATOM 2628 C CA . ALA B 1 222 ? 129.54012 132.83757 132.53699 1.000 79.97251 222 ALA B CA 1
ATOM 2629 C C . ALA B 1 222 ? 128.67766 131.60109 132.75058 1.000 80.93870 222 ALA B C 1
ATOM 2630 O O . ALA B 1 222 ? 127.47350 131.65422 132.47647 1.000 77.46504 222 ALA B O 1
ATOM 2632 N N . LEU B 1 223 ? 129.26039 130.49262 133.21412 1.000 90.18540 223 LEU B N 1
ATOM 2633 C CA . LEU B 1 223 ? 128.47470 129.28436 133.44348 1.000 90.15450 223 LEU B CA 1
ATOM 2634 C C . LEU B 1 223 ? 127.42537 129.50090 134.52685 1.000 90.94038 223 LEU B C 1
ATOM 2635 O O . LEU B 1 223 ? 126.28464 129.04202 134.39643 1.000 91.26473 223 LEU B O 1
ATOM 2640 N N . TYR B 1 224 ? 127.79055 130.19540 135.60565 1.000 88.52399 224 TYR B N 1
ATOM 2641 C CA . TYR B 1 224 ? 126.86985 130.45665 136.70100 1.000 87.01846 224 TYR B CA 1
ATOM 2642 C C . TYR B 1 224 ? 126.58597 131.93353 136.92908 1.000 87.96207 224 TYR B C 1
ATOM 2643 O O . TYR B 1 224 ? 125.62125 132.25498 137.63232 1.000 88.27638 224 TYR B O 1
ATOM 2652 N N . ARG B 1 225 ? 127.38264 132.83332 136.36550 1.000 78.96483 225 ARG B N 1
ATOM 2653 C CA . ARG B 1 225 ? 127.20258 134.26632 136.53311 1.000 76.33228 225 ARG B CA 1
ATOM 2654 C C . ARG B 1 225 ? 126.68085 134.87569 135.23687 1.000 72.83404 225 ARG B C 1
ATOM 2655 O O . ARG B 1 225 ? 126.40630 134.17900 134.25635 1.000 72.75865 225 ARG B O 1
ATOM 2663 N N . ASN B 1 226 ? 126.53897 136.19144 135.24396 1.000 58.16727 226 ASN B N 1
ATOM 2664 C CA . ASN B 1 226 ? 126.01882 136.88799 134.07640 1.000 58.82365 226 ASN B CA 1
ATOM 2665 C C . ASN B 1 226 ? 127.08486 136.96575 132.98969 1.000 58.10273 226 ASN B C 1
ATOM 2666 O O . ASN B 1 226 ? 128.20728 137.41025 133.25864 1.000 52.14028 226 ASN B O 1
ATOM 2671 N N .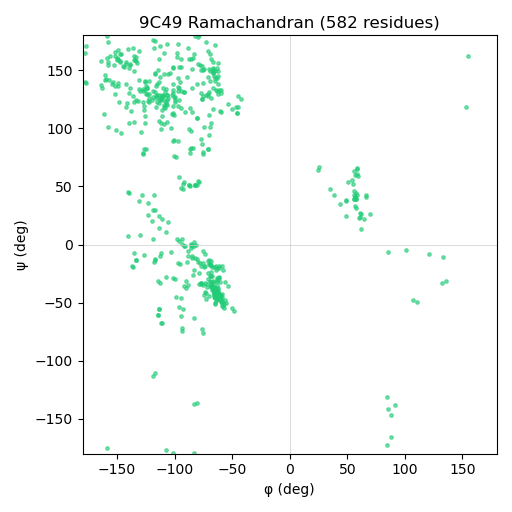 PRO B 1 227 ? 126.78385 136.54333 131.76449 1.000 63.14025 227 PRO B N 1
ATOM 2672 C CA . PRO B 1 227 ? 127.72596 136.75527 130.66235 1.000 61.23743 227 PRO B CA 1
ATOM 2673 C C . PRO B 1 227 ? 127.67544 138.19737 130.18628 1.000 57.34785 227 PRO B C 1
ATOM 2674 O O . PRO B 1 227 ? 126.60350 138.74981 129.92604 1.000 53.25829 227 PRO B O 1
ATOM 2678 N N . ILE B 1 228 ? 128.85807 138.80506 130.07180 1.000 50.17518 228 ILE B N 1
ATOM 2679 C CA . ILE B 1 228 ? 128.93988 140.22483 129.73774 1.000 48.49656 228 ILE B CA 1
ATOM 2680 C C . ILE B 1 228 ? 128.30920 140.49171 128.37529 1.000 50.36336 228 ILE B C 1
ATOM 2681 O O . ILE B 1 228 ? 127.52235 141.43130 128.20932 1.000 56.54650 228 ILE B O 1
ATOM 2686 N N . ARG B 1 229 ? 128.62686 139.66046 127.38317 1.000 50.97159 229 ARG B N 1
ATOM 2687 C CA . ARG B 1 229 ? 128.05727 139.86339 126.05849 1.000 49.11831 229 ARG B CA 1
ATOM 2688 C C . ARG B 1 229 ? 126.54739 139.66955 126.04250 1.000 52.48022 229 ARG B C 1
ATOM 2689 O O . ARG B 1 229 ? 125.84710 140.42414 125.35929 1.000 57.53646 229 ARG B O 1
ATOM 2697 N N . GLU B 1 230 ? 126.02859 138.69101 126.78284 1.000 58.61730 230 GLU B N 1
ATOM 2698 C CA . GLU B 1 230 ? 124.59099 138.45325 126.81041 1.000 60.55711 230 GLU B CA 1
ATOM 2699 C C . GLU B 1 230 ? 123.82832 139.61604 127.43460 1.000 57.41321 230 GLU B C 1
ATOM 2700 O O . GLU B 1 230 ? 122.80092 140.04505 126.89930 1.000 59.30904 230 GLU B O 1
ATOM 2706 N N . VAL B 1 231 ? 124.31794 140.14414 128.55837 1.000 53.16737 231 VAL B N 1
ATOM 2707 C CA . VAL B 1 231 ? 123.63616 141.28055 129.16847 1.000 55.24233 231 VAL B CA 1
ATOM 2708 C C . VAL B 1 231 ? 123.77587 142.51944 128.29345 1.000 50.27635 231 VAL B C 1
ATOM 2709 O O . VAL B 1 231 ? 122.83332 143.31549 128.18370 1.000 43.63796 231 VAL B O 1
ATOM 2713 N N . VAL B 1 232 ? 124.93338 142.69904 127.64763 1.000 49.65099 232 VAL B N 1
ATOM 2714 C CA . VAL B 1 232 ? 125.09914 143.81242 126.71718 1.000 45.28706 232 VAL B CA 1
ATOM 2715 C C . VAL B 1 232 ? 124.06160 143.72424 125.60775 1.000 51.24994 232 VAL B C 1
ATOM 2716 O O . VAL B 1 232 ? 123.42165 144.71877 125.25149 1.000 56.73614 232 VAL B O 1
ATOM 2720 N N . ARG B 1 233 ? 123.86708 142.52517 125.05560 1.000 54.95037 233 ARG B N 1
ATOM 2721 C CA . ARG B 1 233 ? 122.85626 142.35467 124.01788 1.000 56.49490 233 ARG B CA 1
ATOM 2722 C C . ARG B 1 233 ? 121.46077 142.64916 124.55348 1.000 55.97472 233 ARG B C 1
ATOM 2723 O O . ARG B 1 233 ? 120.65928 143.31358 123.88335 1.000 54.76275 233 ARG B O 1
ATOM 2731 N N . PHE B 1 234 ? 121.15569 142.17020 125.76402 1.000 57.49190 234 PHE B N 1
ATOM 2732 C CA . PHE B 1 234 ? 119.82697 142.38562 126.33072 1.000 56.79905 234 PHE B CA 1
ATOM 2733 C C . PHE B 1 234 ? 119.51672 143.86868 126.45479 1.000 58.41273 234 PHE B C 1
ATOM 2734 O O . PHE B 1 234 ? 118.48491 144.34354 125.96745 1.000 63.23947 234 PHE B O 1
ATOM 2742 N N . LEU B 1 235 ? 120.40228 144.61962 127.09982 1.000 51.90788 235 LEU B N 1
ATOM 2743 C CA . LEU B 1 235 ? 120.15469 146.04013 127.30528 1.000 46.62999 235 LEU B CA 1
ATOM 2744 C C . LEU B 1 235 ? 120.54268 146.89635 126.10831 1.000 44.65470 235 LEU B C 1
ATOM 2745 O O . LEU B 1 235 ? 120.40738 148.12011 126.17736 1.000 49.82010 235 LEU B O 1
ATOM 2750 N N . ASP B 1 236 ? 121.01621 146.29555 125.01739 1.000 46.85673 236 ASP B N 1
ATOM 2751 C CA . ASP B 1 236 ? 121.08859 147.01889 123.75581 1.000 51.16198 236 ASP B CA 1
ATOM 2752 C C . ASP B 1 236 ? 119.82448 146.86554 122.92265 1.000 55.60491 236 ASP B C 1
ATOM 2753 O O . ASP B 1 236 ? 119.39924 147.83129 122.27822 1.000 55.82823 236 ASP B O 1
ATOM 2758 N N . THR B 1 237 ? 119.20608 145.68215 122.91908 1.000 53.92664 237 THR B N 1
ATOM 2759 C CA . THR B 1 237 ? 117.95787 145.52088 122.18298 1.000 56.82438 237 THR B CA 1
ATOM 2760 C C . THR B 1 237 ? 116.75290 146.06472 122.93713 1.000 56.72249 237 THR B C 1
ATOM 2761 O O . THR B 1 237 ? 115.69532 146.25287 122.32695 1.000 55.74416 237 THR B O 1
ATOM 2765 N N . LYS B 1 238 ? 116.88378 146.32024 124.23745 1.000 58.33719 238 LYS B N 1
ATOM 2766 C CA . LYS B 1 238 ? 115.80389 146.87123 125.04635 1.000 56.43446 238 LYS B CA 1
ATOM 2767 C C . LYS B 1 238 ? 115.87918 148.38857 125.15367 1.000 56.90453 238 LYS B C 1
ATOM 2768 O O . LYS B 1 238 ? 114.86489 149.07427 124.99891 1.000 53.80853 238 LYS B O 1
ATOM 2774 N N . HIS B 1 239 ? 117.06840 148.92480 125.42013 1.000 57.75438 239 HIS B N 1
ATOM 2775 C CA . HIS B 1 239 ? 117.30557 150.36404 125.47007 1.000 55.69775 239 HIS B CA 1
ATOM 2776 C C . HIS B 1 239 ? 118.50523 150.66821 124.58736 1.000 55.02295 239 HIS B C 1
ATOM 2777 O O . HIS B 1 239 ? 119.64901 150.54429 125.03235 1.000 55.69832 239 HIS B O 1
ATOM 2784 N N . MET B 1 240 ? 118.25532 151.06826 123.34651 1.000 57.42451 240 MET B N 1
ATOM 2785 C CA . MET B 1 240 ? 119.33182 151.38133 122.41722 1.000 61.55605 240 MET B CA 1
ATOM 2786 C C . MET B 1 240 ? 119.78224 152.82153 122.63242 1.000 61.58321 240 MET B C 1
ATOM 2787 O O . MET B 1 240 ? 119.01552 153.75997 122.38827 1.000 57.60609 240 MET B O 1
ATOM 2792 N N . ASP B 1 241 ? 121.02067 152.98790 123.10163 1.000 55.16927 241 ASP B N 1
ATOM 2793 C CA . ASP B 1 241 ? 121.64347 154.30093 123.28215 1.000 57.43606 241 ASP B CA 1
ATOM 2794 C C . ASP B 1 241 ? 120.87657 155.17128 124.27415 1.000 59.12670 241 ASP B C 1
ATOM 2795 O O . ASP B 1 241 ? 120.91431 156.40151 124.19144 1.000 57.85617 241 ASP B O 1
ATOM 2800 N N . HIS B 1 242 ? 120.16836 154.54746 125.21429 1.000 59.39761 242 HIS B N 1
ATOM 2801 C CA . HIS B 1 242 ? 119.40525 155.27679 126.22242 1.000 48.19178 242 HIS B CA 1
ATOM 2802 C C . HIS B 1 242 ? 119.52138 154.60671 127.58281 1.000 45.70715 242 HIS B C 1
ATOM 2803 O O . HIS B 1 242 ? 118.52544 154.42553 128.28874 1.000 52.88729 242 HIS B O 1
ATOM 2810 N N . TYR B 1 243 ? 120.73278 154.21204 127.96451 1.000 31.75401 243 TYR B N 1
ATOM 2811 C CA . TYR B 1 243 ? 120.98093 153.63302 129.27578 1.000 23.31597 243 TYR B CA 1
ATOM 2812 C C . TYR B 1 243 ? 122.39724 153.97370 129.70208 1.000 33.59210 243 TYR B C 1
ATOM 2813 O O . TYR B 1 243 ? 123.24045 154.32361 128.87446 1.000 49.35346 243 TYR B O 1
ATOM 2822 N N . LYS B 1 244 ? 122.65114 153.86967 131.00210 1.000 27.96001 244 LYS B N 1
ATOM 2823 C CA . LYS B 1 244 ? 123.99218 154.01628 131.54987 1.000 18.96258 244 LYS B CA 1
ATOM 2824 C C . LYS B 1 244 ? 124.17030 152.97309 132.63564 1.000 6.72811 244 LYS B C 1
ATOM 2825 O O . LYS B 1 244 ? 123.32276 152.85258 133.52347 1.000 27.14567 244 LYS B O 1
ATOM 2831 N N . VAL B 1 245 ? 125.26613 152.22857 132.57211 1.000 19.12957 245 VAL B N 1
ATOM 2832 C CA . VAL B 1 245 ? 125.50435 151.11011 133.47528 1.000 32.18586 245 VAL B CA 1
ATOM 2833 C C . VAL B 1 245 ? 126.37954 151.59042 134.62210 1.000 26.96655 245 VAL B C 1
ATOM 2834 O O . VAL B 1 245 ? 127.47342 152.12086 134.40173 1.000 35.02660 245 VAL B O 1
ATOM 2838 N N . PHE B 1 246 ? 125.90090 151.40374 135.84568 1.000 18.17117 246 PHE B N 1
ATOM 2839 C CA . PHE B 1 246 ? 126.62296 151.80920 137.04259 1.000 21.36091 246 PHE B CA 1
ATOM 2840 C C . PHE B 1 246 ? 127.27113 150.58215 137.66814 1.000 14.78065 246 PHE B C 1
ATOM 2841 O O . PHE B 1 246 ? 126.57472 149.64142 138.06070 1.000 22.65191 246 PHE B O 1
ATOM 2849 N N . ASN B 1 247 ? 128.59718 150.59587 137.76113 1.000 16.93847 247 ASN B N 1
ATOM 2850 C CA . ASN B 1 247 ? 129.36627 149.48039 138.30881 1.000 27.19045 247 ASN B CA 1
ATOM 2851 C C . ASN B 1 247 ? 129.79194 149.84586 139.72384 1.000 20.23252 247 ASN B C 1
ATOM 2852 O O . ASN B 1 247 ? 130.75760 150.58530 139.92155 1.000 19.06168 247 ASN B O 1
ATOM 2857 N N . LEU B 1 248 ? 129.07329 149.32127 140.70951 1.000 21.74567 248 LEU B N 1
ATOM 2858 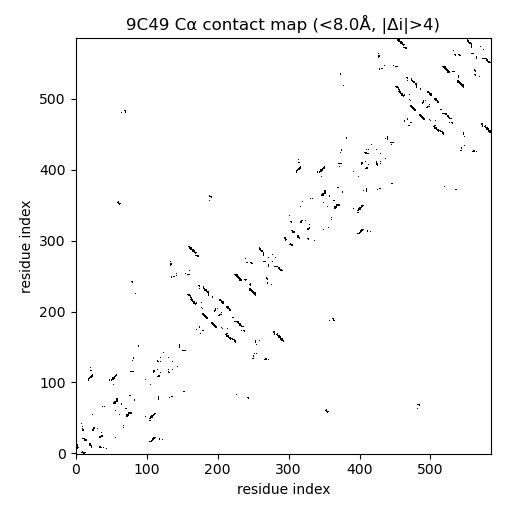C CA . LEU B 1 248 ? 129.36333 149.61779 142.11054 1.000 20.14254 248 LEU B CA 1
ATOM 2859 C C . LEU B 1 248 ? 130.30598 148.58772 142.72004 1.000 22.94592 248 LEU B C 1
ATOM 2860 O O . LEU B 1 248 ? 130.02978 148.02104 143.77246 1.000 37.93997 248 LEU B O 1
ATOM 2865 N N . CYS B 1 249 ? 131.43649 148.34215 142.06410 1.000 26.50960 249 CYS B N 1
ATOM 2866 C CA . CYS B 1 249 ? 132.43097 147.39290 142.54726 1.000 27.50168 249 CYS B CA 1
ATOM 2867 C C . CYS B 1 249 ? 133.76255 148.10722 142.68647 1.000 30.03847 249 CYS B C 1
ATOM 2868 O O . CYS B 1 249 ? 134.26208 148.68735 141.71752 1.000 30.85283 249 CYS B O 1
ATOM 2871 N N . SER B 1 250 ? 134.33103 148.06402 143.88551 1.000 28.65063 250 SER B N 1
ATOM 2872 C CA . SER B 1 250 ? 135.65298 148.60931 144.14221 1.000 24.99427 250 SER B CA 1
ATOM 2873 C C . SER B 1 250 ? 136.75089 147.57440 143.96857 1.000 31.14249 250 SER B C 1
ATOM 2874 O O . SER B 1 250 ? 137.92872 147.90628 144.13073 1.000 37.86104 250 SER B O 1
ATOM 2877 N N . GLU B 1 251 ? 136.39501 146.33340 143.63902 1.000 41.90672 251 GLU B N 1
ATOM 2878 C CA . GLU B 1 251 ? 137.36017 145.25270 143.53649 1.000 35.96370 251 GLU B CA 1
ATOM 2879 C C . GLU B 1 251 ? 137.49418 144.66282 142.14422 1.000 29.89641 251 GLU B C 1
ATOM 2880 O O . GLU B 1 251 ? 138.45325 143.92243 141.90575 1.000 33.79554 251 GLU B O 1
ATOM 2886 N N . LYS B 1 252 ? 136.57658 144.95425 141.22551 1.000 29.27773 252 LYS B N 1
ATOM 2887 C CA . LYS B 1 252 ? 136.66117 144.40372 139.88337 1.000 27.78959 252 LYS B CA 1
ATOM 2888 C C . LYS B 1 252 ? 135.88879 145.27533 138.90406 1.000 27.83512 252 LYS B C 1
ATOM 2889 O O . LYS B 1 252 ? 134.82282 145.80571 139.22222 1.000 40.70207 252 LYS B O 1
ATOM 2895 N N . GLY B 1 253 ? 136.45103 145.41783 137.70804 1.000 28.54676 253 GLY B N 1
ATOM 2896 C CA . GLY B 1 253 ? 135.77967 146.08234 136.60731 1.000 28.72002 253 GLY B CA 1
ATOM 2897 C C . GLY B 1 253 ? 136.19112 145.41305 135.32009 1.000 32.54179 253 GLY B C 1
ATOM 2898 O O . GLY B 1 253 ? 137.17728 144.67168 135.28656 1.000 37.51837 253 GLY B O 1
ATOM 2899 N N . TYR B 1 254 ? 135.43505 145.66215 134.24993 1.000 31.39390 254 TYR B N 1
ATOM 2900 C CA . TYR B 1 254 ? 135.64402 144.89681 133.02760 1.000 34.43634 254 TYR B CA 1
ATOM 2901 C C . TYR B 1 254 ? 136.20443 145.72595 131.87875 1.000 36.12683 254 TYR B C 1
ATOM 2902 O O . TYR B 1 254 ? 137.35956 145.52744 131.49173 1.000 38.72194 254 TYR B O 1
ATOM 2911 N N . ASP B 1 255 ? 135.43345 146.67032 131.34472 1.000 36.37591 255 ASP B N 1
ATOM 2912 C CA . ASP B 1 255 ? 135.87497 147.58940 130.30251 1.000 43.64999 255 ASP B CA 1
ATOM 2913 C C . ASP B 1 255 ? 134.74302 148.56019 129.99858 1.000 40.18078 255 ASP B C 1
ATOM 2914 O O . ASP B 1 255 ? 133.58146 148.14284 129.91601 1.000 40.15401 255 ASP B O 1
ATOM 2919 N N . PRO B 1 256 ? 135.02971 149.84436 129.79609 1.000 34.21668 256 PRO B N 1
ATOM 2920 C CA . PRO B 1 256 ? 133.95730 150.76279 129.38605 1.000 37.13854 256 PRO B CA 1
ATOM 2921 C C . PRO B 1 256 ? 133.37511 150.43565 128.02601 1.000 41.14038 256 PRO B C 1
ATOM 2922 O O . PRO B 1 256 ? 132.23688 150.82438 127.73914 1.000 43.94895 256 PRO B O 1
ATOM 2926 N N . LYS B 1 257 ? 134.12267 149.72508 127.18008 1.000 33.16260 257 LYS B N 1
ATOM 2927 C CA . LYS B 1 257 ? 133.75629 149.60904 125.77277 1.000 28.08432 257 LYS B CA 1
ATOM 2928 C C . LYS B 1 257 ? 132.52294 148.74062 125.56783 1.000 41.23656 257 LYS B C 1
ATOM 2929 O O . LYS B 1 257 ? 131.76510 148.96455 124.61661 1.000 47.87826 257 LYS B O 1
ATOM 2935 N N . PHE B 1 258 ? 132.29623 147.76349 126.44879 1.000 40.26588 258 PHE B N 1
ATOM 2936 C CA . PHE B 1 258 ? 131.20347 146.81569 126.24864 1.000 37.96978 258 PHE B CA 1
ATOM 2937 C C . PHE B 1 258 ? 129.85723 147.52481 126.18177 1.000 39.26663 258 PHE B C 1
ATOM 2938 O O . PHE B 1 258 ? 129.06382 147.28732 125.26424 1.000 41.02277 258 PHE B O 1
ATOM 2946 N N . PHE B 1 259 ? 129.57933 148.39508 127.14576 1.000 40.76250 259 PHE B N 1
ATOM 2947 C CA . PHE B 1 259 ? 128.35156 149.19125 127.13834 1.000 30.31715 259 PHE B CA 1
ATOM 2948 C C . PHE B 1 259 ? 128.57164 150.54173 126.47333 1.000 32.71729 259 PHE B C 1
ATOM 2949 O O . PHE B 1 259 ? 128.17651 151.57913 126.99883 1.000 44.23896 259 PHE B O 1
ATOM 2957 N N . HIS B 1 260 ? 129.19890 150.52270 125.29701 1.000 35.37614 260 HIS B N 1
ATOM 2958 C CA . HIS B 1 260 ? 129.31943 151.69223 124.42347 1.000 38.14695 260 HIS B CA 1
ATOM 2959 C C . HIS B 1 260 ? 129.81318 152.92777 125.17333 1.000 36.64609 260 HIS B C 1
ATOM 2960 O O . HIS B 1 260 ? 129.38177 154.05282 124.91099 1.000 34.48727 260 HIS B O 1
ATOM 2967 N N . TYR B 1 261 ? 130.73522 152.71309 126.11074 1.000 25.49195 261 TYR B N 1
ATOM 2968 C CA . TYR B 1 261 ? 131.36843 153.79891 126.85939 1.000 28.91210 261 TYR B CA 1
ATOM 2969 C C . TYR B 1 261 ? 130.33933 154.65238 127.59810 1.000 41.00045 261 TYR B C 1
ATOM 2970 O O . TYR B 1 261 ? 130.45147 155.87798 127.65991 1.000 44.91947 261 TYR B O 1
ATOM 2979 N N . ARG B 1 262 ? 129.31947 153.99897 128.16044 1.000 44.82954 262 ARG B N 1
ATOM 2980 C CA . ARG B 1 262 ? 128.36711 154.63677 129.07301 1.000 27.12148 262 ARG B CA 1
ATOM 2981 C C . ARG B 1 262 ? 128.39065 153.80420 130.34629 1.000 27.66324 262 ARG B C 1
ATOM 2982 O O . ARG B 1 262 ? 127.52625 152.95414 130.56411 1.000 35.30305 262 ARG B O 1
ATOM 2990 N N . VAL B 1 263 ? 129.38062 154.07064 131.19342 1.000 16.24838 263 VAL B N 1
ATOM 2991 C CA . VAL B 1 263 ? 129.63103 153.28891 132.39702 1.000 18.09710 263 VAL B CA 1
ATOM 2992 C C . VAL B 1 263 ? 130.29276 154.20041 133.41754 1.000 33.19531 263 VAL B C 1
ATOM 2993 O O . VAL B 1 263 ? 131.27844 154.87844 133.10729 1.000 40.99238 263 VAL B O 1
ATOM 2997 N N . GLU B 1 264 ? 129.76014 154.23304 134.63476 1.000 24.81219 264 GLU B N 1
ATOM 2998 C CA . GLU B 1 264 ? 130.40249 154.92262 135.74269 1.000 30.88528 264 GLU B CA 1
ATOM 2999 C C . GLU B 1 264 ? 130.61128 153.95243 136.89095 1.000 32.47978 264 GLU B C 1
ATOM 3000 O O . GLU B 1 264 ? 129.70837 153.18978 137.24711 1.000 33.29704 264 GLU B O 1
ATOM 3006 N N . ARG B 1 265 ? 131.80775 153.98855 137.46153 1.000 29.10110 265 ARG B N 1
ATOM 3007 C CA . ARG B 1 265 ? 132.19791 153.10132 138.54479 1.000 29.88762 265 ARG B CA 1
ATOM 3008 C C . ARG B 1 265 ? 132.08347 153.85739 139.85985 1.000 31.25970 265 ARG B C 1
ATOM 3009 O O . ARG B 1 265 ? 132.64072 154.95068 140.00205 1.000 37.53392 265 ARG B O 1
ATOM 3017 N N . VAL B 1 266 ? 131.35413 153.28097 140.80847 1.000 32.69803 266 VAL B N 1
ATOM 3018 C CA . VAL B 1 266 ? 131.28690 153.78530 142.17387 1.000 28.42922 266 VAL B CA 1
ATOM 3019 C C . VAL B 1 266 ? 132.09648 152.84104 143.05237 1.000 26.25321 266 VAL B C 1
ATOM 3020 O O . VAL B 1 266 ? 131.84918 151.62990 143.07137 1.000 27.94400 266 VAL B O 1
ATOM 3024 N N . MET B 1 267 ? 133.06994 153.39002 143.77346 1.000 29.04939 267 MET B N 1
ATOM 3025 C CA . MET B 1 267 ? 134.02824 152.58853 144.53297 1.000 33.94186 267 MET B CA 1
ATOM 3026 C C . MET B 1 267 ? 133.42243 152.24036 145.88162 1.000 38.64269 267 MET B C 1
ATOM 3027 O O . MET B 1 267 ? 133.68542 152.89448 146.88954 1.000 43.80314 267 MET B O 1
ATOM 3032 N N . ILE B 1 268 ? 132.60611 151.19070 145.90704 1.000 33.38039 268 ILE B N 1
ATOM 3033 C CA . ILE B 1 268 ? 132.01814 150.68349 147.14084 1.000 22.79600 268 ILE B CA 1
ATOM 3034 C C . ILE B 1 268 ? 132.61687 149.31540 147.41987 1.000 28.99817 268 ILE B C 1
ATOM 3035 O O . ILE B 1 268 ? 132.56322 148.42430 146.56465 1.000 24.20603 268 ILE B O 1
ATOM 3040 N N . ASP B 1 269 ? 133.19069 149.15542 148.60859 1.000 33.69774 269 ASP B N 1
ATOM 3041 C CA . ASP B 1 269 ? 133.73232 147.87392 149.02743 1.000 24.87420 269 ASP B CA 1
ATOM 3042 C C . ASP B 1 269 ? 132.60573 146.91747 149.39337 1.000 28.42599 269 ASP B C 1
ATOM 3043 O O . ASP B 1 269 ? 131.52809 147.33091 149.82733 1.000 29.36443 269 ASP B O 1
ATOM 3048 N N . ASP B 1 270 ? 132.86260 145.62643 149.20667 1.000 35.53378 270 ASP B N 1
ATOM 3049 C CA . ASP B 1 270 ? 131.85593 144.61817 149.50524 1.000 34.48885 270 ASP B CA 1
ATOM 3050 C C . ASP B 1 270 ? 131.51219 144.63816 150.98796 1.000 39.93569 270 ASP B C 1
ATOM 3051 O O . ASP B 1 270 ? 132.39460 144.75353 151.84310 1.000 46.05773 270 ASP B O 1
ATOM 3056 N N . HIS B 1 271 ? 130.21657 144.52257 151.28812 1.000 37.10509 271 HIS B N 1
ATOM 3057 C CA . HIS B 1 271 ? 129.71271 144.61241 152.66000 1.000 35.00031 271 HIS B CA 1
ATOM 3058 C C . HIS B 1 271 ? 130.13311 145.92730 153.30923 1.000 41.99896 271 HIS B C 1
ATOM 3059 O O . HIS B 1 271 ? 130.48920 145.97303 154.48777 1.000 47.22614 271 HIS B O 1
ATOM 3066 N N . ASN B 1 272 ? 130.10014 147.00451 152.52903 1.000 37.23621 272 ASN B N 1
ATOM 3067 C CA . ASN B 1 272 ? 130.52974 148.31112 153.00032 1.000 33.54133 272 ASN B CA 1
ATOM 3068 C C . ASN B 1 272 ? 129.68901 149.37622 152.31472 1.000 28.95225 272 ASN B C 1
ATOM 3069 O O . ASN B 1 272 ? 129.02351 149.11739 151.30986 1.000 34.00274 272 ASN B O 1
ATOM 3074 N N . VAL B 1 273 ? 129.72447 150.58128 152.87370 1.000 31.78774 273 VAL B N 1
ATOM 3075 C CA . VAL B 1 273 ? 128.85687 151.67195 152.43393 1.000 29.39113 273 VAL B CA 1
ATOM 3076 C C . VAL B 1 273 ? 129.62749 152.63456 151.53643 1.000 39.10072 273 VAL B C 1
ATOM 3077 O O . VAL B 1 273 ? 130.85620 152.74618 151.65861 1.000 43.09634 273 VAL B O 1
ATOM 3081 N N . PRO B 1 274 ? 128.96424 153.33856 150.62285 1.000 36.00800 274 PRO B N 1
ATOM 3082 C CA . PRO B 1 274 ? 129.63692 154.39563 149.86885 1.000 30.08335 274 PRO B CA 1
ATOM 3083 C C . PRO B 1 274 ? 129.74287 155.67486 150.68551 1.000 28.13261 274 PRO B C 1
ATOM 3084 O O . PRO B 1 274 ? 128.96060 155.93221 151.60146 1.000 34.84581 274 PRO B O 1
ATOM 3088 N N . SER B 1 275 ? 130.73948 156.47883 150.33505 1.000 36.66133 275 SER B N 1
ATOM 3089 C CA . SER B 1 275 ? 130.87053 157.78688 150.95278 1.000 38.79850 275 SER B CA 1
ATOM 3090 C C . SER B 1 275 ? 129.70338 158.67467 150.53756 1.000 36.49581 275 SER B C 1
ATOM 3091 O O . SER B 1 275 ? 129.14716 158.53579 149.44501 1.000 31.53510 275 SER B O 1
ATOM 3094 N N . LEU B 1 276 ? 129.31642 159.58291 151.43743 1.000 35.90555 276 LEU B N 1
ATOM 3095 C CA . LEU B 1 276 ? 128.19445 160.46903 151.14546 1.000 37.75130 276 LEU B CA 1
ATOM 3096 C C . LEU B 1 276 ? 128.49090 161.37183 149.95924 1.000 42.04945 276 LEU B C 1
ATOM 3097 O O . LEU B 1 276 ? 127.57589 161.73291 149.21105 1.000 45.44426 276 LEU B O 1
ATOM 3102 N N . ASP B 1 277 ? 129.75673 161.75053 149.77439 1.000 40.67984 277 ASP B N 1
ATOM 3103 C CA . ASP B 1 277 ? 130.13904 162.46303 148.56204 1.000 39.58305 277 ASP B CA 1
ATOM 3104 C C . ASP B 1 277 ? 129.89807 161.60016 147.33239 1.000 39.41713 277 ASP B C 1
ATOM 3105 O O . ASP B 1 277 ? 129.41325 162.08803 146.30480 1.000 38.76055 277 ASP B O 1
ATOM 3110 N N . ASP B 1 278 ? 130.22883 160.31019 147.42297 1.000 43.70009 278 ASP B N 1
ATOM 3111 C CA . ASP B 1 278 ? 129.96599 159.39352 146.32000 1.000 41.64842 278 ASP B CA 1
ATOM 3112 C C . ASP B 1 278 ? 128.47181 159.23065 146.08038 1.000 44.65092 278 ASP B C 1
ATOM 3113 O O . ASP B 1 278 ? 128.03265 159.13380 144.93106 1.000 42.72401 278 ASP B O 1
ATOM 3118 N N . MET B 1 279 ? 127.67660 159.17516 147.15214 1.000 45.38489 279 MET B N 1
ATOM 3119 C CA . MET B 1 279 ? 126.23246 159.03754 146.98933 1.000 32.37912 279 MET B CA 1
ATOM 3120 C C . MET B 1 279 ? 125.63291 160.26719 146.32313 1.000 37.72055 279 MET B C 1
ATOM 3121 O O . MET B 1 279 ? 124.76872 160.14777 145.44849 1.000 40.67701 279 MET B O 1
ATOM 3126 N N . LEU B 1 280 ? 126.07747 161.46007 146.72457 1.000 40.85240 280 LEU B N 1
ATOM 3127 C CA . LEU B 1 280 ? 125.58535 162.68026 146.09348 1.000 37.76474 280 LEU B CA 1
ATOM 3128 C C . LEU B 1 280 ? 126.01066 162.76221 144.63372 1.000 39.66286 280 LEU B C 1
ATOM 3129 O O . LEU B 1 280 ? 125.21701 163.15919 143.77419 1.000 34.25994 280 LEU B O 1
ATOM 3134 N N . ARG B 1 281 ? 127.25754 162.39132 144.33428 1.000 41.86748 281 ARG B N 1
ATOM 3135 C CA . ARG B 1 281 ? 127.71643 162.39212 142.94928 1.000 40.84098 281 ARG B CA 1
ATOM 3136 C C . ARG B 1 281 ? 126.92272 161.40179 142.10687 1.000 45.11148 281 ARG B C 1
ATOM 3137 O O . ARG B 1 281 ? 126.51823 161.71390 140.98103 1.000 44.50197 281 ARG B O 1
ATOM 3145 N N . TYR B 1 282 ? 126.67896 160.20660 142.64656 1.000 33.82122 282 TYR B N 1
ATOM 3146 C CA . TYR B 1 282 ? 125.87847 159.20510 141.95102 1.000 29.46049 282 TYR B CA 1
ATOM 3147 C C . TYR B 1 282 ? 124.45695 159.69499 141.70985 1.000 32.20496 282 TYR B C 1
ATOM 3148 O O . TYR B 1 282 ? 123.90695 159.52050 140.61822 1.000 33.23397 282 TYR B O 1
ATOM 3157 N N . THR B 1 283 ? 123.83483 160.29424 142.72588 1.000 28.92786 283 THR B N 1
ATOM 3158 C CA . THR B 1 283 ? 122.46007 160.75325 142.56990 1.000 28.68460 283 THR B CA 1
ATOM 3159 C C . THR B 1 283 ? 122.37250 161.90466 141.57793 1.000 35.43014 283 THR B C 1
ATOM 3160 O O . THR B 1 283 ? 121.43145 161.97117 140.77969 1.000 35.96752 283 THR B O 1
ATOM 3164 N N . ALA B 1 284 ? 123.35052 162.81310 141.60131 1.000 39.74737 284 ALA B N 1
ATOM 3165 C CA . ALA B 1 284 ? 123.39935 163.87053 140.59940 1.000 40.96654 284 ALA B CA 1
ATOM 3166 C C . ALA B 1 284 ? 123.56977 163.29089 139.20336 1.000 46.04077 284 ALA B C 1
ATOM 3167 O O . ALA B 1 284 ? 122.93180 163.75392 138.25200 1.000 40.48209 284 ALA B O 1
ATOM 3169 N N . CYS B 1 285 ? 124.42289 162.27296 139.06437 1.000 44.03008 285 CYS B N 1
ATOM 3170 C CA . CYS B 1 285 ? 124.61432 161.63165 137.76900 1.000 40.07203 285 CYS B CA 1
ATOM 3171 C C . CYS B 1 285 ? 123.32821 160.98213 137.27489 1.000 42.40730 285 CYS B C 1
ATOM 3172 O O . CYS B 1 285 ? 122.98128 161.09937 136.09455 1.000 45.66577 285 CYS B O 1
ATOM 3175 N N . VAL B 1 286 ? 122.60633 160.29776 138.16336 1.000 40.22184 286 VAL B N 1
ATOM 3176 C CA . VAL B 1 286 ? 121.35150 159.66123 137.76887 1.000 40.02271 286 VAL B CA 1
ATOM 3177 C C . VAL B 1 286 ? 120.32662 160.71661 137.37344 1.000 40.85488 286 VAL B C 1
ATOM 3178 O O . VAL B 1 286 ? 119.59385 160.55982 136.39048 1.000 39.10556 286 VAL B O 1
ATOM 3182 N N . ARG B 1 287 ? 120.25262 161.80490 138.14380 1.000 42.74902 287 ARG B N 1
ATOM 3183 C CA . ARG B 1 287 ? 119.29792 162.86520 137.83997 1.000 46.00147 287 ARG B CA 1
ATOM 3184 C C . ARG B 1 287 ? 119.60286 163.51174 136.49544 1.000 49.59941 287 ARG B C 1
ATOM 3185 O O . ARG B 1 287 ? 118.68792 163.80326 135.71649 1.000 48.54496 287 ARG B O 1
ATOM 3193 N N . ASP B 1 288 ? 120.88526 163.74727 136.20827 1.000 48.27071 288 ASP B N 1
ATOM 3194 C CA . ASP B 1 288 ? 121.26827 164.29310 134.91101 1.000 47.52773 288 ASP B CA 1
ATOM 3195 C C . ASP B 1 288 ? 120.94791 163.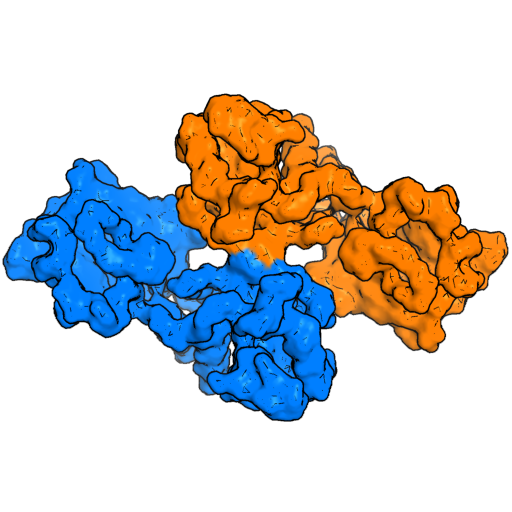31709 133.78766 1.000 51.12388 288 ASP B C 1
ATOM 3196 O O . ASP B 1 288 ? 120.48828 163.72372 132.71389 1.000 47.05633 288 ASP B O 1
ATOM 3201 N N . TRP B 1 289 ? 121.19463 162.02394 134.01335 1.000 47.20156 289 TRP B N 1
ATOM 3202 C CA . TRP B 1 289 ? 120.90853 161.02473 132.99074 1.000 42.67787 289 TRP B CA 1
ATOM 3203 C C . TRP B 1 289 ? 119.41967 160.95582 132.68316 1.000 45.80683 289 TRP B C 1
ATOM 3204 O O . TRP B 1 289 ? 119.02171 160.90145 131.51405 1.000 51.56497 289 TRP B O 1
ATOM 3215 N N . MET B 1 290 ? 118.58021 160.95374 133.71977 1.000 43.81288 290 MET B N 1
ATOM 3216 C CA . MET B 1 290 ? 117.13912 160.91603 133.50925 1.000 44.10580 290 MET B CA 1
ATOM 3217 C C . MET B 1 290 ? 116.61371 162.21591 132.92039 1.000 49.19231 290 MET B C 1
ATOM 3218 O O . MET B 1 290 ? 115.57946 162.20311 132.24618 1.000 52.46172 290 MET B O 1
ATOM 3223 N N . ALA B 1 291 ? 117.29644 163.33373 133.16424 1.000 58.14128 291 ALA B N 1
ATOM 3224 C CA . ALA B 1 291 ? 116.92976 164.60183 132.55181 1.000 56.75430 291 ALA B CA 1
ATOM 3225 C C . ALA B 1 291 ? 117.37168 164.70360 131.09907 1.000 56.25264 291 ALA B C 1
ATOM 3226 O O . ALA B 1 291 ? 116.84725 165.55086 130.36809 1.000 58.91263 291 ALA B O 1
ATOM 3228 N N . ALA B 1 292 ? 118.32045 163.86884 130.66784 1.000 52.55297 292 ALA B N 1
ATOM 3229 C CA . ALA B 1 292 ? 118.77130 163.91161 129.28127 1.000 57.26469 292 ALA B CA 1
ATOM 3230 C C . ALA B 1 292 ? 117.66054 163.50269 128.32231 1.000 58.77127 292 ALA B C 1
ATOM 3231 O O . ALA B 1 292 ? 117.48603 164.12187 127.26642 1.000 63.08573 292 ALA B O 1
ATOM 3233 N N . ASP B 1 293 ? 116.90284 162.46533 128.66800 1.000 58.29223 293 ASP B N 1
ATOM 3234 C CA . ASP B 1 293 ? 115.78625 162.02982 127.84177 1.000 62.33805 293 ASP B CA 1
ATOM 3235 C C . ASP B 1 293 ? 114.79359 161.28581 128.72018 1.000 61.43197 293 ASP B C 1
ATOM 3236 O O . ASP B 1 293 ? 115.12087 160.84394 129.82407 1.000 60.97688 293 ASP B O 1
ATOM 3241 N N . SER B 1 294 ? 113.57313 161.14647 128.20533 1.000 61.38406 294 SER B N 1
ATOM 3242 C CA . SER B 1 294 ? 112.50017 160.48694 128.93589 1.000 61.23530 294 SER B CA 1
ATOM 3243 C C . SER B 1 294 ? 112.55657 158.96861 128.84372 1.000 59.51583 294 SER B C 1
ATOM 3244 O O . SER B 1 294 ? 111.70034 158.30074 129.43109 1.000 59.54288 294 SER B O 1
ATOM 3247 N N . ARG B 1 295 ? 113.52700 158.40786 128.12550 1.000 49.84678 295 ARG B N 1
ATOM 3248 C CA . ARG B 1 295 ? 113.61902 156.96788 127.91756 1.000 48.97750 295 ARG B CA 1
ATOM 3249 C C . ARG B 1 295 ? 114.85270 156.41330 128.62944 1.000 50.65412 295 ARG B C 1
ATOM 3250 O O . ARG B 1 295 ? 114.98383 155.20519 128.81649 1.000 52.41256 295 ARG B O 1
ATOM 3258 N N . ASN B 1 296 ? 115.71727 157.30011 129.12242 1.000 44.14120 296 ASN B N 1
ATOM 3259 C CA . ASN B 1 296 ? 116.99940 156.89632 129.69070 1.000 38.69269 296 ASN B CA 1
ATOM 3260 C C . ASN B 1 296 ? 116.79086 155.99276 130.89920 1.000 33.55867 296 ASN B C 1
ATOM 3261 O O . ASN B 1 296 ? 115.99057 156.30209 131.78602 1.000 42.99081 296 ASN B O 1
ATOM 3266 N N . VAL B 1 297 ? 117.52379 154.88563 130.93236 1.000 29.14782 297 VAL B N 1
ATOM 3267 C CA . VAL B 1 297 ? 117.46059 153.92206 132.01853 1.000 30.07317 297 VAL B CA 1
ATOM 3268 C C . VAL B 1 297 ? 118.83745 153.86754 132.67994 1.000 33.71751 297 VAL B C 1
ATOM 3269 O O . VAL B 1 297 ? 119.81274 154.42528 132.17988 1.000 37.77069 297 VAL B O 1
ATOM 3273 N N . ILE B 1 298 ? 118.90700 153.20100 133.83038 1.000 20.60594 298 ILE B N 1
ATOM 3274 C CA . ILE B 1 298 ? 120.16822 152.96009 134.51547 1.000 10.23775 298 ILE B CA 1
ATOM 3275 C C . ILE B 1 298 ? 120.25038 151.48661 134.88306 1.000 15.44038 298 ILE B C 1
ATOM 3276 O O . ILE B 1 298 ? 119.25256 150.86402 135.25544 1.000 32.47909 298 ILE B O 1
ATOM 3281 N N . ALA B 1 299 ? 121.44872 150.92349 134.75822 1.000 16.33314 299 ALA B N 1
ATOM 3282 C CA . ALA B 1 299 ? 121.71851 149.54217 135.13329 1.000 15.00702 299 ALA B CA 1
ATOM 3283 C C . ALA B 1 299 ? 122.70454 149.53223 136.28997 1.000 19.18414 299 ALA B C 1
ATOM 3284 O O . ALA B 1 299 ? 123.76107 150.16661 136.21435 1.000 21.51235 299 ALA B O 1
ATOM 3286 N N . ILE B 1 300 ? 122.35856 148.81337 137.35351 1.000 19.80918 300 ILE B N 1
ATOM 3287 C CA . ILE B 1 300 ? 123.09450 148.84503 138.61049 1.000 15.09450 300 ILE B CA 1
ATOM 3288 C C . ILE B 1 300 ? 123.48358 147.42521 138.98387 1.000 19.92230 300 ILE B C 1
ATOM 3289 O O . ILE B 1 300 ? 122.64480 146.51981 138.94185 1.000 37.92232 300 ILE B O 1
ATOM 3294 N N . HIS B 1 301 ? 124.74523 147.22837 139.35783 1.000 9.74253 301 HIS B N 1
ATOM 3295 C CA . HIS B 1 301 ? 125.19727 145.89624 139.72130 1.000 15.45554 301 HIS B CA 1
ATOM 3296 C C . HIS B 1 301 ? 126.34187 145.97663 140.71929 1.000 22.73941 301 HIS B C 1
ATOM 3297 O O . HIS B 1 301 ? 126.97252 147.02048 140.89854 1.000 29.51624 301 HIS B O 1
ATOM 3304 N N . SER B 1 302 ? 126.58379 144.84869 141.38238 1.000 28.05553 302 SER B N 1
ATOM 3305 C CA . SER B 1 302 ? 127.72625 144.67233 142.26359 1.000 21.70926 302 SER B CA 1
ATOM 3306 C C . SER B 1 302 ? 128.15047 143.21216 142.19542 1.000 26.14175 302 SER B C 1
ATOM 3307 O O . SER B 1 302 ? 127.36119 142.34228 141.81960 1.000 28.94302 302 SER B O 1
ATOM 3310 N N . LYS B 1 303 ? 129.40951 142.94966 142.55034 1.000 28.68067 303 LYS B N 1
ATOM 3311 C CA . LYS B 1 303 ? 129.95559 141.60897 142.35993 1.000 33.60610 303 LYS B CA 1
ATOM 3312 C C . LYS B 1 303 ? 129.32536 140.60411 143.31668 1.000 36.03785 303 LYS B C 1
ATOM 3313 O O . LYS B 1 303 ? 128.96317 139.49399 142.91049 1.000 38.85232 303 LYS B O 1
ATOM 3319 N N . GLY B 1 304 ? 129.18036 140.97159 144.58570 1.000 35.98076 304 GLY B N 1
ATOM 3320 C CA . GLY B 1 304 ? 128.61942 140.06118 145.56517 1.000 41.89359 304 GLY B CA 1
ATOM 3321 C C . GLY B 1 304 ? 127.10622 140.00410 145.53168 1.000 46.71136 304 GLY B C 1
ATOM 3322 O O . GLY B 1 304 ? 126.50389 139.94596 144.45541 1.000 44.78652 304 GLY B O 1
ATOM 3323 N N . GLY B 1 305 ? 126.47968 140.01058 146.70401 1.000 41.19766 305 GLY B N 1
ATOM 3324 C CA . GLY B 1 305 ? 125.03738 140.03154 146.79726 1.000 36.25248 305 GLY B CA 1
ATOM 3325 C C . GLY B 1 305 ? 124.47945 141.42323 146.57137 1.000 36.26531 305 GLY B C 1
ATOM 3326 O O . GLY B 1 305 ? 125.20301 142.39546 146.34940 1.000 31.11719 305 GLY B O 1
ATOM 3327 N N . LYS B 1 306 ? 123.15229 141.51367 146.64113 1.000 40.95799 306 LYS B N 1
ATOM 3328 C CA . LYS B 1 306 ? 122.45670 142.78293 146.42824 1.000 37.83183 306 LYS B CA 1
ATOM 3329 C C . LYS B 1 306 ? 122.52477 143.64920 147.68756 1.000 41.68717 306 LYS B C 1
ATOM 3330 O O . LYS B 1 306 ? 121.52154 144.10115 148.23500 1.000 48.93457 306 LYS B O 1
ATOM 3336 N N . GLY B 1 307 ? 123.74675 143.87245 148.15342 1.000 26.56400 307 GLY B N 1
ATOM 3337 C CA . GLY B 1 307 ? 123.94199 144.79251 149.25039 1.000 26.42234 307 GLY B CA 1
ATOM 3338 C C . GLY B 1 307 ? 124.24169 146.18349 148.74275 1.000 26.64093 307 GLY B C 1
ATOM 3339 O O . GLY B 1 307 ? 123.54560 147.14324 149.07933 1.000 23.73671 307 GLY B O 1
ATOM 3340 N N . ARG B 1 308 ? 125.26882 146.29605 147.90322 1.000 29.48455 308 ARG B N 1
ATOM 3341 C CA . ARG B 1 308 ? 125.65523 147.59288 147.36438 1.000 11.88683 308 ARG B CA 1
ATOM 3342 C C . ARG B 1 308 ? 124.68160 148.06525 146.29253 1.000 24.99368 308 ARG B C 1
ATOM 3343 O O . ARG B 1 308 ? 124.28622 149.23628 146.27748 1.000 45.13262 308 ARG B O 1
ATOM 3351 N N . THR B 1 309 ? 124.27869 147.16896 145.38853 1.000 19.98739 309 THR B N 1
ATOM 3352 C CA . THR B 1 309 ? 123.27561 147.54139 144.39704 1.000 15.94616 309 THR B CA 1
ATOM 3353 C C . THR B 1 309 ? 121.94336 147.85391 145.06165 1.000 25.01505 309 THR B C 1
ATOM 3354 O O . THR B 1 309 ? 121.25248 148.79696 144.66451 1.000 22.13050 309 THR B O 1
ATOM 3358 N N . GLY B 1 310 ? 121.57163 147.08340 146.08476 1.000 31.31070 310 GLY B N 1
ATOM 3359 C CA . GLY B 1 310 ? 120.36298 147.39856 146.82742 1.000 33.69448 310 GLY B CA 1
ATOM 3360 C C . GLY B 1 310 ? 120.44030 148.74822 147.51288 1.000 31.75955 310 GLY B C 1
ATOM 3361 O O . GLY B 1 310 ? 119.49225 149.53515 147.46597 1.000 33.95411 310 GLY B O 1
ATOM 3362 N N . THR B 1 311 ? 121.57775 149.03746 148.14702 1.000 30.18540 311 THR B N 1
ATOM 3363 C CA . THR B 1 311 ? 121.78391 150.33398 148.78294 1.000 27.60249 311 THR B CA 1
ATOM 3364 C C . THR B 1 311 ? 121.61302 151.46563 147.78303 1.000 21.33404 311 THR B C 1
ATOM 3365 O O . THR B 1 311 ? 120.85856 152.41742 148.01679 1.000 24.56166 311 THR B O 1
ATOM 3369 N N . MET B 1 312 ? 122.29638 151.36465 146.64979 1.000 16.00819 312 MET B N 1
ATOM 3370 C CA . MET B 1 312 ? 122.34588 152.46281 145.70299 1.000 16.36085 312 MET B CA 1
ATOM 3371 C C . MET B 1 312 ? 121.10262 152.53948 144.83170 1.000 26.69548 312 MET B C 1
ATOM 3372 O O . MET B 1 312 ? 120.90860 153.54904 144.14685 1.000 30.92626 312 MET B O 1
ATOM 3377 N N . VAL B 1 313 ? 120.26447 151.50515 144.83510 1.000 33.19012 313 VAL B N 1
ATOM 3378 C CA . VAL B 1 313 ? 118.96752 151.60684 144.18097 1.000 35.02529 313 VAL B CA 1
ATOM 3379 C C . VAL B 1 313 ? 117.91133 152.15084 145.13648 1.000 37.50530 313 VAL B C 1
ATOM 3380 O O . VAL B 1 313 ? 117.03676 152.91272 144.71517 1.000 44.04064 313 VAL B O 1
ATOM 3384 N N . CYS B 1 314 ? 117.99145 151.81377 146.42711 1.000 38.84375 314 CYS B N 1
ATOM 3385 C CA . CYS B 1 314 ? 117.07509 152.40814 147.39164 1.000 24.45321 314 CYS B CA 1
ATOM 3386 C C . CYS B 1 314 ? 117.38134 153.88493 147.59414 1.000 27.83654 314 CYS B C 1
ATOM 3387 O O . CYS B 1 314 ? 116.47320 154.68147 147.85639 1.000 32.15009 314 CYS B O 1
ATOM 3390 N N . THR B 1 315 ? 118.65464 154.27018 147.47282 1.000 35.23431 315 THR B N 1
ATOM 3391 C CA . THR B 1 315 ? 119.00801 155.68404 147.55265 1.000 30.97796 315 THR B CA 1
ATOM 3392 C C . THR B 1 315 ? 118.33211 156.47517 146.44110 1.000 27.48287 315 THR B C 1
ATOM 3393 O O . THR B 1 315 ? 117.75141 157.53772 146.68337 1.000 35.57051 315 THR B O 1
ATOM 3397 N N . TRP B 1 316 ? 118.37132 155.95734 145.21395 1.000 32.27931 316 TRP B N 1
ATOM 3398 C CA . TRP B 1 316 ? 117.66926 156.62494 144.12429 1.000 30.08845 316 TRP B CA 1
ATOM 3399 C C . TRP B 1 316 ? 116.15991 156.57145 144.32168 1.000 41.82323 316 TRP B C 1
ATOM 3400 O O . TRP B 1 316 ? 115.45103 157.52328 143.97637 1.000 43.96695 316 TRP B O 1
ATOM 3411 N N . LEU B 1 317 ? 115.64728 155.46164 144.85925 1.000 42.35633 317 LEU B N 1
ATOM 3412 C CA . LEU B 1 317 ? 114.21079 155.35011 145.08783 1.000 35.09407 317 LEU B CA 1
ATOM 3413 C C . LEU B 1 317 ? 113.72214 156.41590 146.05870 1.000 36.82560 317 LEU B C 1
ATOM 3414 O O . LEU B 1 317 ? 112.66930 157.02557 145.84302 1.000 43.88104 317 LEU B O 1
ATOM 3419 N N . ILE B 1 318 ? 114.47161 156.65713 147.13472 1.000 36.06873 318 ILE B N 1
ATOM 3420 C CA . ILE B 1 318 ? 114.05925 157.68015 148.08975 1.000 36.05371 318 ILE B CA 1
ATOM 3421 C C . ILE B 1 318 ? 114.39875 159.08485 147.60762 1.000 39.12185 318 ILE B C 1
ATOM 3422 O O . ILE B 1 318 ? 113.74328 160.04683 148.02525 1.000 37.98266 318 ILE B O 1
ATOM 3427 N N . ASP B 1 319 ? 115.40126 159.23589 146.73807 1.000 45.49186 319 ASP B N 1
ATOM 3428 C CA . ASP B 1 319 ? 115.70945 160.55288 146.19430 1.000 36.64575 319 ASP B CA 1
ATOM 3429 C C . ASP B 1 319 ? 114.66016 161.00694 145.19032 1.000 44.70557 319 ASP B C 1
ATOM 3430 O O . ASP B 1 319 ? 114.27098 162.17938 145.19116 1.000 51.39704 319 ASP B O 1
ATOM 3435 N N . SER B 1 320 ? 114.19869 160.10432 144.32499 1.000 44.11386 320 SER B N 1
ATOM 3436 C CA . SER B 1 320 ? 113.18732 160.46690 143.34098 1.000 43.06532 320 SER B CA 1
ATOM 3437 C C . SER B 1 320 ? 111.81132 160.63753 143.97006 1.000 44.67090 320 SER B C 1
ATOM 3438 O O . SER B 1 320 ? 111.08094 161.56533 143.60614 1.000 41.56379 320 SER B O 1
ATOM 3441 N N . ASP B 1 321 ? 111.44348 159.76917 144.90639 1.000 46.70721 321 ASP B N 1
ATOM 3442 C CA . ASP B 1 321 ? 110.14329 159.85709 145.55792 1.000 43.04079 321 ASP B CA 1
ATOM 3443 C C . ASP B 1 321 ? 110.13212 160.98580 146.58052 1.000 44.24155 321 ASP B C 1
ATOM 3444 O O . ASP B 1 321 ? 111.10745 161.19015 147.30219 1.000 49.32734 321 ASP B O 1
ATOM 3449 N N . VAL B 1 349 ? 119.55212 145.61682 150.67604 1.000 30.74978 349 VAL B N 1
ATOM 3450 C CA . VAL B 1 349 ? 120.54555 146.04636 151.65019 1.000 31.55329 349 VAL B CA 1
ATOM 3451 C C . VAL B 1 349 ? 120.93626 144.89246 152.56772 1.000 31.24872 349 VAL B C 1
ATOM 3452 O O . VAL B 1 349 ? 120.09902 144.34978 153.28639 1.000 36.87212 349 VAL B O 1
ATOM 3456 N N . GLU B 1 350 ? 122.21592 144.51786 152.54066 1.000 36.64588 350 GLU B N 1
ATOM 3457 C CA . GLU B 1 350 ? 122.68274 143.40540 153.36150 1.000 40.22584 350 GLU B CA 1
ATOM 3458 C C . GLU B 1 350 ? 122.98128 143.84466 154.78971 1.000 39.02355 350 GLU B C 1
ATOM 3459 O O . GLU B 1 350 ? 122.33445 143.39117 155.73921 1.000 45.15146 350 GLU B O 1
ATOM 3465 N N . THR B 1 351 ? 123.95140 144.72948 154.95772 1.000 22.35880 351 THR B N 1
ATOM 3466 C CA . THR B 1 351 ? 124.36970 145.07283 156.30512 1.000 19.75710 351 THR B CA 1
ATOM 3467 C C . THR B 1 351 ? 123.63746 146.31540 156.79498 1.000 26.20235 351 THR B C 1
ATOM 3468 O O . THR B 1 351 ? 123.20521 147.14530 155.99167 1.000 37.48004 351 THR B O 1
ATOM 3472 N N . PRO B 1 352 ? 123.45810 146.46224 158.10994 1.000 27.44891 352 PRO B N 1
ATOM 3473 C CA . PRO B 1 352 ? 122.70663 147.61943 158.61954 1.000 34.40684 352 PRO B CA 1
ATOM 3474 C C . PRO B 1 352 ? 123.39600 148.95413 158.40889 1.000 30.49888 352 PRO B C 1
ATOM 3475 O O . PRO B 1 352 ? 122.72344 149.99022 158.47693 1.000 32.31351 352 PRO B O 1
ATOM 3479 N N . SER B 1 353 ? 124.70771 148.97369 158.17174 1.000 24.95808 353 SER B N 1
ATOM 3480 C CA . SER B 1 353 ? 125.37426 150.23597 157.87491 1.000 21.35271 353 SER B CA 1
ATOM 3481 C C . SER B 1 353 ? 124.89047 150.80910 156.55188 1.000 21.16808 353 SER B C 1
ATOM 3482 O O . SER B 1 353 ? 124.76046 152.02834 156.40328 1.000 40.90832 353 SER B O 1
ATOM 3485 N N . GLN B 1 354 ? 124.61117 149.94374 155.57905 1.000 19.80637 354 GLN B N 1
ATOM 3486 C CA . GLN B 1 354 ? 124.00345 150.40497 154.33726 1.000 9.02681 354 GLN B CA 1
ATOM 3487 C C . GLN B 1 354 ? 122.63334 151.01694 154.59880 1.000 17.70677 354 GLN B C 1
ATOM 3488 O O . GLN B 1 354 ? 122.26464 152.02843 153.98652 1.000 28.71345 354 GLN B O 1
ATOM 3494 N N . SER B 1 355 ? 121.86559 150.41779 155.51255 1.000 24.74869 355 SER B N 1
ATOM 3495 C CA . SER B 1 355 ? 120.57932 150.99176 155.89273 1.000 24.11147 355 SER B CA 1
ATOM 3496 C C . SER B 1 355 ? 120.75684 152.36614 156.52225 1.000 32.32262 355 SER B C 1
ATOM 3497 O O . SER B 1 355 ? 120.02254 153.30897 156.19697 1.000 38.25600 355 SER B O 1
ATOM 3500 N N . ARG B 1 356 ? 121.73474 152.50444 157.42149 1.000 30.37991 356 ARG B N 1
ATOM 3501 C CA . ARG B 1 356 ? 121.92981 153.79059 158.07753 1.000 20.75299 356 ARG B CA 1
ATOM 3502 C C . ARG B 1 356 ? 122.43220 154.83344 157.09498 1.000 23.94401 356 ARG B C 1
ATOM 3503 O O . ARG B 1 356 ? 122.17603 156.02389 157.27717 1.000 40.34016 356 ARG B O 1
ATOM 3511 N N . TYR B 1 357 ? 123.13150 154.41075 156.04042 1.000 20.42920 357 TYR B N 1
ATOM 3512 C CA . TYR B 1 357 ? 123.57702 155.37219 155.03892 1.000 18.58962 357 TYR B CA 1
ATOM 3513 C C . TYR B 1 357 ? 122.44617 155.78280 154.10653 1.000 23.40686 357 TYR B C 1
ATOM 3514 O O . TYR B 1 357 ? 122.40223 156.93435 153.66102 1.000 35.91865 357 TYR B O 1
ATOM 3523 N N . VAL B 1 358 ? 121.51556 154.87582 153.81092 1.000 21.28691 358 VAL B N 1
ATOM 3524 C CA . VAL B 1 358 ? 120.30342 155.29942 153.11366 1.000 26.04025 358 VAL B CA 1
ATOM 3525 C C . VAL B 1 358 ? 119.52867 156.29071 153.97734 1.000 32.15359 358 VAL B C 1
ATOM 3526 O O . VAL B 1 358 ? 118.95191 157.26602 153.47534 1.000 32.20963 358 VAL B O 1
ATOM 3530 N N . GLY B 1 359 ? 119.52427 156.06930 155.29415 1.000 30.44649 359 GLY B N 1
ATOM 3531 C CA . GLY B 1 359 ? 118.91513 157.03696 156.19666 1.000 28.21181 359 GLY B CA 1
ATOM 3532 C C . GLY B 1 359 ? 119.63611 158.37331 156.20396 1.000 33.30155 359 GLY B C 1
ATOM 3533 O O . GLY B 1 359 ? 119.00517 159.43297 156.24435 1.000 41.99152 359 GLY B O 1
ATOM 3534 N N . TYR B 1 360 ? 120.96919 158.34121 156.17902 1.000 31.90788 360 TYR B N 1
ATOM 3535 C CA . TYR B 1 360 ? 121.74394 159.57190 156.06706 1.000 30.19719 360 TYR B CA 1
ATOM 3536 C C . TYR B 1 360 ? 121.38703 160.32560 154.79608 1.000 24.91123 360 TYR B C 1
ATOM 3537 O O . TYR B 1 360 ? 121.25358 161.55473 154.80716 1.000 24.89076 360 TYR B O 1
ATOM 3546 N N . TYR B 1 361 ? 121.23877 159.60485 153.68426 1.000 27.21665 361 TYR B N 1
ATOM 3547 C CA . TYR B 1 361 ? 120.87983 160.27330 152.44157 1.000 24.42456 361 TYR B CA 1
ATOM 3548 C C . TYR B 1 361 ? 119.47177 160.84703 152.50114 1.000 32.08384 361 TYR B C 1
ATOM 3549 O O . TYR B 1 361 ? 119.21665 161.91004 151.93165 1.000 39.42610 361 TYR B O 1
ATOM 3558 N N . GLU B 1 362 ? 118.53255 160.15904 153.15556 1.000 36.14569 362 GLU B N 1
ATOM 3559 C CA . GLU B 1 362 ? 117.19564 160.74179 153.25861 1.000 36.38480 362 GLU B CA 1
ATOM 3560 C C . GLU B 1 362 ? 117.21841 161.99898 154.12058 1.000 37.46600 362 GLU B C 1
ATOM 3561 O O . GLU B 1 362 ? 116.53607 162.98449 153.80860 1.000 40.63939 362 GLU B O 1
ATOM 3567 N N . ILE B 1 363 ? 118.02297 161.99665 155.18781 1.000 36.27480 363 ILE B N 1
ATOM 3568 C CA . ILE B 1 363 ? 118.15183 163.19198 156.01730 1.000 34.51425 363 ILE B CA 1
ATOM 3569 C C . ILE B 1 363 ? 118.74326 164.33569 155.20637 1.000 38.22708 363 ILE B C 1
ATOM 3570 O O . ILE B 1 363 ? 118.26755 165.47475 155.27130 1.000 46.13726 363 ILE B O 1
ATOM 3575 N N . MET B 1 364 ? 119.78632 164.05040 154.42562 1.000 45.82666 364 MET B N 1
ATOM 3576 C CA . MET B 1 364 ? 120.38788 165.08348 153.58807 1.000 40.23752 364 MET B CA 1
ATOM 3577 C C . MET B 1 364 ? 119.40438 165.59108 152.54222 1.000 38.02417 364 MET B C 1
ATOM 3578 O O . MET B 1 364 ? 119.32984 166.79529 152.28114 1.000 41.97101 364 MET B O 1
ATOM 3583 N N . LYS B 1 365 ? 118.64068 164.68643 151.93371 1.000 39.61871 365 LYS B N 1
ATOM 3584 C CA . LYS B 1 365 ? 117.70106 165.07719 150.89186 1.000 39.78574 365 LYS B CA 1
ATOM 3585 C C . LYS B 1 365 ? 116.59888 165.97451 151.43781 1.000 47.34668 365 LYS B C 1
ATOM 3586 O O . LYS B 1 365 ? 116.22574 166.96310 150.79606 1.000 46.84195 365 LYS B O 1
ATOM 3592 N N . ASN B 1 366 ? 116.06226 165.65529 152.61657 1.000 51.11525 366 ASN B N 1
ATOM 3593 C CA . ASN B 1 366 ? 114.89385 166.38791 153.08650 1.000 45.39960 366 ASN B CA 1
ATOM 3594 C C . ASN B 1 366 ? 115.22312 167.54978 154.01818 1.000 50.94977 366 ASN B C 1
ATOM 3595 O O . ASN B 1 366 ? 114.36306 168.41433 154.22074 1.000 57.19925 366 ASN B O 1
ATOM 3600 N N . GLN B 1 367 ? 116.43080 167.60842 154.58465 1.000 50.21996 367 GLN B N 1
ATOM 3601 C CA . GLN B 1 367 ? 116.77535 168.68742 155.50616 1.000 50.16320 367 GLN B CA 1
ATOM 3602 C C . GLN B 1 367 ? 117.86750 169.59853 154.96295 1.000 50.82913 367 GLN B C 1
ATOM 3603 O O . GLN B 1 367 ? 117.62838 170.79611 154.78034 1.000 56.66266 367 GLN B O 1
ATOM 3609 N N . TYR B 1 368 ? 119.05813 169.06785 154.68839 1.000 48.38205 368 TYR B N 1
ATOM 3610 C CA . TYR B 1 368 ? 120.17304 169.85666 154.16636 1.000 50.40229 368 TYR B CA 1
ATOM 3611 C C . TYR B 1 368 ? 120.23690 169.59461 152.66610 1.000 53.60814 368 TYR B C 1
ATOM 3612 O O . TYR B 1 368 ? 121.11058 168.88465 152.17207 1.000 61.41026 368 TYR B O 1
ATOM 3621 N N . ASN B 1 369 ? 119.31382 170.22204 151.93421 1.000 45.50932 369 ASN B N 1
ATOM 3622 C CA . ASN B 1 369 ? 118.82756 169.69025 150.66326 1.000 48.41181 369 ASN B CA 1
ATOM 3623 C C . ASN B 1 369 ? 119.92298 169.18837 149.73448 1.000 50.50305 369 ASN B C 1
ATOM 3624 O O . ASN B 1 369 ? 120.71393 169.96038 149.22988 1.000 48.02916 369 ASN B O 1
ATOM 3629 N N . ARG B 1 370 ? 119.94436 167.87620 149.50382 1.000 53.20710 370 ARG B N 1
ATOM 3630 C CA . ARG B 1 370 ? 120.82657 167.19454 148.56000 1.000 43.96964 370 ARG B CA 1
ATOM 3631 C C . ARG B 1 370 ? 122.26831 167.68755 148.62424 1.000 42.82928 370 ARG B C 1
ATOM 3632 O O . ARG B 1 370 ? 122.95634 167.73764 147.60047 1.000 49.45216 370 ARG B O 1
ATOM 3640 N N . GLN B 1 371 ? 122.73355 168.05089 149.81711 1.000 43.26168 371 GLN B N 1
ATOM 3641 C CA . GLN B 1 371 ? 124.08857 168.54712 150.00665 1.000 47.18434 371 GLN B CA 1
ATOM 3642 C C . GLN B 1 371 ? 124.63499 167.97554 151.30683 1.000 47.23850 371 GLN B C 1
ATOM 3643 O O . GLN B 1 371 ? 123.89976 167.40351 152.11382 1.000 47.58248 371 GLN B O 1
ATOM 3649 N N . LEU B 1 372 ? 125.93479 168.13894 151.51007 1.000 54.95329 372 LEU B N 1
ATOM 3650 C CA . LEU B 1 372 ? 126.54925 167.65720 152.73112 1.000 54.60151 372 LEU B CA 1
ATOM 3651 C C . LEU B 1 372 ? 126.06775 168.27126 154.05974 1.000 53.86783 372 LEU B C 1
ATOM 3652 O O . LEU B 1 372 ? 125.71169 169.60747 153.85785 1.000 58.44237 372 LEU B O 1
ATOM 3657 N N . PRO B 1 373 ? 126.20059 167.58644 155.32148 1.000 61.68889 373 PRO B N 1
ATOM 3658 C CA . PRO B 1 373 ? 125.55906 168.39352 156.35537 1.000 61.63265 373 PRO B CA 1
ATOM 3659 C C . PRO B 1 373 ? 126.60111 169.41992 156.75376 1.000 61.96410 373 PRO B C 1
ATOM 3660 O O . PRO B 1 373 ? 127.73864 169.33278 156.23014 1.000 57.33669 373 PRO B O 1
ATOM 3664 N N . PRO B 1 374 ? 126.35774 170.32628 157.69719 1.000 61.81218 374 PRO B N 1
ATOM 3665 C CA . PRO B 1 374 ? 127.43215 171.20054 158.19829 1.000 59.83280 374 PRO B CA 1
ATOM 3666 C C . PRO B 1 374 ? 128.63112 170.38804 158.65975 1.000 56.38371 374 PRO B C 1
ATOM 3667 O O . PRO B 1 374 ? 128.52663 169.54061 159.55034 1.000 56.33803 374 PRO B O 1
ATOM 3671 N N . ARG B 1 375 ? 129.77584 170.65313 158.03332 1.000 62.29676 375 ARG B N 1
ATOM 3672 C CA . ARG B 1 375 ? 130.95758 169.82190 158.21636 1.000 64.41006 375 ARG B CA 1
ATOM 3673 C C . ARG B 1 375 ? 131.37863 169.80011 159.67678 1.000 65.89427 375 ARG B C 1
ATOM 3674 O O . ARG B 1 375 ? 131.79780 170.81956 160.23120 1.000 68.86508 375 ARG B O 1
ATOM 3682 N N . LYS B 1 376 ? 131.26976 168.63234 160.29888 1.000 57.58642 376 LYS B N 1
ATOM 3683 C CA . LYS B 1 376 ? 131.59012 168.47142 161.70830 1.000 56.79152 376 LYS B CA 1
ATOM 3684 C C . LYS B 1 376 ? 132.76237 167.51420 161.82224 1.000 56.71162 376 LYS B C 1
ATOM 3685 O O . LYS B 1 376 ? 132.72028 166.41125 161.27085 1.000 54.08332 376 LYS B O 1
ATOM 3691 N N . SER B 1 377 ? 133.81171 167.94758 162.50760 1.000 61.99250 377 SER B N 1
ATOM 3692 C CA . SER B 1 377 ? 134.96641 167.11097 162.79549 1.000 56.55788 377 SER B CA 1
ATOM 3693 C C . SER B 1 377 ? 135.02366 166.87589 164.29677 1.000 60.22429 377 SER B C 1
ATOM 3694 O O . SER B 1 377 ? 135.09812 167.83368 165.07305 1.000 65.77194 377 SER B O 1
ATOM 3697 N N . LEU B 1 378 ? 134.98690 165.61137 164.70481 1.000 58.88299 378 LEU B N 1
ATOM 3698 C CA . LEU B 1 378 ? 135.01988 165.25740 166.11391 1.000 59.55423 378 LEU B CA 1
ATOM 3699 C C . LEU B 1 378 ? 136.03402 164.15528 166.37497 1.000 58.85245 378 LEU B C 1
ATOM 3700 O O . LEU B 1 378 ? 136.39150 163.38291 165.48124 1.000 61.72971 378 LEU B O 1
ATOM 3705 N N . LYS B 1 379 ? 136.48775 164.10037 167.62192 1.000 61.44010 379 LYS B N 1
ATOM 3706 C CA . LYS B 1 379 ? 137.48987 163.15275 168.08106 1.000 60.26509 379 LYS B CA 1
ATOM 3707 C C . LYS B 1 379 ? 136.83274 162.15554 169.02201 1.000 65.19090 379 LYS B C 1
ATOM 3708 O O . LYS B 1 379 ? 136.14568 162.55190 169.96876 1.000 68.98096 379 LYS B O 1
ATOM 3714 N N . ILE B 1 380 ? 137.04096 160.87012 168.76457 1.000 63.13338 380 ILE B N 1
ATOM 3715 C CA . ILE B 1 380 ? 136.48670 159.83006 169.62192 1.000 62.96044 380 ILE B CA 1
ATOM 3716 C C . ILE B 1 380 ? 137.31665 159.74971 170.89465 1.000 64.19294 380 ILE B C 1
ATOM 3717 O O . ILE B 1 380 ? 138.54060 159.58294 170.84219 1.000 64.64616 380 ILE B O 1
ATOM 3722 N N . LYS B 1 381 ? 136.65410 159.87146 172.04450 1.000 64.80849 381 LYS B N 1
ATOM 3723 C CA . LYS B 1 381 ? 137.34101 159.87167 173.32906 1.000 65.67376 381 LYS B CA 1
ATOM 3724 C C . LYS B 1 381 ? 137.29501 158.53475 174.05065 1.000 65.41243 381 LYS B C 1
ATOM 3725 O O . LYS B 1 381 ? 138.22582 158.22179 174.79543 1.000 65.31165 381 LYS B O 1
ATOM 3731 N N . SER B 1 382 ? 136.24580 157.74148 173.84793 1.000 64.66279 382 SER B N 1
ATOM 3732 C CA . SER B 1 382 ? 136.14476 156.42608 174.46241 1.000 67.73786 382 SER B CA 1
ATOM 3733 C C . SER B 1 382 ? 135.07086 155.63451 173.73526 1.000 65.53410 382 SER B C 1
ATOM 3734 O O . SER B 1 382 ? 134.18550 156.20147 173.09009 1.000 64.85564 382 SER B O 1
ATOM 3737 N N . ILE B 1 383 ? 135.16021 154.31288 173.84969 1.000 60.03012 383 ILE B N 1
ATOM 3738 C CA . ILE B 1 383 ? 134.19056 153.40496 173.25037 1.000 62.98915 383 ILE B CA 1
ATOM 3739 C C . ILE B 1 383 ? 133.60172 152.54528 174.35815 1.000 62.92908 383 ILE B C 1
ATOM 3740 O O . ILE B 1 383 ? 134.34284 151.90338 175.11168 1.000 62.25485 383 ILE B O 1
ATOM 3745 N N . ARG B 1 384 ? 132.27730 152.53356 174.45686 1.000 50.11594 384 ARG B N 1
ATOM 3746 C CA . ARG B 1 384 ? 131.56974 151.80974 175.50193 1.000 44.97521 384 ARG B CA 1
ATOM 3747 C C . ARG B 1 384 ? 130.92425 150.57002 174.90285 1.000 44.26019 384 ARG B C 1
ATOM 3748 O O . ARG B 1 384 ? 130.21923 150.66178 173.89413 1.000 50.75101 384 ARG B O 1
ATOM 3756 N N . ILE B 1 385 ? 131.16671 149.41733 175.52024 1.000 39.69847 385 ILE B N 1
ATOM 3757 C CA . ILE B 1 385 ? 130.62254 148.14472 175.06051 1.000 37.14841 385 ILE B CA 1
ATOM 3758 C C . ILE B 1 385 ? 129.56818 147.69722 176.06075 1.000 43.04359 385 ILE B C 1
ATOM 3759 O O . ILE B 1 385 ? 129.85040 147.56880 177.25828 1.000 51.23845 385 ILE B O 1
ATOM 3764 N N . HIS B 1 386 ? 128.35856 147.45471 175.56793 1.000 40.20984 386 HIS B N 1
ATOM 3765 C CA . HIS B 1 386 ? 127.21795 147.11322 176.40316 1.000 40.62756 386 HIS B CA 1
ATOM 3766 C C . HIS B 1 386 ? 127.03471 145.60359 176.45477 1.000 44.33509 386 HIS B C 1
ATOM 3767 O O . HIS B 1 386 ? 127.10147 144.92502 175.42594 1.000 43.61228 386 HIS B O 1
ATOM 3774 N N . SER B 1 387 ? 126.80188 145.08635 177.66130 1.000 49.45840 387 SER B N 1
ATOM 3775 C CA . SER B 1 387 ? 126.42983 143.68828 177.87072 1.000 52.26794 387 SER B CA 1
ATOM 3776 C C . SER B 1 387 ? 127.49252 142.73753 177.31565 1.000 57.69604 387 SER B C 1
ATOM 3777 O O . SER B 1 387 ? 127.26820 141.99252 176.35934 1.000 46.95922 387 SER B O 1
ATOM 3780 N N . ILE B 1 388 ? 128.67413 142.78902 177.93877 1.000 65.40639 388 ILE B N 1
ATOM 3781 C CA . ILE B 1 388 ? 129.79523 141.94520 177.53390 1.000 55.00366 388 ILE B CA 1
ATOM 3782 C C . ILE B 1 388 ? 129.84296 140.61338 178.27234 1.000 55.51060 388 ILE B C 1
ATOM 3783 O O . ILE B 1 388 ? 130.72280 139.78597 177.98507 1.000 54.03287 388 ILE B O 1
ATOM 3788 N N . ALA B 1 389 ? 128.91728 140.36195 179.19443 1.000 63.86859 389 ALA B N 1
ATOM 3789 C CA . ALA B 1 389 ? 128.93883 139.10932 179.93692 1.000 65.09918 389 ALA B CA 1
ATOM 3790 C C . ALA B 1 389 ? 128.55487 137.94903 179.02971 1.000 68.55964 389 ALA B C 1
ATOM 3791 O O . ALA B 1 389 ? 127.36864 137.65392 178.85388 1.000 72.02968 389 ALA B O 1
ATOM 3793 N N . GLY B 1 390 ? 129.55293 137.28834 178.44974 1.000 63.39609 390 GLY B N 1
ATOM 3794 C CA . GLY B 1 390 ? 129.30597 136.17065 177.56233 1.000 60.71746 390 GLY B CA 1
ATOM 3795 C C . GLY B 1 390 ? 130.14302 136.22013 176.30274 1.000 61.52316 390 GLY B C 1
ATOM 3796 O O . GLY B 1 390 ? 130.51654 135.17861 175.75594 1.000 63.44329 390 GLY B O 1
ATOM 3797 N N . VAL B 1 391 ? 130.45088 137.42698 175.83697 1.000 61.54631 391 VAL B N 1
ATOM 3798 C CA . VAL B 1 391 ? 131.23211 137.63624 174.62419 1.000 62.26694 391 VAL B CA 1
ATOM 3799 C C . VAL B 1 391 ? 132.66238 137.97310 175.01980 1.000 58.89935 391 VAL B C 1
ATOM 3800 O O . VAL B 1 391 ? 132.89664 138.80368 175.90587 1.000 59.86370 391 VAL B O 1
ATOM 3804 N N . GLY B 1 392 ? 133.61657 137.31141 174.37554 1.000 61.45445 392 GLY B N 1
ATOM 3805 C CA . GLY B 1 392 ? 135.00991 137.50556 174.69852 1.000 62.33388 392 GLY B CA 1
ATOM 3806 C C . GLY B 1 392 ? 135.47185 136.58406 175.80984 1.000 66.14671 392 GLY B C 1
ATOM 3807 O O . GLY B 1 392 ? 134.81699 135.60276 176.17047 1.000 69.07118 392 GLY B O 1
ATOM 3808 N N . LYS B 1 393 ? 136.64093 136.91762 176.35953 1.000 75.90035 393 LYS B N 1
ATOM 3809 C CA . LYS B 1 393 ? 137.21135 136.10290 177.42677 1.000 76.28135 393 LYS B CA 1
ATOM 3810 C C . LYS B 1 393 ? 136.39972 136.19997 178.71273 1.000 75.67880 393 LYS B C 1
ATOM 3811 O O . LYS B 1 393 ? 136.45535 135.29037 179.54768 1.000 78.03049 393 LYS B O 1
ATOM 3817 N N . GLY B 1 394 ? 135.64339 137.27939 178.88922 1.000 76.67934 394 GLY B N 1
ATOM 3818 C CA . GLY B 1 394 ? 134.86959 137.47503 180.09935 1.000 77.71375 394 GLY B CA 1
ATOM 3819 C C . GLY B 1 394 ? 135.26836 138.74766 180.81443 1.000 80.12444 394 GLY B C 1
ATOM 3820 O O . GLY B 1 394 ? 134.62864 139.16489 181.78393 1.000 80.87394 394 GLY B O 1
ATOM 3821 N N . ASN B 1 395 ? 136.33906 139.37023 180.33132 1.000 78.18354 395 ASN B N 1
ATOM 3822 C CA . ASN B 1 395 ? 136.83430 140.62794 180.85731 1.000 77.41810 395 ASN B CA 1
ATOM 3823 C C . ASN B 1 395 ? 136.66598 141.75850 179.85424 1.000 75.83262 395 ASN B C 1
ATOM 3824 O O . ASN B 1 395 ? 136.38142 142.89038 180.26395 1.000 78.92228 395 ASN B O 1
ATOM 3829 N N . GLY B 1 396 ? 136.77261 141.47347 178.56070 1.000 73.98587 396 GLY B N 1
ATOM 3830 C CA . GLY B 1 396 ? 136.74381 142.48821 177.53564 1.000 73.04275 396 GLY B CA 1
ATOM 3831 C C . GLY B 1 396 ? 138.09861 142.86185 176.98197 1.000 74.39533 396 GLY B C 1
ATOM 3832 O O . GLY B 1 396 ? 138.16409 143.65042 176.03064 1.000 73.44009 396 GLY B O 1
ATOM 3833 N N . SER B 1 397 ? 139.17773 142.31969 177.53958 1.000 76.33798 397 SER B N 1
ATOM 3834 C CA . SER B 1 397 ? 140.53364 142.61541 177.07983 1.000 76.78591 397 SER B CA 1
ATOM 3835 C C . SER B 1 397 ? 140.95963 141.68080 175.95218 1.000 76.30287 397 SER B C 1
ATOM 3836 O O . SER B 1 397 ? 142.02222 141.06309 175.98920 1.000 75.62330 397 SER B O 1
ATOM 3839 N N . ASP B 1 398 ? 140.11101 141.57453 174.93121 1.000 73.07839 398 ASP B N 1
ATOM 3840 C CA . ASP B 1 398 ? 140.46938 140.87703 173.70384 1.000 71.02677 398 ASP B CA 1
ATOM 3841 C C . ASP B 1 398 ? 140.10516 141.64707 172.44668 1.000 70.63329 398 ASP B C 1
ATOM 3842 O O . ASP B 1 398 ? 140.57410 141.27378 171.36814 1.000 67.42027 398 ASP B O 1
ATOM 3847 N N . LEU B 1 399 ? 139.28670 142.69086 172.53798 1.000 68.28273 399 LEU B N 1
ATOM 3848 C CA . LEU B 1 399 ? 138.92221 143.46308 171.36113 1.000 68.99941 399 LEU B CA 1
ATOM 3849 C C . LEU B 1 399 ? 140.11165 144.27797 170.86897 1.000 68.69626 399 LEU B C 1
ATOM 3850 O O . LEU B 1 399 ? 140.92308 144.76490 171.66002 1.000 67.40368 399 LEU B O 1
ATOM 3855 N N . LYS B 1 400 ? 140.21733 144.41733 169.55110 1.000 61.28038 400 LYS B N 1
ATOM 3856 C CA . LYS B 1 400 ? 141.20400 145.28618 168.92632 1.000 61.83011 400 LYS B CA 1
ATOM 3857 C C . LYS B 1 400 ? 140.47717 146.26018 168.01315 1.000 59.30369 400 LYS B C 1
ATOM 3858 O O . LYS B 1 400 ? 139.57405 145.86235 167.27045 1.000 54.92426 400 LYS B O 1
ATOM 3864 N N . LEU B 1 401 ? 140.87266 147.52724 168.06677 1.000 60.80666 401 LEU B N 1
ATOM 3865 C CA . LEU B 1 401 ? 140.21452 148.58474 167.31504 1.000 58.07889 401 LEU B CA 1
ATOM 3866 C C . LEU B 1 401 ? 140.95920 148.86432 166.01924 1.000 57.25508 401 LEU B C 1
ATOM 3867 O O . LEU B 1 401 ? 142.19053 148.81058 165.97255 1.000 60.59182 401 LEU B O 1
ATOM 3872 N N . LYS B 1 402 ? 140.20176 149.16186 164.96814 1.000 39.58369 402 LYS B N 1
ATOM 3873 C CA . LYS B 1 402 ? 140.76325 149.64971 163.71612 1.000 42.11979 402 LYS B CA 1
ATOM 3874 C C . LYS B 1 402 ? 139.82741 150.71513 163.17563 1.000 43.19974 402 LYS B C 1
ATOM 3875 O O . LYS B 1 402 ? 138.64858 150.44001 162.94071 1.000 49.56792 402 LYS B O 1
ATOM 3881 N N . ILE B 1 403 ? 140.34598 151.92302 162.98232 1.000 37.99957 403 ILE B N 1
ATOM 3882 C CA . ILE B 1 403 ? 139.56002 153.05053 162.49716 1.000 34.41971 403 ILE B CA 1
ATOM 3883 C C . ILE B 1 403 ? 140.00333 153.32692 161.06881 1.000 38.65537 403 ILE B C 1
ATOM 3884 O O . ILE B 1 403 ? 141.16795 153.66660 160.83229 1.000 43.96894 403 ILE B O 1
ATOM 3889 N N . ILE B 1 404 ? 139.08346 153.18963 160.11779 1.000 34.88563 404 ILE B N 1
ATOM 3890 C CA . ILE B 1 404 ? 139.39155 153.34704 158.69985 1.000 37.82678 404 ILE B CA 1
ATOM 3891 C C . ILE B 1 404 ? 138.61093 154.53910 158.16729 1.000 34.59509 404 ILE B C 1
ATOM 3892 O O . ILE B 1 404 ? 137.37420 154.53834 158.18804 1.000 40.22273 404 ILE B O 1
ATOM 3897 N N . VAL B 1 405 ? 139.33184 155.54971 157.68768 1.000 36.75738 405 VAL B N 1
ATOM 3898 C CA . VAL B 1 405 ? 138.74067 156.74008 157.08780 1.000 43.22842 405 VAL B CA 1
ATOM 3899 C C . VAL B 1 405 ? 139.37531 156.93068 155.71871 1.000 51.36217 405 VAL B C 1
ATOM 3900 O O . VAL B 1 405 ? 140.58274 157.18031 155.62517 1.000 55.00376 405 VAL B O 1
ATOM 3904 N N . LYS B 1 406 ? 138.56632 156.82568 154.66448 1.000 51.08101 406 LYS B N 1
ATOM 3905 C CA . LYS B 1 406 ? 139.03759 156.96947 153.28629 1.000 48.89511 406 LYS B CA 1
ATOM 3906 C C . LYS B 1 406 ? 140.18187 156.00070 152.98735 1.000 46.22780 406 LYS B C 1
ATOM 3907 O O . LYS B 1 406 ? 141.24776 156.38753 152.50330 1.000 46.74843 406 LYS B O 1
ATOM 3913 N N . HIS B 1 407 ? 139.94648 154.72106 153.28853 1.000 43.19064 407 HIS B N 1
ATOM 3914 C CA . HIS B 1 407 ? 140.92872 153.65306 153.07876 1.000 43.63215 407 HIS B CA 1
ATOM 3915 C C . HIS B 1 407 ? 142.24960 153.95121 153.78304 1.000 47.80064 407 HIS B C 1
ATOM 3916 O O . HIS B 1 407 ? 143.32751 153.68412 153.25147 1.000 53.46017 407 HIS B O 1
ATOM 3923 N N . GLU B 1 408 ? 142.17632 154.50972 154.98644 1.000 45.16889 408 GLU B N 1
ATOM 3924 C CA . GLU B 1 408 ? 143.37777 154.84265 155.74150 1.000 46.75568 408 GLU B CA 1
ATOM 3925 C C . GLU B 1 408 ? 143.18466 154.40404 157.18234 1.000 46.53561 408 GLU B C 1
ATOM 3926 O O . GLU B 1 408 ? 142.22902 154.82836 157.83674 1.000 55.82381 408 GLU B O 1
ATOM 3932 N N . LEU B 1 409 ? 144.08655 153.55854 157.67185 1.000 42.33064 409 LEU B N 1
ATOM 3933 C CA . LEU B 1 409 ? 144.03719 153.08135 159.05121 1.000 44.95238 409 LEU B CA 1
ATOM 3934 C C . LEU B 1 409 ? 144.54720 154.19500 159.95367 1.000 49.98338 409 LEU B C 1
ATOM 3935 O O . LEU B 1 409 ? 145.74468 154.28866 160.22907 1.000 51.12555 409 LEU B O 1
ATOM 3940 N N . VAL B 1 410 ? 143.63210 155.04702 160.42498 1.000 52.08367 410 VAL B N 1
ATOM 3941 C CA . VAL B 1 410 ? 144.02380 156.22748 161.18993 1.000 48.07237 410 VAL B CA 1
ATOM 3942 C C . VAL B 1 410 ? 144.21810 155.94628 162.67105 1.000 52.02311 410 VAL B C 1
ATOM 3943 O O . VAL B 1 410 ? 144.75546 156.80631 163.38609 1.000 56.76900 410 VAL B O 1
ATOM 3947 N N . PHE B 1 411 ? 143.80639 154.77733 163.15768 1.000 60.79381 411 PHE B N 1
ATOM 3948 C CA . PHE B 1 411 ? 143.92523 154.46527 164.57603 1.000 61.94705 411 PHE B CA 1
ATOM 3949 C C . PHE B 1 411 ? 143.76855 152.96457 164.76693 1.000 64.18121 411 PHE B C 1
ATOM 3950 O O . PHE B 1 411 ? 142.90210 152.34682 164.14138 1.000 66.04697 411 PHE B O 1
ATOM 3958 N N . GLN B 1 412 ? 144.60774 152.38468 165.62187 1.000 67.31412 412 GLN B N 1
ATOM 3959 C CA . GLN B 1 412 ? 144.48071 150.98798 166.00724 1.000 66.39161 412 GLN B CA 1
ATOM 3960 C C . GLN B 1 412 ? 144.89063 150.83984 167.46330 1.000 70.20176 412 GLN B C 1
ATOM 3961 O O . GLN B 1 412 ? 145.67462 151.63591 167.98481 1.000 74.24253 412 GLN B O 1
ATOM 3967 N N . CYS B 1 413 ? 144.35040 149.81602 168.11835 1.000 71.95734 413 CYS B N 1
ATOM 3968 C CA . CYS B 1 413 ? 144.71876 149.54152 169.49934 1.000 73.30951 413 CYS B CA 1
ATOM 3969 C C . CYS B 1 413 ? 144.41450 148.08698 169.81589 1.000 74.19742 413 CYS B C 1
ATOM 3970 O O . CYS B 1 413 ? 143.58347 147.45002 169.16444 1.000 72.52159 413 CYS B O 1
ATOM 3973 N N . VAL B 1 414 ? 145.10283 147.57225 170.83111 1.000 76.35391 414 VAL B N 1
ATOM 3974 C CA . VAL B 1 414 ? 144.86981 146.22967 171.34626 1.000 77.53524 414 VAL B CA 1
ATOM 3975 C C . VAL B 1 414 ? 144.57274 146.34079 172.83510 1.000 79.18633 414 VAL B C 1
ATOM 3976 O O . VAL B 1 414 ? 145.30174 147.01377 173.57267 1.000 80.25242 414 VAL B O 1
ATOM 3980 N N . CYS B 1 415 ? 143.48007 145.71255 173.26842 1.000 79.83998 415 CYS B N 1
ATOM 3981 C CA . CYS B 1 415 ? 143.05989 145.83089 174.65849 1.000 79.17264 415 CYS B CA 1
ATOM 3982 C C . CYS B 1 415 ? 143.88989 144.96098 175.59310 1.000 79.50642 415 CYS B C 1
ATOM 3983 O O . CYS B 1 415 ? 144.11843 145.34653 176.74473 1.000 81.63028 415 CYS B O 1
ATOM 3986 N N . ALA B 1 416 ? 144.33869 143.79212 175.12781 1.000 80.90428 416 ALA B N 1
ATOM 3987 C CA . ALA B 1 416 ? 145.09399 142.89316 175.99588 1.000 85.08859 416 ALA B CA 1
ATOM 3988 C C . ALA B 1 416 ? 146.41171 143.51878 176.43532 1.000 82.35773 416 ALA B C 1
ATOM 3989 O O . ALA B 1 416 ? 146.77446 143.45559 177.61567 1.000 79.34519 416 ALA B O 1
ATOM 3991 N N . LYS B 1 417 ? 147.14259 144.12740 175.50083 1.000 85.12738 417 LYS B N 1
ATOM 3992 C CA . LYS B 1 417 ? 148.39639 144.78440 175.84899 1.000 85.74585 417 LYS B CA 1
ATOM 3993 C C . LYS B 1 417 ? 148.16380 146.06816 176.63440 1.000 87.11383 417 LYS B C 1
ATOM 3994 O O . LYS B 1 417 ? 148.96476 146.40317 177.51501 1.000 88.22068 417 LYS B O 1
ATOM 4000 N N . GLN B 1 418 ? 147.07527 146.78168 176.34072 1.000 89.59140 418 GLN B N 1
ATOM 4001 C CA . GLN B 1 418 ? 146.71475 148.02250 177.02647 1.000 87.75725 418 GLN B CA 1
ATOM 4002 C C . GLN B 1 418 ? 147.81991 149.06941 176.87016 1.000 87.70604 418 GLN B C 1
ATOM 4003 O O . GLN B 1 418 ? 148.39386 149.56828 177.84020 1.000 88.51678 418 GLN B O 1
ATOM 4009 N N . HIS B 1 419 ? 148.11428 149.38976 175.61128 1.000 88.02453 419 HIS B N 1
ATOM 4010 C CA . HIS B 1 419 ? 149.13628 150.36978 175.27122 1.000 89.64672 419 HIS B CA 1
ATOM 4011 C C . HIS B 1 419 ? 148.53823 151.60587 174.61258 1.000 88.21889 419 HIS B C 1
ATOM 4012 O O . HIS B 1 419 ? 148.74319 152.72450 175.09177 1.000 86.80764 419 HIS B O 1
ATOM 4019 N N . ASN B 1 420 ? 147.79545 151.43278 173.51829 1.000 87.71299 420 ASN B N 1
ATOM 4020 C CA . ASN B 1 420 ? 147.14850 152.56256 172.86428 1.000 88.16359 420 ASN B CA 1
ATOM 4021 C C . ASN B 1 420 ? 145.82213 152.93263 173.51418 1.000 88.49931 420 ASN B C 1
ATOM 4022 O O . ASN B 1 420 ? 145.36472 154.06925 173.35461 1.000 88.25723 420 ASN B O 1
ATOM 4027 N N . CYS B 1 421 ? 145.19992 152.00703 174.24065 1.000 90.18436 421 CYS B N 1
ATOM 4028 C CA . CYS B 1 421 ? 143.96395 152.27967 174.95709 1.000 90.14955 421 CYS B CA 1
ATOM 4029 C C . CYS B 1 421 ? 143.98745 151.55007 176.29063 1.000 92.20536 421 CYS B C 1
ATOM 4030 O O . CYS B 1 421 ? 144.68162 150.54520 176.46118 1.000 94.31954 421 CYS B O 1
ATOM 4033 N N . THR B 1 422 ? 143.21640 152.07112 177.23942 1.000 84.21086 422 THR B N 1
ATOM 4034 C CA . THR B 1 422 ? 143.08360 151.47423 178.55798 1.000 83.92519 422 THR B CA 1
ATOM 4035 C C . THR B 1 422 ? 141.66117 150.96659 178.74540 1.000 81.08038 422 THR B C 1
ATOM 4036 O O . THR B 1 422 ? 140.69373 151.61809 178.34218 1.000 80.62800 422 THR B O 1
ATOM 4040 N N . VAL B 1 423 ? 141.54466 149.79468 179.36307 1.000 75.09550 423 VAL B N 1
ATOM 4041 C CA . VAL B 1 423 ? 140.26957 149.11388 179.55257 1.000 74.47478 423 VAL B CA 1
ATOM 4042 C C . VAL B 1 423 ? 139.81162 149.34147 180.98511 1.000 76.77789 423 VAL B C 1
ATOM 4043 O O . VAL B 1 423 ? 140.58467 149.14247 181.92997 1.000 78.63549 423 VAL B O 1
ATOM 4047 N N . PHE B 1 424 ? 138.55745 149.75810 181.14543 1.000 73.38588 424 PHE B N 1
ATOM 4048 C CA . PHE B 1 424 ? 137.96339 150.01641 182.45640 1.000 73.17519 424 PHE B CA 1
ATOM 4049 C C . PHE B 1 424 ? 136.66040 149.23581 182.55629 1.000 73.29287 424 PHE B C 1
ATOM 4050 O O . PHE B 1 424 ? 135.57075 149.79874 182.38694 1.000 72.72685 424 PHE B O 1
ATOM 4058 N N . PRO B 1 425 ? 136.73537 147.93094 182.82161 1.000 78.16767 425 PRO B N 1
ATOM 4059 C CA . PRO B 1 425 ? 135.51762 147.10961 182.90004 1.000 75.96999 425 PRO B CA 1
ATOM 4060 C C . PRO B 1 425 ? 134.65434 147.50247 184.08876 1.000 75.84898 425 PRO B C 1
ATOM 4061 O O . PRO B 1 425 ? 135.06690 147.37601 185.24359 1.000 74.96699 425 PRO B O 1
ATOM 4065 N N . ASP B 1 426 ? 133.44726 147.98027 183.79819 1.000 76.48151 426 ASP B N 1
ATOM 4066 C CA . ASP B 1 426 ? 132.46059 148.32033 184.82171 1.000 74.02989 426 ASP B CA 1
ATOM 4067 C C . ASP B 1 426 ? 131.46484 147.16661 184.87367 1.000 74.82069 426 ASP B C 1
ATOM 4068 O O . ASP B 1 426 ? 130.44751 147.16575 184.18006 1.000 74.10112 426 ASP B O 1
ATOM 4073 N N . THR B 1 427 ? 131.76924 146.17008 185.70859 1.000 75.47097 427 THR B N 1
ATOM 4074 C CA . THR B 1 427 ? 130.93255 144.97850 185.78508 1.000 73.49340 427 THR B CA 1
ATOM 4075 C C . THR B 1 427 ? 129.58196 145.25451 186.43001 1.000 73.71896 427 THR B C 1
ATOM 4076 O O . THR B 1 427 ? 128.68788 144.40549 186.34928 1.000 74.00160 427 THR B O 1
ATOM 4080 N N . GLY B 1 428 ? 129.41546 146.41156 187.07219 1.000 74.25539 428 GLY B N 1
ATOM 4081 C CA . GLY B 1 428 ? 128.11482 146.75684 187.61923 1.000 74.96999 428 GLY B CA 1
ATOM 4082 C C . GLY B 1 428 ? 127.06101 146.93220 186.54316 1.000 74.44422 428 GLY B C 1
ATOM 4083 O O . GLY B 1 428 ? 125.90270 146.54863 186.72741 1.000 74.81748 428 GLY B O 1
ATOM 4084 N N . SER B 1 429 ? 127.44467 147.51279 185.40785 1.000 73.71384 429 SER B N 1
ATOM 4085 C CA . SER B 1 429 ? 126.53943 147.72943 184.28891 1.000 73.79228 429 SER B CA 1
ATOM 4086 C C . SER B 1 429 ? 126.91175 146.91189 183.05868 1.000 74.10945 429 SER B C 1
ATOM 4087 O O . SER B 1 429 ? 126.39579 147.18744 181.97101 1.000 78.53185 429 SER B O 1
ATOM 4090 N N . ASN B 1 430 ? 127.78759 145.91445 183.20693 1.000 62.32852 430 ASN B N 1
ATOM 4091 C CA . ASN B 1 430 ? 128.25147 145.08960 182.08786 1.000 60.50708 430 ASN B CA 1
ATOM 4092 C C . ASN B 1 430 ? 128.89045 145.94142 180.99157 1.000 60.29403 430 ASN B C 1
ATOM 4093 O O . ASN B 1 430 ? 128.64076 145.74601 179.80063 1.000 56.39626 430 ASN B O 1
ATOM 4098 N N . ALA B 1 431 ? 129.72631 146.89259 181.39582 1.000 65.04905 431 ALA B N 1
ATOM 4099 C CA . ALA B 1 431 ? 130.38137 147.81283 180.47697 1.000 66.33604 431 ALA B CA 1
ATOM 4100 C C . ALA B 1 431 ? 131.89297 147.70791 180.62803 1.000 68.11567 431 ALA B C 1
ATOM 4101 O O . ALA B 1 431 ? 132.40217 147.56449 181.74423 1.000 72.12914 431 ALA B O 1
ATOM 4103 N N . VAL B 1 432 ? 132.60326 147.76664 179.50198 1.000 54.40261 432 VAL B N 1
ATOM 4104 C CA . VAL B 1 432 ? 134.06212 147.71174 179.48367 1.000 55.86834 432 VAL B CA 1
ATOM 4105 C C . VAL B 1 432 ? 134.63559 148.94710 178.79694 1.000 56.85566 432 VAL B C 1
ATOM 4106 O O . VAL B 1 432 ? 135.67772 148.87415 178.13409 1.000 60.89378 432 VAL B O 1
ATOM 4110 N N . VAL B 1 433 ? 133.97690 150.09415 178.98605 1.000 54.60888 433 VAL B N 1
ATOM 4111 C CA . VAL B 1 433 ? 134.33059 151.35082 178.32916 1.000 55.70970 433 VAL B CA 1
ATOM 4112 C C . VAL B 1 433 ? 135.83952 151.53792 178.31569 1.000 55.76852 433 VAL B C 1
ATOM 4113 O O . VAL B 1 433 ? 136.49323 151.49558 179.36343 1.000 60.52395 433 VAL B O 1
ATOM 4117 N N . ILE B 1 434 ? 136.39755 151.74554 177.12737 1.000 66.28510 434 ILE B N 1
ATOM 4118 C CA . ILE B 1 434 ? 137.83922 151.80675 176.92349 1.000 70.93689 434 ILE B CA 1
ATOM 4119 C C . ILE B 1 434 ? 138.21918 153.25500 176.65252 1.000 70.63424 434 ILE B C 1
ATOM 4120 O O . ILE B 1 434 ? 137.70278 153.87696 175.71554 1.000 69.72275 434 ILE B O 1
ATOM 4125 N N . SER B 1 435 ? 139.11649 153.79430 177.47373 1.000 78.30108 435 SER B N 1
ATOM 4126 C CA . SER B 1 435 ? 139.56968 155.16910 177.29754 1.000 76.76225 435 SER B CA 1
ATOM 4127 C C . SER B 1 435 ? 140.39786 155.25794 176.02317 1.000 75.70990 435 SER B C 1
ATOM 4128 O O . SER B 1 435 ? 141.55123 154.81828 175.98711 1.000 75.44064 435 SER B O 1
ATOM 4131 N N . LEU B 1 436 ? 139.80791 155.82454 174.97503 1.000 69.74270 436 LEU B N 1
ATOM 4132 C CA . LEU B 1 436 ? 140.44945 155.92043 173.66636 1.000 68.36044 436 LEU B CA 1
ATOM 4133 C C . LEU B 1 436 ? 141.28013 157.19680 173.65879 1.000 70.21324 436 LEU B C 1
ATOM 4134 O O . LEU B 1 436 ? 140.87710 158.22338 173.11151 1.000 69.64367 436 LEU B O 1
ATOM 4139 N N . GLN B 1 437 ? 142.45302 157.13535 174.28585 1.000 80.78057 437 GLN B N 1
ATOM 4140 C CA . GLN B 1 437 ? 143.27790 158.32364 174.44196 1.000 82.32294 437 GLN B CA 1
ATOM 4141 C C . GLN B 1 437 ? 143.84017 158.77931 173.09801 1.000 81.24617 437 GLN B C 1
ATOM 4142 O O . GLN B 1 437 ? 144.25216 157.97418 172.25777 1.000 80.06408 437 GLN B O 1
ATOM 4148 N N . ASP B 1 438 ? 143.86024 160.10119 172.91332 1.000 83.38622 438 ASP B N 1
ATOM 4149 C CA . ASP B 1 438 ? 144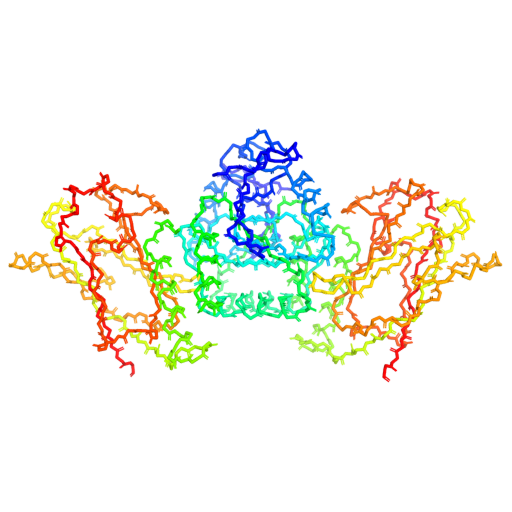.35446 160.72945 171.69273 1.000 83.44492 438 ASP B CA 1
ATOM 4150 C C . ASP B 1 438 ? 143.71733 160.11253 170.45413 1.000 81.61106 438 ASP B C 1
ATOM 4151 O O . ASP B 1 438 ? 144.41890 159.65827 169.54460 1.000 81.59240 438 ASP B O 1
ATOM 4156 N N . GLY B 1 439 ? 142.38898 160.08612 170.41800 1.000 67.86150 439 GLY B N 1
ATOM 4157 C CA . GLY B 1 439 ? 141.66745 159.54273 169.29595 1.000 63.14218 439 GLY B CA 1
ATOM 4158 C C . GLY B 1 439 ? 141.82501 160.38308 168.04963 1.000 64.49369 439 GLY B C 1
ATOM 4159 O O . GLY B 1 439 ? 142.17622 161.56473 168.10618 1.000 69.45387 439 GLY B O 1
ATOM 4160 N N . PRO B 1 440 ? 141.57366 159.78146 166.89290 1.000 62.75874 440 PRO B N 1
ATOM 4161 C CA . PRO B 1 440 ? 141.71803 160.51916 165.63635 1.000 67.84412 440 PRO B CA 1
ATOM 4162 C C . PRO B 1 440 ? 140.68583 161.62606 165.51411 1.000 64.40549 440 PRO B C 1
ATOM 4163 O O . PRO B 1 440 ? 139.56380 161.52327 166.01425 1.000 64.89259 440 PRO B O 1
ATOM 4167 N N . ILE B 1 441 ? 141.07738 162.69507 164.82641 1.000 66.15954 441 ILE B N 1
ATOM 4168 C CA . ILE B 1 441 ? 140.14164 163.76731 164.51813 1.000 69.83550 441 ILE B CA 1
ATOM 4169 C C . ILE B 1 441 ? 139.44233 163.37785 163.22527 1.000 69.67743 441 ILE B C 1
ATOM 4170 O O . ILE B 1 441 ? 139.82174 163.82742 162.13834 1.000 69.68979 441 ILE B O 1
ATOM 4175 N N . VAL B 1 442 ? 138.41204 162.54002 163.33722 1.000 63.17009 442 VAL B N 1
ATOM 4176 C CA . VAL B 1 442 ? 137.78328 161.96931 162.15501 1.000 60.96106 442 VAL B CA 1
ATOM 4177 C C . VAL B 1 442 ? 136.90461 163.01100 161.48074 1.000 54.34918 442 VAL B C 1
ATOM 4178 O O . VAL B 1 442 ? 136.41877 163.95522 162.11741 1.000 57.38622 442 VAL B O 1
ATOM 4182 N N . THR B 1 443 ? 136.71563 162.85304 160.17557 1.000 47.10129 443 THR B N 1
ATOM 4183 C CA . THR B 1 443 ? 135.87357 163.74522 159.39552 1.000 53.85143 443 THR B CA 1
ATOM 4184 C C . THR B 1 443 ? 135.26794 162.94445 158.25630 1.000 49.43578 443 THR B C 1
ATOM 4185 O O . THR B 1 443 ? 135.96426 162.15279 157.61547 1.000 51.96140 443 THR B O 1
ATOM 4189 N N . GLY B 1 444 ? 133.97733 163.14289 158.01368 1.000 46.98407 444 GLY B N 1
ATOM 4190 C CA . GLY B 1 444 ? 133.30507 162.45073 156.93650 1.000 48.56334 444 GLY B CA 1
ATOM 4191 C C . GLY B 1 444 ? 132.83239 161.07167 157.33743 1.000 49.04078 444 GLY B C 1
ATOM 4192 O O . GLY B 1 444 ? 132.20146 160.90131 158.38430 1.000 46.27346 444 GLY B O 1
ATOM 4193 N N . ASP B 1 445 ? 133.14091 160.07858 156.51023 1.000 44.77948 445 ASP B N 1
ATOM 4194 C CA . ASP B 1 445 ? 132.69833 158.70989 156.72807 1.000 35.46901 445 ASP B CA 1
ATOM 4195 C C . ASP B 1 445 ? 133.77838 157.92774 157.46179 1.000 38.24567 445 ASP B C 1
ATOM 4196 O O . ASP B 1 445 ? 134.95198 157.97234 157.08198 1.000 40.14553 445 ASP B O 1
ATOM 4201 N N . VAL B 1 446 ? 133.37963 157.21767 158.51367 1.000 35.21470 446 VAL B N 1
ATOM 4202 C CA . VAL B 1 446 ? 134.29960 156.48002 159.37069 1.000 33.24797 446 VAL B CA 1
ATOM 4203 C C . VAL B 1 446 ? 133.83315 155.03369 159.45000 1.000 33.73892 446 VAL B C 1
ATOM 4204 O O . VAL B 1 446 ? 132.62792 154.76796 159.51412 1.000 45.05443 446 VAL B O 1
ATOM 4208 N N . LYS B 1 447 ? 134.78528 154.10521 159.42074 1.000 24.79572 447 LYS B N 1
ATOM 4209 C CA . LYS B 1 447 ? 134.53009 152.69022 159.65106 1.000 21.74667 447 LYS B CA 1
ATOM 4210 C C . LYS B 1 447 ? 135.32003 152.23819 160.86908 1.000 35.34565 447 LYS B C 1
ATOM 4211 O O . LYS B 1 447 ? 136.51480 152.52946 160.98040 1.000 40.36447 447 LYS B O 1
ATOM 4217 N N . VAL B 1 448 ? 134.65364 151.53074 161.77681 1.000 36.54921 448 VAL B N 1
ATOM 4218 C CA . VAL B 1 448 ? 135.25337 151.06664 163.02170 1.000 30.97060 448 VAL B CA 1
ATOM 4219 C C . VAL B 1 448 ? 135.03423 149.56519 163.10308 1.000 29.26852 448 VAL B C 1
ATOM 4220 O O . VAL B 1 448 ? 133.90169 149.11612 163.30145 1.000 42.63242 448 VAL B O 1
ATOM 4224 N N . MET B 1 449 ? 136.10774 148.79084 162.97421 1.000 34.73027 449 MET B N 1
ATOM 4225 C CA . MET B 1 449 ? 136.04803 147.34146 163.09740 1.000 34.99228 449 MET B CA 1
ATOM 4226 C C . MET B 1 449 ? 136.64127 146.91673 164.43142 1.000 48.28655 449 MET B C 1
ATOM 4227 O O . MET B 1 449 ? 137.57694 147.54623 164.93442 1.000 48.21413 449 MET B O 1
ATOM 4232 N N . PHE B 1 450 ? 136.09718 145.84309 164.99524 1.000 50.07267 450 PHE B N 1
ATOM 4233 C CA . PHE B 1 450 ? 136.53568 145.31220 166.28045 1.000 45.10026 450 PHE B CA 1
ATOM 4234 C C . PHE B 1 450 ? 137.16616 143.94424 166.05440 1.000 51.69555 450 PHE B C 1
ATOM 4235 O O . PHE B 1 450 ? 136.45887 142.96364 165.80393 1.000 47.42201 450 PHE B O 1
ATOM 4243 N N . GLU B 1 451 ? 138.48920 143.87798 166.15492 1.000 63.22215 451 GLU B N 1
ATOM 4244 C CA . GLU B 1 451 ? 139.22442 142.63078 166.01637 1.000 62.75541 451 GLU B CA 1
ATOM 4245 C C . GLU B 1 451 ? 139.34272 141.95567 167.37517 1.000 66.00538 451 GLU B C 1
ATOM 4246 O O . GLU B 1 451 ? 139.49305 142.61868 168.40203 1.000 64.85487 451 GLU B O 1
ATOM 4252 N N . SER B 1 452 ? 139.27209 140.62704 167.37583 1.000 68.06655 452 SER B N 1
ATOM 4253 C CA . SER B 1 452 ? 139.34755 139.86634 168.61329 1.000 65.91438 452 SER B CA 1
ATOM 4254 C C . SER B 1 452 ? 140.13708 138.58776 168.38160 1.000 65.14261 452 SER B C 1
ATOM 4255 O O . SER B 1 452 ? 140.24260 138.09025 167.25807 1.000 62.13454 452 SER B O 1
ATOM 4258 N N . SER B 1 453 ? 140.69022 138.05837 169.47285 1.000 67.74050 453 SER B N 1
ATOM 4259 C CA . SER B 1 453 ? 141.50387 136.84976 169.44712 1.000 68.64573 453 SER B CA 1
ATOM 4260 C C . SER B 1 453 ? 140.94097 135.77485 170.37084 1.000 66.05045 453 SER B C 1
ATOM 4261 O O . SER B 1 453 ? 141.67653 134.90595 170.84266 1.000 64.15709 453 SER B O 1
ATOM 4264 N N . ALA B 1 454 ? 139.63596 135.82253 170.64211 1.000 64.72348 454 ALA B N 1
ATOM 4265 C CA . ALA B 1 454 ? 138.98794 134.84112 171.50447 1.000 64.76154 454 ALA B CA 1
ATOM 4266 C C . ALA B 1 454 ? 137.93898 134.02498 170.75867 1.000 65.71787 454 ALA B C 1
ATOM 4267 O O . ALA B 1 454 ? 136.95613 133.58454 171.36257 1.000 64.96239 454 ALA B O 1
ATOM 4269 N N . GLY B 1 455 ? 138.12676 133.81583 169.46063 1.000 63.44711 455 GLY B N 1
ATOM 4270 C CA . GLY B 1 455 ? 137.21999 132.98053 168.69364 1.000 63.62434 455 GLY B CA 1
ATOM 4271 C C . GLY B 1 455 ? 135.81857 133.52972 168.54485 1.000 62.54208 455 GLY B C 1
ATOM 4272 O O . GLY B 1 455 ? 134.84558 132.77551 168.66968 1.000 60.73049 455 GLY B O 1
ATOM 4273 N N . LEU B 1 456 ? 135.68903 134.82651 168.28928 1.000 65.11023 456 LEU B N 1
ATOM 4274 C CA . LEU B 1 456 ? 134.38515 135.39682 168.00742 1.000 63.22291 456 LEU B CA 1
ATOM 4275 C C . LEU B 1 456 ? 133.88755 134.90620 166.64762 1.000 62.41167 456 LEU B C 1
ATOM 4276 O O . LEU B 1 456 ? 134.68534 134.64849 165.74311 1.000 61.72982 456 LEU B O 1
ATOM 4281 N N . PRO B 1 457 ? 132.57172 134.76780 166.47535 1.000 60.56039 457 PRO B N 1
ATOM 4282 C CA . PRO B 1 457 ? 132.05025 134.27528 165.19307 1.000 60.74741 457 PRO B CA 1
ATOM 4283 C C . PRO B 1 457 ? 132.19423 135.29499 164.07601 1.000 58.28914 457 PRO B C 1
ATOM 4284 O O . PRO B 1 457 ? 131.24851 136.02498 163.76282 1.000 58.65383 457 PRO B O 1
ATOM 4288 N N . LYS B 1 458 ? 133.38340 135.35426 163.47929 1.000 57.89956 458 LYS B N 1
ATOM 4289 C CA . LYS B 1 458 ? 133.64050 136.30257 162.40489 1.000 59.11987 458 LYS B CA 1
ATOM 4290 C C . LYS B 1 458 ? 132.69396 136.06407 161.23633 1.000 60.22060 458 LYS B C 1
ATOM 4291 O O . LYS B 1 458 ? 132.53618 134.93668 160.76141 1.000 65.37093 458 LYS B O 1
ATOM 4297 N N . GLY B 1 459 ? 132.06681 137.14050 160.77026 1.000 48.48927 459 GLY B N 1
ATOM 4298 C CA . GLY B 1 459 ? 131.12530 137.05650 159.67277 1.000 44.06651 459 GLY B CA 1
ATOM 4299 C C . GLY B 1 459 ? 131.56538 137.83957 158.45514 1.000 48.25494 459 GLY B C 1
ATOM 4300 O O . GLY B 1 459 ? 132.52817 137.46244 157.78161 1.000 53.47912 459 GLY B O 1
ATOM 4301 N N . TYR B 1 460 ? 130.86115 138.92970 158.15997 1.000 40.30826 460 TYR B N 1
ATOM 4302 C CA . TYR B 1 460 ? 131.22273 139.76925 157.02709 1.000 38.36897 460 TYR B CA 1
ATOM 4303 C C . TYR B 1 460 ? 132.57945 140.41970 157.25609 1.000 43.35833 460 TYR B C 1
ATOM 4304 O O . TYR B 1 460 ? 132.90723 140.83816 158.37001 1.000 40.74501 460 TYR B O 1
ATOM 4313 N N . GLU B 1 461 ? 133.37281 140.48855 156.18794 1.000 44.15049 461 GLU B N 1
ATOM 4314 C CA . GLU B 1 461 ? 134.67920 141.14232 156.17797 1.000 40.43255 461 GLU B CA 1
ATOM 4315 C C . GLU B 1 461 ? 135.67014 140.48937 157.13964 1.000 46.74626 461 GLU B C 1
ATOM 4316 O O . GLU B 1 461 ? 136.72830 141.06081 157.42394 1.000 52.67199 461 GLU B O 1
ATOM 4322 N N . ASP B 1 462 ? 135.35076 139.29434 157.63789 1.000 50.20728 462 ASP B N 1
ATOM 4323 C CA . ASP B 1 462 ? 136.21767 138.55732 158.55774 1.000 51.59068 462 ASP B CA 1
ATOM 4324 C C . ASP B 1 462 ? 136.55602 139.40673 159.78272 1.000 47.61755 462 ASP B C 1
ATOM 4325 O O . ASP B 1 462 ? 137.70668 139.77549 160.02351 1.000 45.69534 462 ASP B O 1
ATOM 4330 N N . CYS B 1 463 ? 135.52146 139.74138 160.55320 1.000 51.39138 463 CYS B N 1
ATOM 4331 C CA . CYS B 1 463 ? 135.66283 140.54629 161.75471 1.000 52.53686 463 CYS B CA 1
ATOM 4332 C C . CYS B 1 463 ? 134.43479 140.34277 162.63224 1.000 50.11142 463 CYS B C 1
ATOM 4333 O O . CYS B 1 463 ? 133.31889 140.20719 162.10890 1.000 46.84886 463 CYS B O 1
ATOM 4336 N N . PRO B 1 464 ? 134.61119 140.28321 163.96473 1.000 45.58270 464 PRO B N 1
ATOM 4337 C CA . PRO B 1 464 ? 133.45488 140.18488 164.86671 1.000 44.55701 464 PRO B CA 1
ATOM 4338 C C . PRO B 1 464 ? 132.36035 141.19915 164.56978 1.000 44.67500 464 PRO B C 1
ATOM 4339 O O . PRO B 1 464 ? 131.21928 140.80233 164.32146 1.000 46.19843 464 PRO B O 1
ATOM 4343 N N . PHE B 1 465 ? 132.67522 142.49526 164.58551 1.000 39.01754 465 PHE B N 1
ATOM 4344 C CA . PHE B 1 465 ? 131.69339 143.49495 164.17850 1.000 38.48534 465 PHE B CA 1
ATOM 4345 C C . PHE B 1 465 ? 132.38080 144.79632 163.79477 1.000 44.24527 465 PHE B C 1
ATOM 4346 O O . PHE B 1 465 ? 133.37070 145.18717 164.42011 1.000 39.97370 465 PHE B O 1
ATOM 4354 N N . TYR B 1 466 ? 131.84717 145.45938 162.76717 1.000 39.03263 466 TYR B N 1
ATOM 4355 C CA . TYR B 1 466 ? 132.35256 146.73642 162.28818 1.000 37.90352 466 TYR B CA 1
ATOM 4356 C C . TYR B 1 466 ? 131.20893 147.73223 162.13554 1.000 37.18743 466 TYR B C 1
ATOM 4357 O O . TYR B 1 466 ? 130.03405 147.37041 162.20210 1.000 38.99893 466 TYR B O 1
ATOM 4366 N N . PHE B 1 467 ? 131.56167 149.00863 161.97507 1.000 41.64714 467 PHE B N 1
ATOM 4367 C CA . PHE B 1 467 ? 130.58071 150.07528 161.82006 1.000 34.70544 467 PHE B CA 1
ATOM 4368 C C . PHE B 1 467 ? 130.77895 150.74947 160.46998 1.000 36.87257 467 PHE B C 1
ATOM 4369 O O . PHE B 1 467 ? 131.71271 150.44171 159.72675 1.000 45.94673 467 PHE B O 1
ATOM 4377 N N . TRP B 1 468 ? 129.88401 151.68636 160.16763 1.000 29.50596 468 TRP B N 1
ATOM 4378 C CA . TRP B 1 468 ? 130.09232 152.62962 159.07184 1.000 22.59155 468 TRP B CA 1
ATOM 4379 C C . TRP B 1 468 ? 129.21471 153.83881 159.35411 1.000 29.84578 468 TRP B C 1
ATOM 4380 O O . TRP B 1 468 ? 128.01109 153.78781 159.09589 1.000 41.29064 468 TRP B O 1
ATOM 4391 N N . PHE B 1 469 ? 129.80203 154.91745 159.86507 1.000 26.49025 469 PHE B N 1
ATOM 4392 C CA . PHE B 1 469 ? 129.00359 156.06132 160.28030 1.000 26.94373 469 PHE B CA 1
ATOM 4393 C C . PHE B 1 469 ? 129.63985 157.35184 159.78920 1.000 30.90305 469 PHE B C 1
ATOM 4394 O O . PHE B 1 469 ? 130.86183 157.45836 159.66007 1.000 36.91015 469 PHE B O 1
ATOM 4402 N N . ASN B 1 470 ? 128.78603 158.33925 159.52927 1.000 43.34462 470 ASN B N 1
ATOM 4403 C CA . ASN B 1 470 ? 129.21060 159.67968 159.14981 1.000 45.35710 470 ASN B CA 1
ATOM 4404 C C . ASN B 1 470 ? 129.32787 160.53836 160.39881 1.000 43.83170 470 ASN B C 1
ATOM 4405 O O . ASN B 1 470 ? 128.41271 160.56256 161.22719 1.000 49.50533 470 ASN B O 1
ATOM 4410 N N . THR B 1 471 ? 130.45032 161.24352 160.53052 1.000 38.70393 471 THR B N 1
ATOM 4411 C CA . THR B 1 471 ? 130.68263 162.01800 161.74116 1.000 42.00466 471 THR B CA 1
ATOM 4412 C C . THR B 1 471 ? 129.90868 163.32872 161.74782 1.000 43.39545 471 THR B C 1
ATOM 4413 O O . THR B 1 471 ? 129.76305 163.93843 162.81093 1.000 41.18257 471 THR B O 1
ATOM 4417 N N . SER B 1 472 ? 129.40075 163.76680 160.59482 1.000 48.67222 472 SER B N 1
ATOM 4418 C CA . SER B 1 472 ? 128.59806 164.97674 160.52313 1.000 51.42744 472 SER B CA 1
ATOM 4419 C C . SER B 1 472 ? 127.18878 164.79370 161.06857 1.000 50.80931 472 SER B C 1
ATOM 4420 O O . SER B 1 472 ? 126.54001 165.78794 161.40941 1.000 48.27247 472 SER B O 1
ATOM 4423 N N . PHE B 1 473 ? 126.70846 163.55728 161.16418 1.000 44.87455 473 PHE B N 1
ATOM 4424 C CA . PHE B 1 473 ? 125.34788 163.26610 161.58944 1.000 41.27966 473 PHE B CA 1
ATOM 4425 C C . PHE B 1 473 ? 125.23568 162.98990 163.07870 1.000 43.41105 473 PHE B C 1
ATOM 4426 O O . PHE B 1 473 ? 124.13280 162.72094 163.56222 1.000 41.15939 473 PHE B O 1
ATOM 4434 N N . VAL B 1 474 ? 126.34256 163.05087 163.81508 1.000 48.72681 474 VAL B N 1
ATOM 4435 C CA . VAL B 1 474 ? 126.31175 162.74840 165.23857 1.000 51.01884 474 VAL B CA 1
ATOM 4436 C C . VAL B 1 474 ? 125.62383 163.88144 165.98534 1.000 55.75725 474 VAL B C 1
ATOM 4437 O O . VAL B 1 474 ? 125.97482 165.05782 165.82645 1.000 54.87986 474 VAL B O 1
ATOM 4441 N N . GLU B 1 475 ? 124.64018 163.52968 166.80689 1.000 64.57422 475 GLU B N 1
ATOM 4442 C CA . GLU B 1 475 ? 123.87707 164.48780 167.59234 1.000 63.25543 475 GLU B CA 1
ATOM 4443 C C . GLU B 1 475 ? 124.27277 164.36763 169.05612 1.000 66.91854 475 GLU B C 1
ATOM 4444 O O . GLU B 1 475 ? 124.37080 163.25620 169.58640 1.000 71.15016 475 GLU B O 1
ATOM 4450 N N . ASN B 1 476 ? 124.50965 165.51188 169.69649 1.000 72.26586 476 ASN B N 1
ATOM 4451 C CA . ASN B 1 476 ? 124.87778 165.59707 171.10890 1.000 71.42319 476 ASN B CA 1
ATOM 4452 C C . ASN B 1 476 ? 126.18730 164.88091 171.41620 1.000 69.39093 476 ASN B C 1
ATOM 4453 O O . ASN B 1 476 ? 126.42353 164.48400 172.56253 1.000 69.01432 476 ASN B O 1
ATOM 4458 N N . TYR B 1 477 ? 127.04103 164.71725 170.40457 1.000 63.02026 477 TYR B N 1
ATOM 4459 C CA . TYR B 1 477 ? 128.39116 164.17771 170.57800 1.000 65.94584 477 TYR B CA 1
ATOM 4460 C C . TYR B 1 477 ? 128.36073 162.78368 171.20117 1.000 66.95511 477 TYR B C 1
ATOM 4461 O O . TYR B 1 477 ? 129.15167 162.45776 172.08886 1.000 65.24332 477 TYR B O 1
ATOM 4470 N N . ARG B 1 478 ? 127.43179 161.95319 170.73183 1.000 63.32032 478 ARG B N 1
ATOM 4471 C CA . ARG B 1 478 ? 127.28767 160.59065 171.22761 1.000 60.56139 478 ARG B CA 1
ATOM 4472 C C . ARG B 1 478 ? 126.64742 159.73782 170.14463 1.000 60.39166 478 ARG B C 1
ATOM 4473 O O . ARG B 1 478 ? 125.71142 160.18485 169.47547 1.000 56.29999 478 ARG B O 1
ATOM 4481 N N . LEU B 1 479 ? 127.15134 158.51582 169.97614 1.000 52.99953 479 LEU B N 1
ATOM 4482 C CA . LEU B 1 479 ? 126.59241 157.56912 169.01054 1.000 49.91563 479 LEU B CA 1
ATOM 4483 C C . LEU B 1 479 ? 126.58742 156.18614 169.65344 1.000 51.63491 479 LEU B C 1
ATOM 4484 O O . LEU B 1 479 ? 127.63418 155.54264 169.76266 1.000 56.25589 479 LEU B O 1
ATOM 4489 N N . PHE B 1 480 ? 125.41001 155.73466 170.07219 1.000 44.17745 480 PHE B N 1
ATOM 4490 C CA . PHE B 1 480 ? 125.21676 154.38869 170.59105 1.000 46.50690 480 PHE B CA 1
ATOM 4491 C C . PHE B 1 480 ? 124.69086 153.50796 169.46874 1.000 52.36107 480 PHE B C 1
ATOM 4492 O O . PHE B 1 480 ? 123.74756 153.88853 168.76774 1.000 51.83517 480 PHE B O 1
ATOM 4500 N N . LEU B 1 481 ? 125.30105 152.34037 169.29877 1.000 44.60450 481 LEU B N 1
ATOM 4501 C CA . LEU B 1 481 ? 124.94188 151.40738 168.23985 1.000 37.61364 481 LEU B CA 1
ATOM 4502 C C . LEU B 1 481 ? 124.29964 150.18138 168.87042 1.000 37.89245 481 LEU B C 1
ATOM 4503 O O . LEU B 1 481 ? 124.98064 149.40254 169.54315 1.000 45.18923 481 LEU B O 1
ATOM 4508 N N . SER B 1 482 ? 123.00012 150.00643 168.64789 1.000 38.55823 482 SER B N 1
ATOM 4509 C CA . SER B 1 482 ? 122.29268 148.89074 169.25529 1.000 44.28704 482 SER B CA 1
ATOM 4510 C C . SER B 1 482 ? 122.72541 147.57638 168.60938 1.000 38.94181 482 SER B C 1
ATOM 4511 O O . SER B 1 482 ? 123.36522 147.55246 167.55694 1.000 42.99517 482 SER B O 1
ATOM 4514 N N . ARG B 1 483 ? 122.36413 146.46638 169.26040 1.000 39.32030 483 ARG B N 1
ATOM 4515 C CA . ARG B 1 483 ? 122.77566 145.15357 168.77107 1.000 36.81295 483 ARG B CA 1
ATOM 4516 C C . ARG B 1 483 ? 122.33784 144.92332 167.33447 1.000 42.94534 483 ARG B C 1
ATOM 4517 O O . ARG B 1 483 ? 123.02715 144.22888 166.58117 1.000 50.19485 483 ARG B O 1
ATOM 4525 N N . GLU B 1 484 ? 121.20383 145.49420 166.93675 1.000 46.79437 484 GLU B N 1
ATOM 4526 C CA . GLU B 1 484 ? 120.66303 145.25732 165.60827 1.000 38.29022 484 GLU B CA 1
ATOM 4527 C C . GLU B 1 484 ? 121.42904 145.97545 164.50701 1.000 39.23064 484 GLU B C 1
ATOM 4528 O O . GLU B 1 484 ? 121.29074 145.59057 163.34263 1.000 44.75625 484 GLU B O 1
ATOM 4534 N N . GLU B 1 485 ? 122.22222 147.00260 164.82184 1.000 30.32455 485 GLU B N 1
ATOM 4535 C CA . GLU B 1 485 ? 122.87105 147.77782 163.75713 1.000 29.50945 485 GLU B CA 1
ATOM 4536 C C . GLU B 1 485 ? 124.27526 147.24890 163.46756 1.000 37.80577 485 GLU B C 1
ATOM 4537 O O . GLU B 1 485 ? 124.49649 146.61556 162.43279 1.000 35.71536 485 GLU B O 1
ATOM 4543 N N . LEU B 1 486 ? 125.23912 147.53024 164.34998 1.000 34.19071 486 LEU B N 1
ATOM 4544 C CA . LEU B 1 486 ? 126.28778 146.58883 164.74228 1.000 29.63736 486 LEU B CA 1
ATOM 4545 C C . LEU B 1 486 ? 126.61520 145.52300 163.70317 1.000 37.19077 486 LEU B C 1
ATOM 4546 O O . LEU B 1 486 ? 126.26363 144.36118 163.91064 1.000 39.58714 486 LEU B O 1
ATOM 4551 N N . ASP B 1 487 ? 127.17064 145.90342 162.55615 1.000 32.24842 487 ASP B N 1
ATOM 4552 C CA . ASP B 1 487 ? 127.41698 144.97492 161.45497 1.000 30.38461 487 ASP B CA 1
ATOM 4553 C C . ASP B 1 487 ? 128.02155 143.66177 161.93674 1.000 33.38298 487 ASP B C 1
ATOM 4554 O O . ASP B 1 487 ? 129.11118 143.64850 162.51150 1.000 35.48562 487 ASP B O 1
ATOM 4559 N N . ASN B 1 488 ? 127.28693 142.55411 161.69937 1.000 37.44910 488 ASN B N 1
ATOM 4560 C CA . ASN B 1 488 ? 127.55169 141.12506 161.92216 1.000 36.33084 488 ASN B CA 1
ATOM 4561 C C . ASN B 1 488 ? 126.73797 140.56940 163.09467 1.000 41.45530 488 ASN B C 1
ATOM 4562 O O . ASN B 1 488 ? 126.13033 139.50234 162.94528 1.000 49.71954 488 ASN B O 1
ATOM 4567 N N . PRO B 1 489 ? 126.69233 141.22053 164.26517 1.000 34.15785 489 PRO B N 1
ATOM 4568 C CA . PRO B 1 489 ? 125.69581 140.81909 165.27165 1.000 33.80276 489 PRO B CA 1
ATOM 4569 C C . PRO B 1 489 ? 124.26521 140.91652 164.78604 1.000 36.99978 489 PRO B C 1
ATOM 4570 O O . PRO B 1 489 ? 123.37729 140.31458 165.40106 1.000 40.63873 489 PRO B O 1
ATOM 4574 N N . HIS B 1 490 ? 124.01210 141.66904 163.71480 1.000 28.62917 490 HIS B N 1
ATOM 4575 C CA . HIS B 1 490 ? 122.65252 141.84207 163.22187 1.000 24.47367 490 HIS B CA 1
ATOM 4576 C C . HIS B 1 490 ? 122.04115 140.52822 162.75716 1.000 34.80352 490 HIS B C 1
ATOM 4577 O O . HIS B 1 490 ? 120.82204 140.34747 162.84875 1.000 35.08159 490 HIS B O 1
ATOM 4584 N N . LYS B 1 491 ? 122.85597 139.61013 162.25643 1.000 47.23724 491 LYS B N 1
ATOM 4585 C CA . LYS B 1 491 ? 122.33067 138.35738 161.72569 1.000 44.56329 491 LYS B CA 1
ATOM 4586 C C . LYS B 1 491 ? 121.82010 137.48025 162.86449 1.000 51.47529 491 LYS B C 1
ATOM 4587 O O . LYS B 1 491 ? 122.53659 137.27328 163.84958 1.000 47.55219 491 LYS B O 1
ATOM 4593 N N . PRO B 1 492 ? 120.59388 136.95798 162.77431 1.000 58.14282 492 PRO B N 1
ATOM 4594 C CA . PRO B 1 492 ? 120.02435 136.21085 163.90844 1.000 50.31538 492 PRO B CA 1
ATOM 4595 C C . PRO B 1 492 ? 120.77584 134.93928 164.25504 1.000 47.57633 492 PRO B C 1
ATOM 4596 O O . PRO B 1 492 ? 120.60970 134.42995 165.36991 1.000 49.86366 492 PRO B O 1
ATOM 4600 N N . LYS B 1 493 ? 121.59036 134.40439 163.34234 1.000 44.92820 493 LYS B N 1
ATOM 4601 C CA . LYS B 1 493 ? 122.28675 133.15348 163.62343 1.000 48.20724 493 LYS B CA 1
ATOM 4602 C C . LYS B 1 493 ? 123.29905 133.30288 164.75240 1.000 53.11226 493 LYS B C 1
ATOM 4603 O O . LYS B 1 493 ? 123.71186 132.30010 165.34468 1.000 54.46515 493 LYS B O 1
ATOM 4609 N N . THR B 1 494 ? 123.71300 134.53095 165.06478 1.000 61.64119 494 THR B N 1
ATOM 4610 C CA . THR B 1 494 ? 124.64809 134.78425 166.15251 1.000 61.07336 494 THR B CA 1
ATOM 4611 C C . THR B 1 494 ? 123.97359 135.39670 1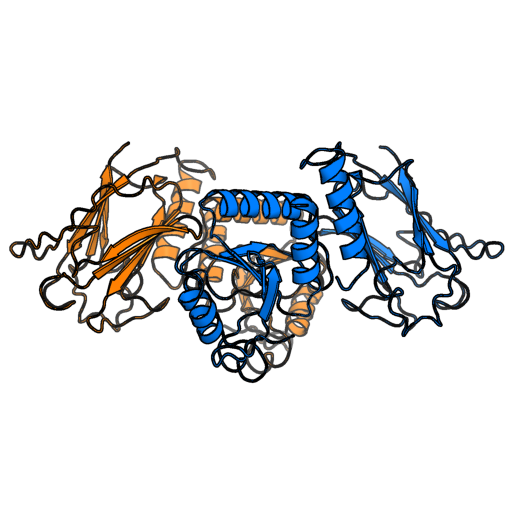67.37443 1.000 59.29391 494 THR B C 1
ATOM 4612 O O . THR B 1 494 ? 124.65769 135.96914 168.22953 1.000 61.44604 494 THR B O 1
ATOM 4616 N N . TRP B 1 495 ? 122.65142 135.27373 167.48666 1.000 55.65624 495 TRP B N 1
ATOM 4617 C CA . TRP B 1 495 ? 121.93887 135.86371 168.61321 1.000 55.77167 495 TRP B CA 1
ATOM 4618 C C . TRP B 1 495 ? 122.03887 134.97429 169.84492 1.000 56.00619 495 TRP B C 1
ATOM 4619 O O . TRP B 1 495 ? 121.02538 134.64052 170.46732 1.000 55.63359 495 TRP B O 1
ATOM 4630 N N . ASP B 1 496 ? 123.26174 134.58225 170.19435 1.000 59.82566 496 ASP B N 1
ATOM 4631 C CA . ASP B 1 496 ? 123.52400 133.82764 171.41548 1.000 59.32340 496 ASP B CA 1
ATOM 4632 C C . ASP B 1 496 ? 124.75272 134.29539 172.17534 1.000 58.96073 496 ASP B C 1
ATOM 4633 O O . ASP B 1 496 ? 124.87529 133.97600 173.36255 1.000 59.86020 496 ASP B O 1
ATOM 4638 N N . ILE B 1 497 ? 125.66884 135.02744 171.54497 1.000 56.65955 497 ILE B N 1
ATOM 4639 C CA . ILE B 1 497 ? 126.84736 135.56216 172.21333 1.000 57.36448 497 ILE B CA 1
ATOM 4640 C C . ILE B 1 497 ? 126.66003 137.06483 172.37535 1.000 57.68639 497 ILE B C 1
ATOM 4641 O O . ILE B 1 497 ? 127.19702 137.67558 173.30628 1.000 56.70561 497 ILE B O 1
ATOM 4646 N N . TYR B 1 498 ? 125.88458 137.66507 171.47504 1.000 46.88313 498 TYR B N 1
ATOM 4647 C CA . TYR B 1 498 ? 125.47533 139.06305 171.56911 1.000 45.25117 498 TYR B CA 1
ATOM 4648 C C . TYR B 1 498 ? 124.00456 139.06825 171.96738 1.000 48.03181 498 TYR B C 1
ATOM 4649 O O . TYR B 1 498 ? 123.13223 138.77143 171.14712 1.000 56.57754 498 TYR B O 1
ATOM 4658 N N . LYS B 1 499 ? 123.72813 139.40400 173.22045 1.000 46.63651 499 LYS B N 1
ATOM 4659 C CA . LYS B 1 499 ? 122.35864 139.40770 173.70615 1.000 50.86979 499 LYS B CA 1
ATOM 4660 C C . LYS B 1 499 ? 121.65266 140.70822 173.32579 1.000 50.45019 499 LYS B C 1
ATOM 4661 O O . LYS B 1 499 ? 122.22615 141.59691 172.69436 1.000 49.86880 499 LYS B O 1
ATOM 4667 N N . GLU B 1 500 ? 120.37888 140.80589 173.71860 1.000 56.25790 500 GLU B N 1
ATOM 4668 C CA . GLU B 1 500 ? 119.52056 141.88802 173.23989 1.000 53.40883 500 GLU B CA 1
ATOM 4669 C C . GLU B 1 500 ? 120.03794 143.25783 173.65923 1.000 54.00037 500 GLU B C 1
ATOM 4670 O O . GLU B 1 500 ? 119.80653 144.25505 172.96702 1.000 56.04141 500 GLU B O 1
ATOM 4676 N N . ASP B 1 501 ? 120.73668 143.33068 174.78819 1.000 52.07216 501 ASP B N 1
ATOM 4677 C CA . ASP B 1 501 ? 121.25480 144.59401 175.29284 1.000 50.41915 501 ASP B CA 1
ATOM 4678 C C . ASP B 1 501 ? 122.68456 144.87346 174.84613 1.000 46.19403 501 ASP B C 1
ATOM 4679 O O . ASP B 1 501 ? 123.26932 145.87013 175.28083 1.000 49.57248 501 ASP B O 1
ATOM 4684 N N . PHE B 1 502 ? 123.25882 144.02272 173.99806 1.000 39.51499 502 PHE B N 1
ATOM 4685 C CA . PHE B 1 502 ? 124.59285 144.28137 173.47342 1.000 40.17863 502 PHE B CA 1
ATOM 4686 C C . PHE B 1 502 ? 124.58382 145.53052 172.60234 1.000 40.03471 502 PHE B C 1
ATOM 4687 O O . PHE B 1 502 ? 123.61659 145.80258 171.88758 1.000 45.60203 502 PHE B O 1
ATOM 4695 N N . GLY B 1 503 ? 125.66030 146.29936 172.67334 1.000 38.74298 503 GLY B N 1
ATOM 4696 C CA . GLY B 1 503 ? 125.74957 147.51002 171.88460 1.000 38.48877 503 GLY B CA 1
ATOM 4697 C C . GLY B 1 503 ? 127.09178 148.17931 172.07502 1.000 31.94964 503 GLY B C 1
ATOM 4698 O O . GLY B 1 503 ? 127.88542 147.79990 172.94201 1.000 38.04811 503 GLY B O 1
ATOM 4699 N N . VAL B 1 504 ? 127.33119 149.18562 171.23817 1.000 34.87654 504 VAL B N 1
ATOM 4700 C CA . VAL B 1 504 ? 128.54306 149.99344 171.28715 1.000 36.83421 504 VAL B CA 1
ATOM 4701 C C . VAL B 1 504 ? 128.14507 151.46218 171.27850 1.000 44.67476 504 VAL B C 1
ATOM 4702 O O . VAL B 1 504 ? 127.32244 151.88131 170.45692 1.000 43.16215 504 VAL B O 1
ATOM 4706 N N . THR B 1 505 ? 128.73031 152.24116 172.18353 1.000 55.70479 505 THR B N 1
ATOM 4707 C CA . THR B 1 505 ? 128.48758 153.67518 172.27185 1.000 53.71559 505 THR B CA 1
ATOM 4708 C C . THR B 1 505 ? 129.75058 154.43026 171.88049 1.000 54.80561 505 THR B C 1
ATOM 4709 O O . THR B 1 505 ? 130.82473 154.18269 172.43875 1.000 56.48309 505 THR B O 1
ATOM 4713 N N . LEU B 1 506 ? 129.61752 155.35098 170.92895 1.000 56.13501 506 LEU B N 1
ATOM 4714 C CA . LEU B 1 506 ? 130.72625 156.17666 170.46758 1.000 56.58502 506 LEU B CA 1
ATOM 4715 C C . LEU B 1 506 ? 130.68141 157.51516 171.19405 1.000 59.02058 506 LEU B C 1
ATOM 4716 O O . LEU B 1 506 ? 129.70261 158.25945 171.07108 1.000 52.70608 506 LEU B O 1
ATOM 4721 N N . SER B 1 507 ? 131.73913 157.82019 171.94040 1.000 68.84656 507 SER B N 1
ATOM 4722 C CA . SER B 1 507 ? 131.83842 159.07813 172.66743 1.000 68.65841 507 SER B CA 1
ATOM 4723 C C . SER B 1 507 ? 132.70880 160.05179 171.88421 1.000 66.62874 507 SER B C 1
ATOM 4724 O O . SER B 1 507 ? 133.84087 159.72411 1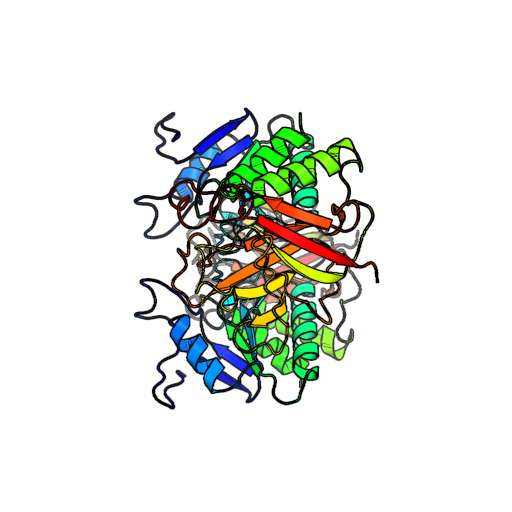71.51626 1.000 66.59221 507 SER B O 1
ATOM 4727 N N . PHE B 1 508 ? 132.18140 161.24766 171.64063 1.000 62.81561 508 PHE B N 1
ATOM 4728 C CA . PHE B 1 508 ? 132.82935 162.23655 170.79513 1.000 61.29462 508 PHE B CA 1
ATOM 4729 C C . PHE B 1 508 ? 133.25210 163.44698 171.61644 1.000 62.70045 508 PHE B C 1
ATOM 4730 O O . PHE B 1 508 ? 132.73913 163.69769 172.71010 1.000 64.02972 508 PHE B O 1
ATOM 4738 N N . THR B 1 509 ? 134.20395 164.19721 171.06801 1.000 67.46199 509 THR B N 1
ATOM 4739 C CA . THR B 1 509 ? 134.67614 165.43275 171.67171 1.000 69.01229 509 THR B CA 1
ATOM 4740 C C . THR B 1 509 ? 134.95189 166.44055 170.56568 1.000 70.11537 509 THR B C 1
ATOM 4741 O O . THR B 1 509 ? 135.50409 166.09666 169.51819 1.000 72.51934 509 THR B O 1
ATOM 4745 N N . GLU B 1 510 ? 134.55636 167.69081 170.80433 1.000 73.77458 510 GLU B N 1
ATOM 4746 C CA . GLU B 1 510 ? 134.70990 168.73957 169.80880 1.000 74.07358 510 GLU B CA 1
ATOM 4747 C C . GLU B 1 510 ? 136.09675 169.34895 169.93407 1.000 73.90668 510 GLU B C 1
ATOM 4748 O O . GLU B 1 510 ? 136.41849 169.91436 170.98973 1.000 75.43968 510 GLU B O 1
ATOM 4754 N N . PRO B 1 511 ? 136.95230 169.26060 168.90434 1.000 73.59366 511 PRO B N 1
ATOM 4755 C CA . PRO B 1 511 ? 138.30891 169.81883 168.93053 1.000 75.80189 511 PRO B CA 1
ATOM 4756 C C . PRO B 1 511 ? 138.32019 171.34107 169.02994 1.000 75.18739 511 PRO B C 1
ATOM 4757 O O . PRO B 1 511 ? 139.03691 171.87779 169.87482 1.000 75.14580 511 PRO B O 1
#

Solvent-accessible surface area: 26038 Å² total; per-residue (Å²): 257,114,47,114,145,102,78,11,84,5,54,1,45,80,52,49,131,53,2,4,2,8,20,16,1,22,53,62,187,88,39,161,179,128,4,34,0,141,64,0,22,117,1,4,29,87,76,43,117,66,31,0,23,0,0,1,0,0,16,29,43,9,40,42,24,63,58,0,77,15,37,23,58,46,2,65,1,29,52,35,11,10,3,42,1,83,24,0,18,116,1,0,36,26,1,64,101,42,28,83,72,51,93,144,2,2,2,0,0,0,1,106,38,37,92,1,3,5,0,1,0,2,44,0,23,56,51,1,61,126,70,56,0,19,0,0,56,36,0,24,23,22,0,68,53,0,55,104,117,83,110,88,110,76,7,84,177,53,24,0,64,2,98,11,0,60,4,40,15,10,78,61,4,22,132,62,76,2,23,6,3,62,1,48,0,6,18,174,90,102,42,48,19,99,7,47,2,66,140,88,131,48,0,45,15,124,77,57,129,77,74,56,1,7,30,2,40,3,95,108,5,23,88,4,45,21,20,1,4,1,0,0,27,7,87,44,72,7,54,88,30,57,40,94,0,1,2,0,1,30,0,4,0,14,23,7,133,146,84,129,30,88,2,36,10,64,64,0,0,4,0,31,40,99,151,9,118,128,39,2,130,102,72,2,0,0,0,0,22,9,51,90,100,253,107,50,109,150,97,77,6,89,1,53,5,50,90,50,58,132,66,2,3,2,9,25,5,1,5,60,66,202,81,40,169,176,129,5,41,3,160,51,0,21,124,2,2,20,89,67,6,117,86,60,2,28,0,2,2,0,0,14,32,36,2,35,49,21,59,52,0,71,22,38,23,49,56,0,56,1,32,48,39,8,8,1,40,0,77,20,0,22,112,0,0,37,25,0,61,98,32,22,86,74,59,99,107,3,2,0,2,0,0,1,78,36,35,91,2,2,4,0,0,0,2,45,0,22,54,48,1,63,130,66,56,0,22,0,0,60,38,0,21,20,22,0,84,53,0,58,102,117,95,95,84,112,83,6,92,187,48,20,0,58,0,113,16,0,62,4,41,4,10,59,57,4,23,141,57,75,1,20,5,6,70,1,25,0,7,18,164,90,100,40,57,16,106,8,43,3,64,138,90,127,52,0,40,14,123,71,79,126,74,66,49,1,4,36,3,38,1,89,117,5,20,96,4,43,24,16,0,5,0,0,0,35,7,90,42,71,7,66,89,34,53,35,91,0,0,2,0,3,30,1,2,0,12,16,2,125,144,82,130,31,86,1,33,5,88,60,1,1,5,0,31,39,93,157,12,112,120,35,2,64,127,92,2,0,0,3,0,18,7,56,86,110

Sequence (586 aa):
RRYQKDGFDLDLTYVTERVIAMSFPSSGKQALYRNPIREVVRFLDTKHMDHYKVFNLCSEKGYDPKFFHYRVERVMIDDHNVPSLDDMLRYTACVRDWMAADSRNVIAIHSKGGKGRTGTMVCTWLIDSDVETPSQSRYVGYYEIMKNQYNRQLPPRKSLKIKSIRIHSIAGVGKGNGSDLKLKIIVKHELVFQCVCAKQHNCTVFPDTGSNAVVISLQDGPIVTGDVKVMFESSAGLPKGYEDCPFYFWFNTSFVENYRLFLSREELDNPHKPKTWDIYKEDFGVTLSFTEPRRYQKDGFDLDLTYVTERVIAMSFPSSGKQALYRNPIREVVRFLDTKHMDHYKVFNLCSEKGYDPKFFHYRVERVMIDDHNVPSLDDMLRYTACVRDWMAADSRNVIAIHSKGGKGRTGTMVCTWLIDSDVETPSQSRYVGYYEIMKNQYNRQLPPRKSLKIKSIRIHSIAGVGKGNGSDLKLKIIVKHELVFQCVCAKQHNCTVFPDTGSNAVVISLQDGPIVTGDVKVMFESSAGLPKGYEDCPFYFWFNTSFVENYRLFLSREELDNPHKPKTWDIYKEDFGVTLSFTEP

GO terms:
  GO:0016314 phosphatidylinositol-3,4,5-trisphosphate 3-phosphatase activity (F, IDA)
  GO:0005216 monoatomic ion channel activity (F, IDA)
  GO:0046856 phosphatidylinositol dephosphorylation (P, IDA)
  GO:0030100 regulation of endocytosis (P, IMP)

B-factor: mean 49.18, std 17.71, range [6.14, 99.15]

Secondary structure (DSSP, 8-state):
--B-GGG--B--EEEETTEEEEE-EE-STTTTTSEEHHHHHHHHHHHSTT-EEEEE--SSB---TTTTTT-EEE----TT-PPPHHHHHHHHHHHHHHHHH-TT-EEEEEESSSTTHHHHHHHHHHHHH---SHHHHHHHHHHHHHHHTSTTSPPP--EEEEEEEEEE--TTSSSSSSTT-EEEEESSS-EEEEEETTTTSSSEE--BTTTTB--EE-TT--EEESEEEEEEE-SS-----GGGSSEE--EEGGG-BTTEEEEETTTSBTTTSGGGTTTS-TT-EEEEEEE--/--B-GGG--B-EEEEETTEEEEE-EE-STTTTTSEEHHHHHHHHHHHSTT-EEEEE--SSB---TTTTTT-EEE----TT-PPPHHHHHHHHHHHHHHHHH-SS-EEEEEESSSTTHHHHHHHHHHHHH---SHHHHHHHHHHHHHHHTSTTS--S--EEEEEEEEEE--TTSSSSSSTTEEEEEESSS-EEEEEETTTTSSSEE--BTTTTB--EE-TT--EEESEEEEEEEESS-----GGGSSEE--EEGGG-BTTEEEEETTTSBTTTSGGGTTTS-TT-EEEEEEE--